Protein AF-A0A9E3ULN6-F1 (afdb_monomer)

Secondary structure (DSSP, 8-state):
--PPPHHHHHHHHHHHHSSPPPHHHHHHHHTT-SSHHHHHHHHHHHHTTTTHHHHHHHHHHHSSPPPHHHHHHHHHHHH---SSSPPPHHHHHHHHHTSHHHHHHHTTS-HHHHHHHHHHHHHSSPPPHHHHHHHHHHHHHHHHHH-HHHHHHHHHHHHHT-HHHHHHTHHHHHHHHHHHHTT----SS-S--GGGSPPPPPPPP-EEE--SS--EEEE-TT-EEEEETTTS-TT-EEEESS-EEEEEESSEEE-S-EEEEEEEEEEEE-SSS--S-EEEE-TTEEEEEEEEEES--S-EEEEEE--SSSEEEEE----TTS--EEEEEE-TTT--TT-EEEEEEES--SEEEEEESTT----EEEEEE-PBTTB--EESEEEESS--EEEEEE--TT-EEEE-SPPPTT--EEEEEEE-SEEEEE-TT--S--EEE--SS--EEEEET---SS-EEE--SS--EEEEEE-S-EEE--EEES--EEEEEESSSEEE--TTB-S--EEE-

Nearest PDB structures (foldseek):
  8s5r-assembly2_A  TM=2.203E-01  e=1.295E+00  Chlamydia
  2fm9-assembly1_A  TM=2.402E-01  e=3.074E+00  Salmonella enterica subsp. enterica serovar Typhimurium

Solvent-accessible surface area (backbone atoms only — not comparable to full-atom values): 24809 Å² total; per-residue (Å²): 137,61,65,39,56,52,66,60,45,42,48,37,44,28,45,39,60,46,44,85,72,52,73,69,55,28,55,52,51,19,73,70,33,71,48,72,64,65,46,47,56,52,42,47,60,60,16,58,84,50,38,46,64,55,44,32,42,32,18,29,75,70,40,16,39,48,41,72,67,57,44,35,52,52,31,39,47,49,70,39,69,87,70,93,42,66,45,48,72,65,56,51,28,37,56,48,44,72,29,69,74,39,39,77,72,48,68,89,51,56,60,62,57,49,47,44,50,36,29,34,34,51,68,74,38,81,56,54,71,68,56,44,51,49,53,30,51,50,40,57,50,34,26,74,75,65,35,57,61,56,22,46,14,52,48,51,46,53,56,31,64,26,72,68,35,50,61,72,42,45,58,29,51,44,31,49,33,47,31,36,43,74,72,57,60,77,51,63,56,49,52,88,39,73,87,17,45,75,77,77,77,72,75,76,64,46,80,43,72,52,46,76,55,73,45,82,45,82,43,44,63,69,20,34,39,37,39,24,69,74,20,60,35,62,61,20,35,43,37,37,82,26,25,36,38,42,32,45,34,33,48,47,78,43,55,62,43,34,39,34,31,32,46,34,38,39,42,32,31,45,86,64,93,33,92,46,49,36,38,36,49,30,74,45,42,41,67,45,53,27,40,36,39,38,45,40,69,52,36,35,34,44,33,34,35,58,55,29,81,29,37,36,33,43,31,45,33,60,59,102,77,33,77,44,42,42,34,47,27,27,27,52,86,24,44,28,76,91,35,52,40,38,38,35,41,20,32,29,25,20,27,40,36,41,43,49,36,92,92,42,32,40,15,26,42,40,36,33,41,61,41,54,94,97,38,58,25,46,20,41,25,50,47,49,41,68,29,32,33,40,36,36,32,41,46,47,72,86,41,55,37,35,32,68,31,56,35,48,32,62,31,40,34,36,44,19,64,64,18,26,22,18,38,34,44,22,44,41,52,41,78,50,60,29,39,40,34,35,21,52,12,54,28,36,40,35,23,36,68,47,52,44,66,67,21,33,41,32,26,66,33,67,63,16,34,41,36,35,40,32,70,55,62,51,82,26,38,33,35,33,36,49,36,27,29,41,40,43,44,79,74,36,76,51,43,82,44,59,92,47,49,41,69,63,77,44,77,47,114

Mean predicted aligned error: 12.81 Å

Radius of gyration: 37.12 Å; Cα contacts (8 Å, |Δi|>4): 1269; chains: 1; bounding box: 91×42×96 Å

pLDDT: mean 91.89, std 9.32, range [40.81, 98.75]

Foldseek 3Di:
DQFDDLVLLQLLLCLLQVDGDDPVVSVVLSVPDDDSVVSLVVSLVVCLVQQLLQQLLCLLQVVFGAASVSSSVLSCQQPDPPPVGHDDSLNVLLVCLPDPVRCVVPVPDQLLVSLQSSCCSQPVDGDDPVVSVVLSVQLVVVCVVPNNSSSSSVSSSCSSPPPVRSVVLSQLSSLQSVCSSVVNHDRTHHSPDPSSHPDDDDPDAEEAEADLDAAEEEHEANHEYEEEVSRQAANHEYHYCEYEYEYEYAADEHDRYAHENYAEYEYEYDPPPRAYEYEYECLRYYNYQEYEDEHYDAAYEYEAAEAQNYAYEYENQDDDAQAHEHEYEHEQNRAALPGERHYEYELAAHEYEYHYDPPHFHNEYEYEYPYDPPREAAHQAYEGGQYQEYEYAYDDAAAEHHHNDAYDQNHAEYHDQRHRHAYEHEPCSHPDAHEYAHYQYQYEYENEQDQAQNHEEEPNHYAYEYEYENCDADEGEHAYDPHAEYEYHYPDNHHYDCPRHPNHNYYHD

Structure (mmCIF, N/CA/C/O backbone):
data_AF-A0A9E3ULN6-F1
#
_entry.id   AF-A0A9E3ULN6-F1
#
loop_
_atom_site.group_PDB
_atom_site.id
_atom_site.type_symbol
_atom_site.label_atom_id
_atom_site.label_alt_id
_atom_site.label_comp_id
_atom_site.label_asym_id
_atom_site.label_entity_id
_atom_site.label_seq_id
_atom_site.pdbx_PDB_ins_code
_atom_site.Cartn_x
_atom_site.Cartn_y
_atom_site.Cartn_z
_atom_site.occupancy
_atom_site.B_iso_or_equiv
_atom_site.auth_seq_id
_atom_site.auth_comp_id
_atom_site.auth_asym_id
_atom_site.auth_atom_id
_atom_site.pdbx_PDB_model_num
ATOM 1 N N . SER A 1 1 ? 20.786 7.074 6.480 1.00 51.84 1 SER A N 1
ATOM 2 C CA . SER A 1 1 ? 21.699 6.586 5.436 1.00 51.84 1 SER A CA 1
ATOM 3 C C . SER A 1 1 ? 22.661 5.619 6.107 1.00 51.84 1 SER A C 1
ATOM 5 O O . SER A 1 1 ? 23.152 5.919 7.195 1.00 51.84 1 SER A O 1
ATOM 7 N N . MET A 1 2 ? 22.786 4.409 5.565 1.00 63.81 2 MET A N 1
ATOM 8 C CA . MET A 1 2 ? 23.652 3.357 6.095 1.00 63.81 2 MET A CA 1
ATOM 9 C C . MET A 1 2 ? 24.766 3.177 5.068 1.00 63.81 2 MET A C 1
ATOM 11 O O . MET A 1 2 ? 24.481 2.805 3.938 1.00 63.81 2 MET A O 1
ATOM 15 N N . ALA A 1 3 ? 26.004 3.499 5.444 1.00 82.44 3 ALA A N 1
ATOM 16 C CA . ALA A 1 3 ? 27.155 3.390 4.551 1.00 82.44 3 ALA A CA 1
ATOM 17 C C . ALA A 1 3 ? 27.281 1.969 3.971 1.00 82.44 3 ALA A C 1
ATOM 19 O O . ALA A 1 3 ? 27.017 0.987 4.675 1.00 82.44 3 ALA A O 1
ATOM 20 N N . LEU A 1 4 ? 27.718 1.860 2.713 1.00 91.12 4 LEU A N 1
ATOM 21 C CA . LEU A 1 4 ? 27.908 0.569 2.047 1.00 91.12 4 LEU A CA 1
ATOM 22 C C . LEU A 1 4 ? 28.996 -0.271 2.728 1.00 91.12 4 LEU A C 1
ATOM 24 O O . LEU A 1 4 ? 30.008 0.248 3.204 1.00 91.12 4 LEU A O 1
ATOM 28 N N . ASP A 1 5 ? 28.819 -1.595 2.717 1.00 95.12 5 ASP A N 1
ATOM 29 C CA . ASP A 1 5 ? 29.826 -2.535 3.215 1.00 95.12 5 ASP A CA 1
ATOM 30 C C . ASP A 1 5 ? 31.137 -2.400 2.402 1.00 95.12 5 ASP A C 1
ATOM 32 O O . ASP A 1 5 ? 31.130 -2.592 1.178 1.00 95.12 5 ASP A O 1
ATOM 36 N N . PRO A 1 6 ? 32.289 -2.120 3.049 1.00 95.19 6 PRO A N 1
ATOM 37 C CA . PRO A 1 6 ? 33.596 -2.070 2.395 1.00 95.19 6 PRO A CA 1
ATOM 38 C C . PRO A 1 6 ? 33.935 -3.298 1.536 1.00 95.19 6 PRO A C 1
ATOM 40 O O . PRO A 1 6 ? 34.632 -3.165 0.527 1.00 95.19 6 PRO A O 1
ATOM 43 N N . ALA A 1 7 ? 33.459 -4.492 1.903 1.00 95.81 7 ALA A N 1
ATOM 44 C CA . ALA A 1 7 ? 33.669 -5.708 1.122 1.00 95.81 7 ALA A CA 1
ATOM 45 C C . ALA A 1 7 ? 32.891 -5.681 -0.203 1.00 95.81 7 ALA A C 1
ATOM 47 O O . ALA A 1 7 ? 33.446 -6.042 -1.244 1.00 95.81 7 ALA A O 1
ATOM 48 N N . VAL A 1 8 ? 31.646 -5.190 -0.180 1.00 95.88 8 VAL A N 1
ATOM 49 C CA . VAL A 1 8 ? 30.809 -5.000 -1.377 1.00 95.88 8 VAL A CA 1
ATOM 50 C C . VAL A 1 8 ? 31.446 -3.967 -2.302 1.00 95.88 8 VAL A C 1
ATOM 52 O O . VAL A 1 8 ? 31.568 -4.207 -3.505 1.00 95.88 8 VAL A O 1
ATOM 55 N N . VAL A 1 9 ? 31.947 -2.863 -1.740 1.00 97.25 9 VAL A N 1
ATOM 56 C CA . VAL A 1 9 ? 32.668 -1.834 -2.501 1.00 97.25 9 VAL A CA 1
ATOM 57 C C . VAL A 1 9 ? 33.914 -2.410 -3.173 1.00 97.25 9 VAL A C 1
ATOM 59 O O . VAL A 1 9 ? 34.134 -2.197 -4.366 1.00 97.25 9 VAL A O 1
ATOM 62 N N . ALA A 1 10 ? 34.728 -3.170 -2.435 1.00 97.19 10 ALA A N 1
ATOM 63 C CA . ALA A 1 10 ? 35.949 -3.761 -2.973 1.00 97.19 10 ALA A CA 1
ATOM 64 C C . ALA A 1 10 ? 35.676 -4.785 -4.089 1.00 97.19 10 ALA A C 1
ATOM 66 O O . ALA A 1 10 ? 36.420 -4.827 -5.075 1.00 97.19 10 ALA A O 1
ATOM 67 N N . ALA A 1 11 ? 34.613 -5.585 -3.952 1.00 96.81 11 ALA A N 1
ATOM 68 C CA . ALA A 1 11 ? 34.194 -6.556 -4.957 1.00 96.81 11 ALA A CA 1
ATOM 69 C C . ALA A 1 11 ? 33.748 -5.871 -6.259 1.00 96.81 11 ALA A C 1
ATOM 71 O O . ALA A 1 11 ? 34.303 -6.176 -7.315 1.00 96.81 11 ALA A O 1
ATOM 72 N N . ASN A 1 12 ? 32.838 -4.893 -6.172 1.00 97.50 12 ASN A N 1
ATOM 73 C CA . ASN A 1 12 ? 32.347 -4.128 -7.325 1.00 97.50 12 ASN A CA 1
ATOM 74 C C . ASN A 1 12 ? 33.480 -3.370 -8.027 1.00 97.50 12 ASN A C 1
ATOM 76 O O . ASN A 1 12 ? 33.615 -3.430 -9.248 1.00 97.50 12 ASN A O 1
ATOM 80 N N . TYR A 1 13 ? 34.369 -2.731 -7.257 1.00 96.94 13 TYR A N 1
ATOM 81 C CA . TYR A 1 13 ? 35.537 -2.044 -7.808 1.00 96.94 13 TYR A CA 1
ATOM 82 C C . TYR A 1 13 ? 36.409 -2.992 -8.633 1.00 96.94 13 TYR A C 1
ATOM 84 O O . TYR A 1 13 ? 36.781 -2.676 -9.763 1.00 96.94 13 TYR A O 1
ATOM 92 N N . LYS A 1 14 ? 36.732 -4.171 -8.088 1.00 95.00 14 LYS A N 1
ATOM 93 C CA . LYS A 1 14 ? 37.561 -5.153 -8.790 1.00 95.00 14 LYS A CA 1
ATOM 94 C C . LYS A 1 14 ? 36.848 -5.725 -10.016 1.00 95.00 14 LYS A C 1
ATOM 96 O O . LYS A 1 14 ? 37.495 -5.902 -11.043 1.00 95.00 14 LYS A O 1
ATOM 101 N N . ALA A 1 15 ? 35.554 -6.010 -9.921 1.00 95.25 15 ALA A N 1
ATOM 102 C CA . ALA A 1 15 ? 34.783 -6.577 -11.021 1.00 95.25 15 ALA A CA 1
ATOM 103 C C . ALA A 1 15 ? 34.637 -5.604 -12.200 1.00 95.25 15 ALA A C 1
ATOM 105 O O . ALA A 1 15 ? 34.791 -6.011 -13.350 1.00 95.25 15 ALA A O 1
ATOM 106 N N . ILE A 1 16 ? 34.415 -4.317 -11.925 1.00 96.50 16 ILE A N 1
ATOM 107 C CA . ILE A 1 16 ? 34.177 -3.309 -12.963 1.00 96.50 16 ILE A CA 1
ATOM 108 C C . ILE A 1 16 ? 35.495 -2.750 -13.496 1.00 96.50 16 ILE A C 1
ATOM 110 O O . ILE A 1 16 ? 35.713 -2.743 -14.703 1.00 96.50 16 ILE A O 1
ATOM 114 N N . LEU A 1 17 ? 36.407 -2.324 -12.615 1.00 95.25 17 LEU A N 1
ATOM 115 C CA . LEU A 1 17 ? 37.657 -1.662 -13.011 1.00 95.25 17 LEU A CA 1
ATOM 116 C C . LEU A 1 17 ? 38.825 -2.622 -13.237 1.00 95.25 17 LEU A C 1
ATOM 118 O O . LEU A 1 17 ? 39.870 -2.190 -13.722 1.00 95.25 17 LEU A O 1
ATOM 122 N N . ARG A 1 18 ? 38.673 -3.908 -12.888 1.00 93.69 18 ARG A N 1
ATOM 123 C CA . ARG A 1 18 ? 39.683 -4.970 -13.088 1.00 93.69 18 ARG A CA 1
ATOM 124 C C . ARG A 1 18 ? 41.017 -4.695 -12.388 1.00 93.69 18 ARG A C 1
ATOM 126 O O . ARG A 1 18 ? 42.062 -5.247 -12.731 1.00 93.69 18 ARG A O 1
ATOM 133 N N . VAL A 1 19 ? 40.979 -3.846 -11.363 1.00 90.31 19 VAL A N 1
ATOM 134 C CA . VAL A 1 19 ? 42.119 -3.465 -10.525 1.00 90.31 19 VAL A CA 1
ATOM 135 C C . VAL A 1 19 ? 41.730 -3.644 -9.063 1.00 90.31 19 VAL A C 1
ATOM 137 O O . VAL A 1 19 ? 40.595 -3.393 -8.671 1.00 90.31 19 VAL A O 1
ATOM 140 N N . THR A 1 20 ? 42.674 -4.089 -8.234 1.00 91.50 20 THR A N 1
ATOM 141 C CA . THR A 1 20 ? 42.439 -4.196 -6.786 1.00 91.50 20 THR A CA 1
ATOM 142 C C . THR A 1 20 ? 42.461 -2.796 -6.160 1.00 91.50 20 THR A C 1
ATOM 144 O O . THR A 1 20 ? 43.482 -2.115 -6.297 1.00 91.50 20 THR A O 1
ATOM 147 N N . PRO A 1 21 ? 41.387 -2.346 -5.482 1.00 93.88 21 PRO A N 1
ATOM 148 C CA . PRO A 1 21 ? 41.364 -1.025 -4.866 1.00 93.88 21 PRO A CA 1
ATOM 149 C C . PRO A 1 21 ? 42.286 -0.955 -3.647 1.00 93.88 21 PRO A C 1
ATOM 151 O O . PRO A 1 21 ? 42.490 -1.932 -2.926 1.00 93.88 21 PRO A O 1
ATOM 154 N N . THR A 1 22 ? 42.809 0.237 -3.373 1.00 95.94 22 THR A N 1
ATOM 155 C CA . THR A 1 22 ? 43.462 0.534 -2.092 1.00 95.94 22 THR A CA 1
ATOM 156 C C . THR A 1 22 ? 42.424 0.713 -0.985 1.00 95.94 22 THR A C 1
ATOM 158 O O . THR A 1 22 ? 41.292 1.127 -1.240 1.00 95.94 22 THR A O 1
ATOM 161 N N . GLN A 1 23 ? 42.827 0.510 0.272 1.00 95.38 23 GLN A N 1
ATOM 162 C CA . GLN A 1 23 ? 41.930 0.708 1.416 1.00 95.38 23 GLN A CA 1
ATOM 163 C C . GLN A 1 23 ? 41.346 2.131 1.476 1.00 95.38 23 GLN A C 1
ATOM 165 O O . GLN A 1 23 ? 40.193 2.314 1.854 1.00 95.38 23 GLN A O 1
ATOM 170 N N . SER A 1 24 ? 42.115 3.146 1.065 1.00 95.94 24 SER A N 1
ATOM 171 C CA . SER A 1 24 ? 41.633 4.531 1.029 1.00 95.94 24 SER A CA 1
ATOM 172 C C . SER A 1 24 ? 40.519 4.738 0.002 1.00 95.94 24 SER A C 1
ATOM 174 O O . SER A 1 24 ? 39.609 5.518 0.262 1.00 95.94 24 SER A O 1
ATOM 176 N N . GLN A 1 25 ? 40.582 4.062 -1.151 1.00 95.62 25 GLN A N 1
ATOM 177 C CA . GLN A 1 25 ? 39.538 4.142 -2.178 1.00 95.62 25 GLN A CA 1
ATOM 178 C C . GLN A 1 25 ? 38.261 3.445 -1.716 1.00 95.62 25 GLN A C 1
ATOM 180 O O . GLN A 1 25 ? 37.182 4.007 -1.869 1.00 95.62 25 GLN A O 1
ATOM 185 N N . VAL A 1 26 ? 38.392 2.268 -1.093 1.00 96.88 26 VAL A N 1
ATOM 186 C CA . VAL A 1 26 ? 37.251 1.545 -0.514 1.00 96.88 26 VAL A CA 1
ATOM 187 C C . VAL A 1 26 ? 36.542 2.413 0.524 1.00 96.88 26 VAL A C 1
ATOM 189 O O . VAL A 1 26 ? 35.338 2.615 0.426 1.00 96.88 26 VAL A O 1
ATOM 192 N N . ASN A 1 27 ? 37.289 2.991 1.470 1.00 94.56 27 ASN A N 1
ATOM 193 C CA . ASN A 1 27 ? 36.707 3.824 2.523 1.00 94.56 27 ASN A CA 1
ATOM 194 C C . ASN A 1 27 ? 36.032 5.090 1.967 1.00 94.56 27 ASN A C 1
ATOM 196 O O . ASN A 1 27 ? 34.998 5.502 2.483 1.00 94.56 27 ASN A O 1
ATOM 200 N N . ALA A 1 28 ? 36.606 5.709 0.929 1.00 94.75 28 ALA A N 1
ATOM 201 C CA . ALA A 1 28 ? 36.031 6.901 0.308 1.00 94.75 28 ALA A CA 1
ATOM 202 C C . ALA A 1 28 ? 34.703 6.594 -0.399 1.00 94.75 28 ALA A C 1
ATOM 204 O O . ALA A 1 28 ? 33.722 7.300 -0.185 1.00 94.75 28 ALA A O 1
ATOM 205 N N . LEU A 1 29 ? 34.657 5.528 -1.203 1.00 95.38 29 LEU A N 1
ATOM 206 C CA . LEU A 1 29 ? 33.450 5.124 -1.928 1.00 95.38 29 LEU A CA 1
ATOM 207 C C . LEU A 1 29 ? 32.350 4.642 -0.970 1.00 95.38 29 LEU A C 1
ATOM 209 O O . LEU A 1 29 ? 31.207 5.065 -1.106 1.00 95.38 29 LEU A O 1
ATOM 213 N N . ALA A 1 30 ? 32.707 3.842 0.043 1.00 94.06 30 ALA A N 1
ATOM 214 C CA . ALA A 1 30 ? 31.773 3.351 1.060 1.00 94.06 30 ALA A CA 1
ATOM 215 C C . ALA A 1 30 ? 31.089 4.480 1.850 1.00 94.06 30 ALA A C 1
ATOM 217 O O . ALA A 1 30 ? 29.945 4.336 2.262 1.00 94.06 30 ALA A O 1
ATOM 218 N N . GLY A 1 31 ? 31.792 5.597 2.070 1.00 89.25 31 GLY A N 1
ATOM 219 C CA . GLY A 1 31 ? 31.249 6.773 2.755 1.00 89.25 31 GLY A CA 1
ATOM 220 C C . GLY A 1 31 ? 30.546 7.786 1.846 1.00 89.25 31 GLY A C 1
ATOM 221 O O . GLY A 1 31 ? 30.089 8.803 2.359 1.00 89.25 31 GLY A O 1
ATOM 222 N N . THR A 1 32 ? 30.510 7.554 0.528 1.00 93.38 32 THR A N 1
ATOM 223 C CA . THR A 1 32 ? 29.928 8.489 -0.454 1.00 93.38 32 THR A CA 1
ATOM 224 C C . THR A 1 32 ? 28.585 8.009 -1.002 1.00 93.38 32 THR A C 1
ATOM 226 O O . THR A 1 32 ? 27.706 8.840 -1.207 1.00 93.38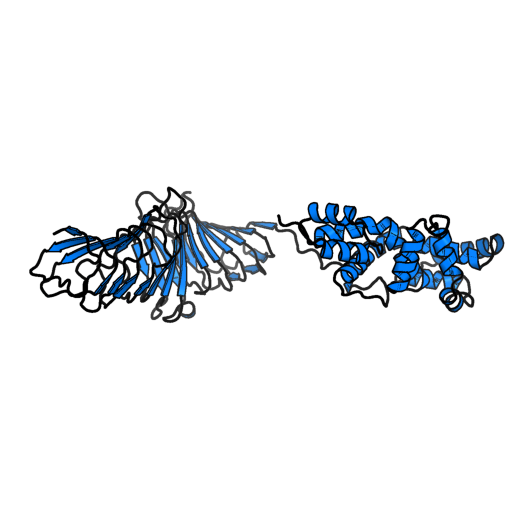 32 THR A O 1
ATOM 229 N N . TYR A 1 33 ? 28.431 6.706 -1.249 1.00 90.44 33 TYR A N 1
ATOM 230 C CA . TYR A 1 33 ? 27.239 6.129 -1.881 1.00 90.44 33 TYR A CA 1
ATOM 231 C C . TYR A 1 33 ? 26.430 5.309 -0.879 1.00 90.44 33 TYR A C 1
ATOM 233 O O . TYR A 1 33 ? 27.013 4.619 -0.040 1.00 90.44 33 TYR A O 1
ATOM 241 N N . ASP A 1 34 ? 25.103 5.381 -0.989 1.00 87.25 34 ASP A N 1
ATOM 242 C CA . ASP A 1 34 ? 24.167 4.683 -0.103 1.00 87.25 34 ASP A CA 1
ATOM 243 C C . ASP A 1 34 ? 23.665 3.368 -0.723 1.00 87.25 34 ASP A C 1
ATOM 245 O O . ASP A 1 34 ? 23.271 2.453 0.004 1.00 87.25 34 ASP A O 1
ATOM 249 N N . THR A 1 35 ? 23.710 3.237 -2.055 1.00 91.25 35 THR A N 1
ATOM 250 C CA . THR A 1 35 ? 23.242 2.046 -2.781 1.00 91.25 35 THR A CA 1
ATOM 251 C C . THR A 1 35 ? 24.323 1.421 -3.669 1.00 91.25 35 THR A C 1
ATOM 253 O O . THR A 1 35 ? 25.256 2.082 -4.130 1.00 91.25 35 THR A O 1
ATOM 256 N N . VAL A 1 36 ? 24.203 0.111 -3.923 1.00 91.56 36 VAL A N 1
ATOM 257 C CA . VAL A 1 36 ? 25.122 -0.617 -4.818 1.00 91.56 36 VAL A CA 1
ATOM 258 C C . VAL A 1 36 ? 25.016 -0.106 -6.257 1.00 91.56 36 VAL A C 1
ATOM 260 O O . VAL A 1 36 ? 26.050 0.014 -6.907 1.00 91.56 36 VAL A O 1
ATOM 263 N N . GLN A 1 37 ? 23.818 0.270 -6.717 1.00 89.81 37 GLN A N 1
ATOM 264 C CA . GLN A 1 37 ? 23.618 0.798 -8.070 1.00 89.81 37 GLN A CA 1
ATOM 265 C C . GLN A 1 37 ? 24.385 2.109 -8.287 1.00 89.81 37 GLN A C 1
ATOM 267 O O . GLN A 1 37 ? 25.182 2.209 -9.213 1.00 89.81 37 GLN A O 1
ATOM 272 N N . GLU A 1 38 ? 24.253 3.083 -7.378 1.00 89.50 38 GLU A N 1
ATOM 273 C CA . GLU A 1 38 ? 24.988 4.356 -7.484 1.00 89.50 38 GLU A CA 1
ATOM 274 C C . GLU A 1 38 ? 26.512 4.144 -7.509 1.00 89.50 38 GLU A C 1
ATOM 276 O O . GLU A 1 38 ? 27.246 4.839 -8.217 1.00 89.50 38 GLU A O 1
ATOM 281 N N . LEU A 1 39 ? 27.007 3.167 -6.738 1.00 94.50 39 LEU A N 1
ATOM 282 C CA . LEU A 1 39 ? 28.411 2.773 -6.768 1.00 94.50 39 LEU A CA 1
ATOM 283 C C . LEU A 1 39 ? 28.800 2.199 -8.142 1.00 94.50 39 LEU A C 1
ATOM 285 O O . LEU A 1 39 ? 29.846 2.576 -8.681 1.00 94.50 39 LEU A O 1
ATOM 289 N N . GLN A 1 40 ? 28.007 1.272 -8.682 1.00 95.31 40 GLN A N 1
ATOM 290 C CA . GLN A 1 40 ? 28.262 0.629 -9.971 1.00 95.31 40 GLN A CA 1
ATOM 291 C C . GLN A 1 40 ? 28.278 1.660 -11.108 1.00 95.31 40 GLN A C 1
ATOM 293 O O . GLN A 1 40 ? 29.268 1.704 -11.842 1.00 95.31 40 GLN A O 1
ATOM 298 N N . ASP A 1 41 ? 27.304 2.572 -11.175 1.00 91.12 41 ASP A N 1
ATOM 299 C CA . ASP A 1 41 ? 27.208 3.632 -12.194 1.00 91.12 41 ASP A CA 1
ATOM 300 C C . ASP A 1 41 ? 28.492 4.474 -12.289 1.00 91.12 41 ASP A C 1
ATOM 302 O O . ASP A 1 41 ? 29.022 4.781 -13.371 1.00 91.12 41 ASP A O 1
ATOM 306 N N . ILE A 1 42 ? 29.043 4.839 -11.130 1.00 94.12 42 ILE A N 1
ATOM 307 C CA . ILE A 1 42 ? 30.260 5.648 -11.047 1.00 94.12 42 ILE A CA 1
ATOM 308 C C . ILE A 1 42 ? 31.498 4.843 -11.428 1.00 94.12 42 ILE A C 1
ATOM 310 O O . ILE A 1 42 ? 32.383 5.359 -12.123 1.00 94.12 42 ILE A O 1
ATOM 314 N N . LEU A 1 43 ? 31.574 3.575 -11.026 1.00 95.62 43 LEU A N 1
ATOM 315 C CA . LEU A 1 43 ? 32.667 2.695 -11.430 1.00 95.62 43 LEU A CA 1
ATOM 316 C C . LEU A 1 43 ? 32.629 2.405 -12.936 1.00 95.62 43 LEU A C 1
ATOM 318 O O . LEU A 1 43 ? 33.678 2.430 -13.577 1.00 95.62 43 LEU A O 1
ATOM 322 N N . ILE A 1 44 ? 31.450 2.209 -13.526 1.00 94.94 44 ILE A N 1
ATOM 323 C CA . ILE A 1 44 ? 31.259 2.010 -14.971 1.00 94.94 44 ILE A CA 1
ATOM 324 C C . ILE A 1 44 ? 31.657 3.269 -15.735 1.00 94.94 44 ILE A C 1
ATOM 326 O O . ILE A 1 44 ? 32.367 3.204 -16.742 1.00 94.94 44 ILE A O 1
ATOM 330 N N . THR A 1 45 ? 31.290 4.443 -15.222 1.00 91.94 45 THR A N 1
ATOM 331 C CA . THR A 1 45 ? 31.744 5.722 -15.780 1.00 91.94 45 THR A CA 1
ATOM 332 C C . THR A 1 45 ? 33.271 5.826 -15.758 1.00 91.94 45 THR A C 1
ATOM 334 O O . THR A 1 45 ? 33.879 6.208 -16.761 1.00 91.94 45 THR A O 1
ATOM 337 N N . ALA A 1 46 ? 33.914 5.427 -14.657 1.00 92.00 46 ALA A N 1
ATOM 338 C CA . ALA A 1 46 ? 35.372 5.380 -14.559 1.00 92.00 46 ALA A CA 1
ATOM 339 C C . ALA A 1 46 ? 36.004 4.323 -15.491 1.00 92.00 46 ALA A C 1
ATOM 341 O O . ALA A 1 46 ? 37.113 4.530 -15.993 1.00 92.00 46 ALA A O 1
ATOM 342 N N . ALA A 1 47 ? 35.295 3.227 -15.776 1.00 94.00 47 ALA A N 1
ATOM 343 C CA . ALA A 1 47 ? 35.730 2.150 -16.664 1.00 94.00 47 ALA A CA 1
ATOM 344 C C . ALA A 1 47 ? 35.831 2.582 -18.140 1.00 94.00 47 ALA A C 1
ATOM 346 O O . ALA A 1 47 ? 36.610 2.002 -18.902 1.00 94.00 47 ALA A O 1
ATOM 347 N N . ARG A 1 48 ? 35.130 3.652 -18.549 1.00 91.38 48 ARG A N 1
ATOM 348 C CA . ARG A 1 48 ? 35.124 4.155 -19.940 1.00 91.38 48 ARG A CA 1
ATOM 349 C C . ARG A 1 48 ? 36.519 4.436 -20.497 1.00 91.38 48 ARG A C 1
ATOM 351 O O . ARG A 1 48 ? 36.769 4.213 -21.677 1.00 91.38 48 ARG A O 1
ATOM 358 N N . GLY A 1 49 ? 37.436 4.912 -19.655 1.00 85.94 49 GLY A N 1
ATOM 359 C CA . GLY A 1 49 ? 38.803 5.252 -20.060 1.00 85.94 49 GLY A CA 1
ATOM 360 C C . GLY A 1 49 ? 39.819 4.111 -19.956 1.00 85.94 49 GLY A C 1
ATOM 361 O O . GLY A 1 49 ? 40.953 4.283 -20.403 1.00 85.94 49 GLY A O 1
ATOM 362 N N . SER A 1 50 ? 39.452 2.980 -19.349 1.00 87.81 50 SER A N 1
ATOM 363 C CA . SER A 1 50 ? 40.384 1.933 -18.900 1.00 87.81 50 SER A CA 1
ATOM 364 C C . SER A 1 50 ? 39.981 0.519 -19.319 1.00 87.81 50 SER A C 1
ATOM 366 O O . SER A 1 50 ? 40.840 -0.273 -19.692 1.00 87.81 50 SER A O 1
ATOM 368 N N . VAL A 1 51 ? 38.693 0.197 -19.285 1.00 94.94 51 VAL A N 1
ATOM 369 C CA . VAL A 1 51 ? 38.160 -1.148 -19.531 1.00 94.94 51 VAL A CA 1
ATOM 370 C C . VAL A 1 51 ? 37.457 -1.212 -20.878 1.00 94.94 51 VAL A C 1
ATOM 372 O O . VAL A 1 51 ? 37.748 -2.110 -21.670 1.00 94.94 51 VAL A O 1
ATOM 375 N N . ASN A 1 52 ? 36.613 -0.223 -21.192 1.00 95.06 52 ASN A N 1
ATOM 376 C CA . ASN A 1 52 ? 35.842 -0.201 -22.439 1.00 95.06 52 ASN A CA 1
ATOM 377 C C . ASN A 1 52 ? 36.719 -0.351 -23.695 1.00 95.06 52 ASN A C 1
ATOM 379 O O . ASN A 1 52 ? 36.365 -1.175 -24.537 1.00 95.06 52 ASN A O 1
ATOM 383 N N . PRO A 1 53 ? 37.885 0.321 -23.823 1.00 93.69 53 PRO A N 1
ATOM 384 C CA . PRO A 1 53 ? 38.735 0.160 -25.004 1.00 93.69 53 PRO A CA 1
ATOM 385 C C . PRO A 1 53 ? 39.256 -1.271 -25.192 1.00 93.69 53 PRO A C 1
ATOM 387 O O . PRO A 1 53 ? 39.423 -1.730 -26.319 1.00 93.69 53 PRO A O 1
ATOM 390 N N . VAL A 1 54 ? 39.486 -2.002 -24.096 1.00 94.44 54 VAL A N 1
ATOM 391 C CA . VAL A 1 54 ? 39.917 -3.406 -24.142 1.00 94.44 54 VAL A CA 1
ATOM 392 C C . VAL A 1 54 ? 38.768 -4.292 -24.616 1.00 94.44 54 VAL A C 1
ATOM 394 O O . VAL A 1 54 ? 38.952 -5.089 -25.533 1.00 94.44 54 VAL A O 1
ATOM 397 N N . VAL A 1 55 ? 37.571 -4.125 -24.045 1.00 96.50 55 VAL A N 1
ATOM 398 C CA . VAL A 1 55 ? 36.370 -4.875 -24.456 1.00 96.50 55 VAL A CA 1
ATOM 399 C C . VAL A 1 55 ? 36.038 -4.609 -25.929 1.00 96.50 55 VAL A C 1
ATOM 401 O O . VAL A 1 55 ? 35.758 -5.540 -26.680 1.00 96.50 55 VAL A O 1
ATOM 404 N N . GLN A 1 56 ? 36.164 -3.358 -26.375 1.00 96.38 56 GLN A N 1
ATOM 405 C CA . GLN A 1 56 ? 35.982 -2.954 -27.770 1.00 96.38 56 GLN A CA 1
ATOM 406 C C . GLN A 1 56 ? 37.001 -3.600 -28.709 1.00 96.38 56 GLN A C 1
ATOM 408 O O . GLN A 1 56 ? 36.631 -4.022 -29.802 1.00 96.38 56 GLN A O 1
ATOM 413 N N . LEU A 1 57 ? 38.270 -3.719 -28.305 1.00 94.75 57 LEU A N 1
ATOM 414 C CA . LEU A 1 57 ? 39.273 -4.443 -29.091 1.00 94.75 57 LEU A CA 1
ATOM 415 C C . LEU A 1 57 ? 38.926 -5.928 -29.221 1.00 94.75 57 LEU A C 1
ATOM 417 O O . LEU A 1 57 ? 38.985 -6.461 -30.325 1.00 94.75 57 LEU A O 1
ATOM 421 N N . TYR A 1 58 ? 38.506 -6.582 -28.137 1.00 95.62 58 TYR A N 1
ATOM 422 C CA . TYR A 1 58 ? 38.051 -7.975 -28.190 1.00 95.62 58 TYR A CA 1
ATOM 423 C C . TYR A 1 58 ? 36.861 -8.161 -29.125 1.00 95.62 58 TYR A C 1
ATOM 425 O O . TYR A 1 58 ? 36.883 -9.052 -29.975 1.00 95.62 58 TYR A O 1
ATOM 433 N N . GLN A 1 59 ? 35.860 -7.290 -29.020 1.00 96.44 59 GLN A N 1
ATOM 434 C CA . GLN A 1 59 ? 34.692 -7.360 -29.881 1.00 96.44 59 GLN A CA 1
ATOM 435 C C . GLN A 1 59 ? 35.071 -7.094 -31.340 1.00 96.44 59 GLN A C 1
ATOM 437 O O . GLN A 1 59 ? 34.692 -7.876 -32.203 1.00 96.44 59 GLN A O 1
ATOM 442 N N . ALA A 1 60 ? 35.867 -6.061 -31.628 1.00 94.44 60 ALA A N 1
ATOM 443 C CA . ALA A 1 60 ? 36.284 -5.736 -32.991 1.00 94.44 60 ALA A CA 1
ATOM 444 C C . ALA A 1 60 ? 37.094 -6.870 -33.635 1.00 94.44 60 ALA A C 1
ATOM 446 O O . ALA A 1 60 ? 36.853 -7.244 -34.782 1.00 94.44 60 ALA A O 1
ATOM 447 N N . VAL A 1 61 ? 38.029 -7.453 -32.887 1.00 92.75 61 VAL A N 1
ATOM 448 C CA . VAL A 1 61 ? 38.954 -8.463 -33.403 1.00 92.75 61 VAL A CA 1
ATOM 449 C C . VAL A 1 61 ? 38.335 -9.855 -33.433 1.00 92.75 61 VAL A C 1
ATOM 451 O O . VAL A 1 61 ? 38.470 -10.564 -34.425 1.00 92.75 61 VAL A O 1
ATOM 454 N N . PHE A 1 62 ? 37.675 -10.278 -32.364 1.00 93.19 62 PHE A N 1
ATOM 455 C CA . PHE A 1 62 ? 37.252 -11.668 -32.190 1.00 93.19 62 PHE A CA 1
ATOM 456 C C . PHE A 1 62 ? 35.733 -11.850 -32.255 1.00 93.19 62 PHE A C 1
ATOM 458 O O . PHE A 1 62 ? 35.266 -12.986 -32.208 1.00 93.19 62 PHE A O 1
ATOM 465 N N . GLY A 1 63 ? 34.961 -10.763 -32.371 1.00 93.56 63 GLY A N 1
ATOM 466 C CA . GLY A 1 63 ? 33.496 -10.808 -32.410 1.00 93.56 63 GLY A CA 1
ATOM 467 C C . GLY A 1 63 ? 32.868 -11.247 -31.086 1.00 93.56 63 GLY A C 1
ATOM 468 O O . GLY A 1 63 ? 31.745 -11.753 -31.081 1.00 93.56 63 GLY A O 1
ATOM 469 N N . ARG A 1 64 ? 33.608 -11.122 -29.976 1.00 94.44 64 ARG A N 1
ATOM 470 C CA . ARG A 1 64 ? 33.193 -11.591 -28.652 1.00 94.44 64 ARG A CA 1
ATOM 471 C C . ARG A 1 64 ? 33.667 -10.691 -27.519 1.00 94.44 64 ARG A C 1
ATOM 473 O O . ARG A 1 64 ? 34.667 -9.990 -27.662 1.00 94.44 64 ARG A O 1
ATOM 480 N N . VAL A 1 65 ? 33.009 -10.796 -26.368 1.00 95.62 65 VAL A N 1
ATOM 481 C CA . VAL A 1 65 ? 33.526 -10.275 -25.094 1.00 95.62 65 VAL A CA 1
ATOM 482 C C . VAL A 1 65 ? 34.802 -11.025 -24.666 1.00 95.62 65 VAL A C 1
ATOM 484 O O . VAL A 1 65 ? 35.000 -12.194 -25.034 1.00 95.62 65 VAL A O 1
ATOM 487 N N . PRO A 1 66 ? 35.701 -10.378 -23.903 1.00 94.75 66 PRO A N 1
ATOM 488 C CA . PRO A 1 66 ? 36.867 -11.044 -23.334 1.00 94.75 66 PRO A CA 1
ATOM 489 C C . PRO A 1 66 ? 36.477 -12.049 -22.254 1.00 94.75 66 PRO A C 1
ATOM 491 O O . PRO A 1 66 ? 35.500 -11.853 -21.535 1.00 94.75 66 PRO A O 1
ATOM 494 N N . ASP A 1 67 ? 37.301 -13.082 -22.078 1.00 94.00 67 ASP A N 1
ATOM 495 C CA . ASP A 1 67 ? 37.240 -13.880 -20.859 1.00 94.00 67 ASP A CA 1
ATOM 496 C C . ASP A 1 67 ? 37.802 -13.104 -19.657 1.00 94.00 67 ASP A C 1
ATOM 498 O O . ASP A 1 67 ? 38.534 -12.124 -19.816 1.00 94.00 67 ASP A O 1
ATOM 502 N N . SER A 1 68 ? 37.465 -13.540 -18.439 1.00 91.81 68 SER A N 1
ATOM 503 C CA . SER A 1 68 ? 37.863 -12.826 -17.219 1.00 91.81 68 SER A CA 1
ATOM 504 C C . SER A 1 68 ? 39.377 -12.642 -17.097 1.00 91.81 68 SER A C 1
ATOM 506 O O . SER A 1 68 ? 39.823 -11.573 -16.688 1.00 91.81 68 SER A O 1
ATOM 508 N N . ALA A 1 69 ? 40.167 -13.670 -17.421 1.00 91.56 69 ALA A N 1
ATOM 509 C CA . ALA A 1 69 ? 41.616 -13.630 -17.243 1.00 91.56 69 ALA A CA 1
ATOM 510 C C . ALA A 1 69 ? 42.274 -12.738 -18.303 1.00 91.56 69 ALA A C 1
ATOM 512 O O . ALA A 1 69 ? 43.168 -11.952 -17.987 1.00 91.56 69 ALA A O 1
ATOM 513 N N . GLY A 1 70 ? 41.795 -12.819 -19.545 1.00 91.25 70 GLY A N 1
ATOM 514 C CA . GLY A 1 70 ? 42.192 -11.938 -20.632 1.00 91.25 70 GLY A CA 1
ATOM 515 C C . GLY A 1 70 ? 41.860 -10.481 -20.326 1.00 91.25 70 GLY A C 1
ATOM 516 O O . GLY A 1 70 ? 42.726 -9.617 -20.467 1.00 91.25 70 GLY A O 1
ATOM 517 N N . LEU A 1 71 ? 40.643 -10.193 -19.858 1.00 93.75 71 LEU A N 1
ATOM 518 C CA . LEU A 1 71 ? 40.238 -8.835 -19.502 1.00 93.75 71 LEU A CA 1
ATOM 519 C C . LEU A 1 71 ? 41.115 -8.262 -18.380 1.00 93.75 71 LEU A C 1
ATOM 521 O O . LEU A 1 71 ? 41.628 -7.153 -18.522 1.00 93.75 71 LEU A O 1
ATOM 525 N N . ASP A 1 72 ? 41.353 -9.036 -17.318 1.00 91.75 72 ASP A N 1
ATOM 526 C CA . ASP A 1 72 ? 42.241 -8.641 -16.220 1.00 91.75 72 ASP A CA 1
ATOM 527 C C . ASP A 1 72 ? 43.659 -8.334 -16.726 1.00 91.75 72 ASP A C 1
ATOM 529 O O . ASP A 1 72 ? 44.217 -7.281 -16.412 1.00 91.75 72 ASP A O 1
ATOM 533 N N . PHE A 1 73 ? 44.238 -9.223 -17.540 1.00 89.56 73 PHE A N 1
ATOM 534 C CA . PHE A 1 73 ? 45.593 -9.065 -18.071 1.00 89.56 73 PHE A CA 1
ATOM 535 C C . PHE A 1 73 ? 45.743 -7.797 -18.922 1.00 89.56 73 PHE A C 1
ATOM 537 O O . PHE A 1 73 ? 46.676 -7.008 -18.726 1.00 89.56 73 PHE A O 1
ATOM 544 N N . TRP A 1 74 ? 44.823 -7.573 -19.862 1.00 90.00 74 TRP A N 1
ATOM 545 C CA . TRP A 1 74 ? 44.922 -6.454 -20.796 1.00 90.00 74 TRP A CA 1
ATOM 546 C C . TRP A 1 74 ? 44.563 -5.116 -20.156 1.00 90.00 74 TRP A C 1
ATOM 548 O O . TRP A 1 74 ? 45.247 -4.128 -20.424 1.00 90.00 74 TRP A O 1
ATOM 558 N N . VAL A 1 75 ? 43.569 -5.072 -19.262 1.00 90.75 75 VAL A N 1
ATOM 559 C CA . VAL A 1 75 ? 43.265 -3.848 -18.505 1.00 90.75 75 VAL A CA 1
ATOM 560 C C . VAL A 1 75 ? 44.431 -3.488 -17.598 1.00 90.75 75 VAL A C 1
ATOM 562 O O . VAL A 1 75 ? 44.837 -2.329 -17.579 1.00 90.75 75 VAL A O 1
ATOM 565 N N . GLN A 1 76 ? 45.040 -4.447 -16.898 1.00 86.31 76 GLN A N 1
ATOM 566 C CA . GLN A 1 76 ? 46.230 -4.166 -16.088 1.00 86.31 76 GLN A CA 1
ATOM 567 C C . GLN A 1 76 ? 47.395 -3.663 -16.948 1.00 86.31 76 GLN A C 1
ATOM 569 O O . GLN A 1 76 ? 48.041 -2.687 -16.576 1.00 86.31 76 GLN A O 1
ATOM 574 N N . SER A 1 77 ? 47.617 -4.246 -18.129 1.00 83.25 77 SER A N 1
ATOM 575 C CA . SER A 1 77 ? 48.659 -3.795 -19.068 1.00 83.25 77 SER A CA 1
ATOM 576 C C . SER A 1 77 ? 48.398 -2.390 -19.636 1.00 83.25 77 SER A C 1
ATOM 578 O O . SER A 1 77 ? 49.333 -1.655 -19.953 1.00 83.25 77 SER A O 1
ATOM 580 N N . TYR A 1 78 ? 47.127 -1.998 -19.747 1.00 81.81 78 TYR A N 1
ATOM 581 C CA . TYR A 1 78 ? 46.700 -0.687 -20.237 1.00 81.81 78 TYR A CA 1
ATOM 582 C C . TYR A 1 78 ? 46.650 0.392 -19.133 1.00 81.81 78 TYR A C 1
ATOM 584 O O . TYR A 1 78 ? 46.867 1.577 -19.404 1.00 81.81 78 TYR A O 1
ATOM 592 N N . THR A 1 79 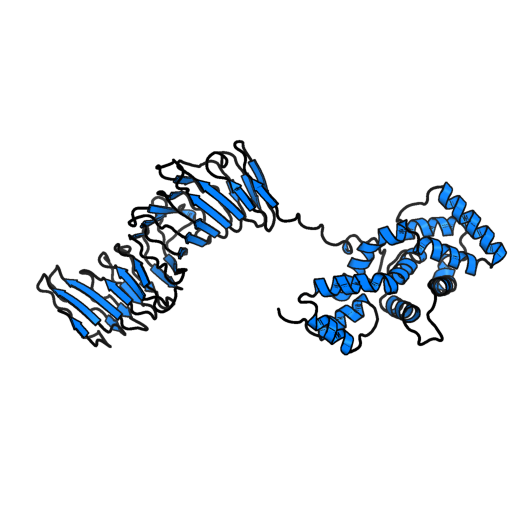? 46.398 -0.003 -17.879 1.00 75.94 79 THR A N 1
ATOM 593 C CA . THR A 1 79 ? 46.173 0.906 -16.737 1.00 75.94 79 THR A CA 1
ATOM 594 C C . THR A 1 79 ? 47.343 1.008 -15.754 1.00 75.94 79 THR A C 1
ATOM 596 O O . THR A 1 79 ? 47.480 2.053 -15.116 1.00 75.94 79 THR A O 1
ATOM 599 N N . GLN A 1 80 ? 48.208 -0.011 -15.626 1.00 69.00 80 GLN A N 1
ATOM 600 C CA . GLN A 1 80 ? 49.342 -0.008 -14.691 1.00 69.00 80 GLN A CA 1
ATOM 601 C C . GLN A 1 80 ? 50.719 0.205 -15.332 1.00 69.00 80 GLN A C 1
ATOM 603 O O . GLN A 1 80 ? 51.104 -0.379 -16.337 1.00 69.00 80 GLN A O 1
ATOM 608 N N . ALA A 1 81 ? 51.504 0.997 -14.603 1.00 50.56 81 ALA A N 1
ATOM 609 C CA . ALA A 1 81 ? 52.857 1.466 -14.862 1.00 50.56 81 ALA A CA 1
ATOM 610 C C . ALA A 1 81 ? 54.000 0.480 -14.494 1.00 50.56 81 ALA A C 1
ATOM 612 O O . ALA A 1 81 ? 55.146 0.909 -14.389 1.00 50.56 81 ALA A O 1
ATOM 613 N N . ASN A 1 82 ? 53.736 -0.821 -14.291 1.00 40.81 82 ASN A N 1
ATOM 614 C CA . ASN A 1 82 ? 54.733 -1.798 -13.795 1.00 40.81 82 ASN A CA 1
ATOM 615 C C . ASN A 1 82 ? 55.454 -2.625 -14.883 1.00 40.81 82 ASN A C 1
ATOM 617 O O . ASN A 1 82 ? 56.249 -3.506 -14.560 1.00 40.81 82 ASN A O 1
ATOM 621 N N . VAL A 1 83 ? 55.250 -2.310 -16.165 1.00 42.34 83 VAL A N 1
ATOM 622 C CA . VAL A 1 83 ? 56.015 -2.874 -17.296 1.00 42.34 83 VAL A CA 1
ATOM 623 C C . VAL A 1 83 ? 56.628 -1.736 -18.118 1.00 42.34 83 VAL A C 1
ATOM 625 O O . VAL A 1 83 ? 56.298 -1.513 -19.272 1.00 42.34 83 VAL A O 1
ATOM 628 N N . GLY A 1 84 ? 57.483 -0.920 -17.497 1.00 44.50 84 GLY A N 1
ATOM 629 C CA . GLY A 1 84 ? 58.283 0.085 -18.216 1.00 44.50 84 GLY A CA 1
ATOM 630 C C . GLY A 1 84 ? 57.517 1.242 -18.888 1.00 44.50 84 GLY A C 1
ATOM 631 O O . GLY A 1 84 ? 58.154 2.046 -19.564 1.00 44.50 84 GLY A O 1
ATOM 632 N N . GLY A 1 85 ? 56.197 1.366 -18.698 1.00 52.09 85 GLY A N 1
ATOM 633 C CA . GLY A 1 85 ? 55.369 2.474 -19.196 1.00 52.09 85 GLY A CA 1
ATOM 634 C C . GLY A 1 85 ? 53.914 2.072 -19.476 1.00 52.09 85 GLY A C 1
ATOM 635 O O . GLY A 1 85 ? 53.596 0.890 -19.546 1.00 52.09 85 GLY A O 1
ATOM 636 N N . LYS A 1 86 ? 53.021 3.062 -19.632 1.00 57.22 86 LYS A N 1
ATOM 637 C CA . LYS A 1 86 ? 51.629 2.865 -20.079 1.00 57.22 86 LYS A CA 1
ATOM 638 C C . LYS A 1 86 ? 51.639 2.372 -21.530 1.00 57.22 86 LYS A C 1
ATOM 640 O O . LYS A 1 86 ? 52.126 3.105 -22.393 1.00 57.22 86 LYS A O 1
ATOM 645 N N . LEU A 1 87 ? 51.089 1.187 -21.819 1.00 64.62 87 LEU A N 1
ATOM 646 C CA . LEU A 1 87 ? 50.839 0.807 -23.211 1.00 64.62 87 LEU A CA 1
ATOM 647 C C . LEU A 1 87 ? 49.819 1.776 -23.806 1.00 64.62 87 LEU A C 1
ATOM 649 O O . LEU A 1 87 ? 48.759 2.031 -23.230 1.00 64.62 87 LEU A O 1
ATOM 653 N N . THR A 1 88 ? 50.140 2.336 -24.967 1.00 80.25 88 THR A N 1
ATOM 654 C CA . THR A 1 88 ? 49.132 3.059 -25.739 1.00 80.25 88 THR A CA 1
ATOM 655 C C . THR A 1 88 ? 48.120 2.059 -26.288 1.00 80.25 88 THR A C 1
ATOM 657 O O . THR A 1 88 ? 48.447 0.891 -26.506 1.00 80.25 88 THR A O 1
ATOM 660 N N . LEU A 1 89 ? 46.899 2.511 -26.570 1.00 80.31 89 LEU A N 1
ATOM 661 C CA . LEU A 1 89 ? 45.902 1.653 -27.209 1.00 80.31 89 LEU A CA 1
ATOM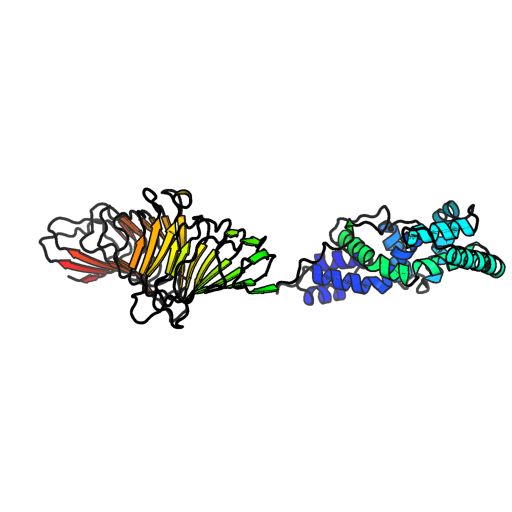 662 C C . LEU A 1 89 ? 46.384 1.130 -28.576 1.00 80.31 89 LEU A C 1
ATOM 664 O O . LEU A 1 89 ? 46.039 0.023 -28.971 1.00 80.31 89 LEU A O 1
ATOM 668 N N . GLY A 1 90 ? 47.263 1.881 -29.252 1.00 82.50 90 GLY A N 1
ATOM 669 C CA . GLY A 1 90 ? 47.971 1.413 -30.443 1.00 82.50 90 GLY A CA 1
ATOM 670 C C . GLY A 1 90 ? 48.882 0.220 -30.162 1.00 82.50 90 GLY A C 1
ATOM 671 O O . GLY A 1 90 ? 48.788 -0.778 -30.862 1.00 82.50 90 GLY A O 1
ATOM 672 N N . ASN A 1 91 ? 49.690 0.260 -29.096 1.00 83.44 91 ASN A N 1
ATOM 673 C CA . ASN A 1 91 ? 50.520 -0.891 -28.720 1.00 83.44 91 ASN A CA 1
ATOM 674 C C . ASN A 1 91 ? 49.685 -2.101 -28.294 1.00 83.44 91 ASN A C 1
ATOM 676 O O . ASN A 1 91 ? 50.082 -3.232 -28.557 1.00 83.44 91 ASN A O 1
ATOM 680 N N . LEU A 1 92 ? 48.534 -1.866 -27.660 1.00 85.56 92 LEU A N 1
ATOM 681 C CA . LEU A 1 92 ? 47.591 -2.927 -27.325 1.00 85.56 92 LEU A CA 1
ATOM 682 C C . LEU A 1 92 ? 47.005 -3.562 -28.596 1.00 85.56 92 LEU A C 1
ATOM 684 O O . LEU A 1 92 ? 46.997 -4.780 -28.720 1.00 85.56 92 LEU A O 1
ATOM 688 N N . SER A 1 93 ? 46.607 -2.744 -29.574 1.00 87.38 93 SER A N 1
ATOM 689 C CA . SER A 1 93 ? 46.147 -3.213 -30.886 1.00 87.38 93 SER A CA 1
ATOM 690 C C . SER A 1 93 ? 47.221 -4.028 -31.618 1.00 87.38 93 SER A C 1
ATOM 692 O O . SER A 1 93 ? 46.930 -5.108 -32.130 1.00 87.38 93 SER A O 1
ATOM 694 N N . THR A 1 94 ? 48.482 -3.574 -31.601 1.00 88.00 94 THR A N 1
ATOM 695 C CA . THR A 1 94 ? 49.617 -4.346 -32.133 1.00 88.00 94 THR A CA 1
ATOM 696 C C . THR A 1 94 ? 49.751 -5.684 -31.409 1.00 88.00 94 THR A C 1
ATOM 698 O O . THR A 1 94 ? 49.851 -6.716 -32.061 1.00 88.00 94 THR A O 1
ATOM 701 N N . ALA A 1 95 ? 49.676 -5.707 -30.076 1.00 87.81 95 ALA A N 1
ATOM 702 C CA . ALA A 1 95 ? 49.769 -6.944 -29.301 1.00 87.81 95 ALA A CA 1
ATOM 703 C C . ALA A 1 95 ? 48.654 -7.957 -29.639 1.00 87.81 95 ALA A C 1
ATOM 705 O O . ALA A 1 95 ? 48.904 -9.161 -29.641 1.00 87.81 95 ALA A O 1
ATOM 706 N N . PHE A 1 96 ? 47.447 -7.486 -29.968 1.00 88.75 96 PHE A N 1
ATOM 707 C CA . PHE A 1 96 ? 46.372 -8.345 -30.473 1.00 88.75 96 PHE A CA 1
ATOM 708 C C . PHE A 1 96 ? 46.689 -8.852 -31.880 1.00 88.75 96 PHE A C 1
ATOM 710 O O . PHE A 1 96 ? 46.568 -10.050 -32.116 1.00 88.75 96 PHE A O 1
ATOM 717 N N . ALA A 1 97 ? 47.133 -7.979 -32.788 1.00 87.88 97 ALA A N 1
ATOM 718 C CA . ALA A 1 97 ? 47.443 -8.333 -34.175 1.00 87.88 97 ALA A CA 1
ATOM 719 C C . ALA A 1 97 ? 48.570 -9.375 -34.309 1.00 87.88 97 ALA A C 1
ATOM 721 O O . ALA A 1 97 ? 48.541 -10.196 -35.221 1.00 87.88 97 ALA A O 1
ATOM 722 N N . VAL A 1 98 ? 49.533 -9.377 -33.381 1.00 86.75 98 VAL A N 1
ATOM 723 C CA . VAL A 1 98 ? 50.639 -10.355 -33.356 1.00 86.75 98 VAL A CA 1
ATOM 724 C C . VAL A 1 98 ? 50.305 -11.630 -32.568 1.00 86.75 98 VAL A C 1
ATOM 726 O O . VAL A 1 98 ? 51.139 -12.528 -32.446 1.00 86.75 98 VAL A O 1
ATOM 729 N N . SER A 1 99 ? 49.112 -11.712 -31.969 1.00 90.50 99 SER A N 1
ATOM 730 C CA . SER A 1 99 ? 48.703 -12.889 -31.200 1.00 90.50 99 SER A CA 1
ATOM 731 C C . SER A 1 99 ? 48.415 -14.078 -32.120 1.00 90.50 99 SER A C 1
ATOM 733 O O . SER A 1 99 ? 47.910 -13.908 -33.230 1.00 90.50 99 SER A O 1
ATOM 735 N N . GLN A 1 100 ? 48.672 -15.297 -31.636 1.00 91.00 100 GLN A N 1
ATOM 736 C CA . GLN A 1 100 ? 48.383 -16.513 -32.405 1.00 91.00 100 GLN A CA 1
ATOM 737 C C . GLN A 1 100 ? 46.897 -16.602 -32.789 1.00 91.00 100 GLN A C 1
ATOM 739 O O . GLN A 1 100 ? 46.579 -16.936 -33.924 1.00 91.00 100 GLN A O 1
ATOM 744 N N . GLU A 1 101 ? 45.988 -16.234 -31.877 1.00 90.12 101 GLU A N 1
ATOM 745 C CA . GLU A 1 101 ? 44.541 -16.232 -32.142 1.00 90.12 101 GLU A CA 1
ATOM 746 C C . GLU A 1 101 ? 44.176 -15.282 -33.292 1.00 90.12 101 GLU A C 1
ATOM 748 O O . GLU A 1 101 ? 43.321 -15.601 -34.116 1.00 90.12 101 GLU A O 1
ATOM 753 N N . PHE A 1 102 ? 44.836 -14.125 -33.380 1.00 92.00 102 PHE A N 1
ATOM 754 C CA . PHE A 1 102 ? 44.635 -13.194 -34.484 1.00 92.00 102 PHE A CA 1
ATOM 755 C C . PHE A 1 102 ? 45.186 -13.746 -35.797 1.00 92.00 102 PHE A C 1
ATOM 757 O O . PHE A 1 102 ? 44.474 -13.760 -36.801 1.00 92.00 102 PHE A O 1
ATOM 764 N N . GLN A 1 103 ? 46.430 -14.226 -35.793 1.00 90.00 103 GLN A N 1
ATOM 765 C CA . GLN A 1 103 ? 47.086 -14.778 -36.980 1.00 90.00 103 GLN A CA 1
ATOM 766 C C . GLN A 1 103 ? 46.270 -15.931 -37.576 1.00 90.00 103 GLN A C 1
ATOM 768 O O . GLN A 1 103 ? 45.962 -15.923 -38.770 1.00 90.00 103 GLN A O 1
ATOM 773 N N . ASP A 1 104 ? 45.793 -16.846 -36.729 1.00 91.25 104 ASP A N 1
ATOM 774 C CA . ASP A 1 104 ? 44.938 -17.966 -37.131 1.00 91.25 104 ASP A CA 1
ATOM 775 C C . ASP A 1 104 ? 43.636 -17.498 -37.807 1.00 91.25 104 ASP A C 1
ATOM 777 O O . ASP A 1 104 ? 43.122 -18.161 -38.712 1.00 91.25 104 ASP A O 1
ATOM 781 N N . GLN A 1 105 ? 43.103 -16.341 -37.401 1.00 89.88 105 GLN A N 1
ATOM 782 C CA . GLN A 1 105 ? 41.862 -15.791 -37.941 1.00 89.88 105 GLN A CA 1
ATOM 783 C C . GLN A 1 105 ? 42.036 -14.901 -39.176 1.00 89.88 105 GLN A C 1
ATOM 785 O O . GLN A 1 105 ? 41.083 -14.786 -39.952 1.00 89.88 105 GLN A O 1
ATOM 790 N N . TYR A 1 106 ? 43.189 -14.249 -39.349 1.00 91.50 106 TYR A N 1
ATOM 791 C CA . TYR A 1 106 ? 43.345 -13.137 -40.294 1.00 91.50 106 TYR A CA 1
ATOM 792 C C . TYR A 1 106 ? 44.500 -13.288 -41.294 1.00 91.50 106 TYR A C 1
ATOM 794 O O . TYR A 1 106 ? 44.453 -12.653 -42.352 1.00 91.50 106 TYR A O 1
ATOM 802 N N . ASP A 1 107 ? 45.515 -14.122 -41.042 1.00 86.62 107 ASP A N 1
ATOM 803 C CA . ASP A 1 107 ? 46.718 -14.164 -41.893 1.00 86.62 107 ASP A CA 1
ATOM 804 C C . ASP A 1 107 ? 46.473 -14.713 -43.294 1.00 86.62 107 ASP A C 1
ATOM 806 O O . ASP A 1 107 ? 47.053 -14.232 -44.267 1.00 86.62 107 ASP A O 1
ATOM 810 N N . SER A 1 108 ? 45.568 -15.681 -43.414 1.00 88.31 108 SER A N 1
ATOM 811 C CA . SER A 1 108 ? 45.211 -16.283 -44.701 1.00 88.31 108 SER A CA 1
ATOM 812 C C . SER A 1 108 ? 44.139 -15.503 -45.474 1.00 88.31 108 SER A C 1
ATOM 814 O O . SER A 1 108 ? 43.861 -15.829 -46.630 1.00 88.31 108 SER A O 1
ATOM 816 N N . LEU A 1 109 ? 43.528 -14.480 -44.862 1.00 93.38 109 LEU A N 1
ATOM 817 C CA . LEU A 1 109 ? 42.423 -13.739 -45.464 1.00 93.38 109 LEU A CA 1
ATOM 818 C C . LEU A 1 109 ? 42.918 -12.621 -46.397 1.00 93.38 109 LEU A C 1
ATOM 820 O O . LEU A 1 109 ? 43.832 -11.874 -46.041 1.00 93.38 109 LEU A O 1
ATOM 824 N N . PRO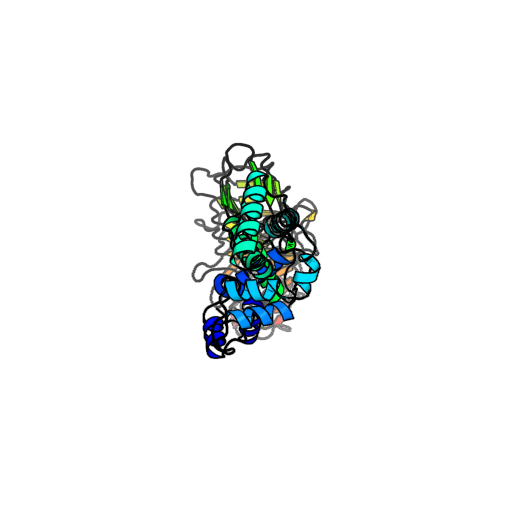 A 1 110 ? 42.286 -12.430 -47.569 1.00 93.44 110 PRO A N 1
ATOM 825 C CA . PRO A 1 110 ? 42.525 -11.239 -48.373 1.00 93.44 110 PRO A CA 1
ATOM 826 C C . PRO A 1 110 ? 42.001 -9.991 -47.651 1.00 93.44 110 PRO A C 1
ATOM 828 O O . PRO A 1 110 ? 41.011 -10.060 -46.922 1.00 93.44 110 PRO A O 1
ATOM 831 N N . ASP A 1 111 ? 42.613 -8.837 -47.911 1.00 93.50 111 ASP A N 1
ATOM 832 C CA . ASP A 1 111 ? 42.315 -7.561 -47.242 1.00 93.50 111 ASP A CA 1
ATOM 833 C C . ASP A 1 111 ? 40.815 -7.217 -47.214 1.00 93.50 111 ASP A C 1
ATOM 835 O O . ASP A 1 111 ? 40.277 -6.851 -46.172 1.00 93.50 111 ASP A O 1
ATOM 839 N N . ALA A 1 112 ? 40.104 -7.427 -48.326 1.00 92.00 112 ALA A N 1
ATOM 840 C CA . ALA A 1 112 ? 38.661 -7.185 -48.396 1.00 92.00 112 ALA A CA 1
ATOM 841 C C . ALA A 1 112 ? 37.847 -8.084 -47.442 1.00 92.00 112 ALA A C 1
ATOM 843 O O . ALA A 1 112 ? 36.843 -7.642 -46.886 1.00 92.00 112 ALA A O 1
ATOM 844 N N . ALA A 1 113 ? 38.278 -9.332 -47.221 1.00 94.19 113 ALA A N 1
ATOM 845 C CA . ALA A 1 113 ? 37.622 -10.249 -46.287 1.00 94.19 113 ALA A CA 1
ATOM 846 C C . ALA A 1 113 ? 37.930 -9.894 -44.826 1.00 94.19 113 ALA A C 1
ATOM 848 O O . ALA A 1 113 ? 37.052 -10.026 -43.974 1.00 94.19 113 ALA A O 1
ATOM 849 N N . VAL A 1 114 ? 39.140 -9.397 -44.539 1.00 94.44 114 VAL A N 1
ATOM 850 C CA . VAL A 1 114 ? 39.480 -8.841 -43.219 1.00 94.44 114 VAL A CA 1
ATOM 851 C C . VAL A 1 114 ? 38.565 -7.659 -42.899 1.00 94.44 114 VAL A C 1
ATOM 853 O O . VAL A 1 114 ? 37.926 -7.642 -41.849 1.00 94.44 114 VAL A O 1
ATOM 856 N N . VAL A 1 115 ? 38.458 -6.698 -43.821 1.00 95.31 115 VAL A N 1
ATOM 857 C CA . VAL A 1 115 ? 37.615 -5.505 -43.660 1.00 95.31 115 VAL A CA 1
ATOM 858 C C . VAL A 1 115 ? 36.146 -5.890 -43.470 1.00 95.31 115 VAL A C 1
ATOM 860 O O . VAL A 1 115 ? 35.504 -5.398 -42.547 1.00 95.31 115 VAL A O 1
ATOM 863 N N . ALA A 1 116 ? 35.617 -6.805 -44.289 1.00 93.00 116 ALA A N 1
ATOM 864 C CA . ALA A 1 116 ? 34.238 -7.275 -44.160 1.00 93.00 116 ALA A CA 1
ATOM 865 C C . ALA A 1 116 ? 33.964 -7.919 -42.789 1.00 93.00 116 ALA A C 1
ATOM 867 O O . ALA A 1 116 ? 32.938 -7.639 -42.169 1.00 93.00 116 ALA A O 1
ATOM 868 N N . LYS A 1 117 ? 34.900 -8.732 -42.283 1.00 94.12 117 LYS A N 1
ATOM 869 C CA . LYS A 1 117 ? 34.784 -9.356 -40.959 1.00 94.12 117 LYS A CA 1
ATOM 870 C C . LYS A 1 117 ? 34.801 -8.321 -39.829 1.00 94.12 117 LYS A C 1
ATOM 872 O O . LYS A 1 117 ? 33.999 -8.434 -38.908 1.00 94.12 117 LYS A O 1
ATOM 877 N N . MET A 1 118 ? 35.642 -7.289 -39.926 1.00 93.44 118 MET A N 1
ATOM 878 C CA . MET A 1 118 ? 35.673 -6.196 -38.943 1.00 93.44 118 MET A CA 1
ATOM 879 C C . MET A 1 118 ? 34.329 -5.464 -38.871 1.00 93.44 118 MET A C 1
ATOM 881 O O . MET A 1 118 ? 33.821 -5.262 -37.773 1.00 93.44 118 MET A O 1
ATOM 885 N N . TYR A 1 119 ? 33.706 -5.145 -40.013 1.00 94.44 119 TYR A N 1
ATOM 886 C CA . TYR A 1 119 ? 32.372 -4.529 -40.047 1.00 94.44 119 TYR A CA 1
ATOM 887 C C . TYR A 1 119 ? 31.309 -5.363 -39.319 1.00 94.44 119 TYR A C 1
ATOM 889 O O . TYR A 1 119 ? 30.559 -4.825 -38.505 1.00 94.44 119 TYR A O 1
ATOM 897 N N . VAL A 1 120 ? 31.281 -6.677 -39.555 1.00 93.56 120 VAL A N 1
ATOM 898 C CA . VAL A 1 120 ? 30.342 -7.578 -38.868 1.00 93.56 120 VAL A CA 1
ATOM 899 C C . VAL A 1 120 ? 30.605 -7.593 -37.364 1.00 93.56 120 VAL A C 1
ATOM 901 O O . VAL A 1 120 ? 29.670 -7.496 -36.575 1.00 93.56 120 VAL A O 1
ATOM 904 N N . ASN A 1 121 ? 31.870 -7.660 -36.961 1.00 94.38 121 ASN A N 1
ATOM 905 C CA . ASN A 1 121 ? 32.251 -7.702 -35.556 1.00 94.38 121 ASN A CA 1
ATOM 906 C C . ASN A 1 121 ? 31.882 -6.419 -34.796 1.00 94.38 121 ASN A C 1
ATOM 908 O O . ASN A 1 121 ? 31.415 -6.503 -33.662 1.00 94.38 121 ASN A O 1
ATOM 912 N N . VAL A 1 122 ? 32.082 -5.239 -35.392 1.00 93.12 122 VAL A N 1
ATOM 913 C CA . VAL A 1 122 ? 31.837 -3.958 -34.706 1.00 93.12 122 VAL A CA 1
ATOM 914 C C . VAL A 1 122 ? 30.423 -3.412 -34.877 1.00 93.12 122 VAL A C 1
ATOM 916 O O . VAL A 1 122 ? 29.961 -2.692 -34.006 1.00 93.12 122 VAL A O 1
ATOM 919 N N . LEU A 1 123 ? 29.722 -3.724 -35.969 1.00 86.75 123 LEU A N 1
ATOM 920 C CA . LEU A 1 123 ? 28.405 -3.137 -36.259 1.00 86.75 123 LEU A CA 1
ATOM 921 C C . LEU A 1 123 ? 27.286 -4.178 -36.365 1.00 86.75 123 LEU A C 1
ATOM 923 O O . LEU A 1 123 ? 26.130 -3.805 -36.544 1.00 86.75 123 LEU A O 1
ATOM 927 N N . GLY A 1 124 ? 27.607 -5.475 -36.325 1.00 86.00 124 GLY A N 1
ATOM 928 C CA . GLY A 1 124 ? 26.628 -6.550 -36.518 1.00 86.00 124 GLY A CA 1
ATOM 929 C C . GLY A 1 124 ? 26.041 -6.617 -37.933 1.00 86.00 124 GLY A C 1
ATOM 930 O O . GLY A 1 124 ? 25.066 -7.330 -38.160 1.00 86.00 124 GLY A O 1
ATOM 931 N N . ARG A 1 125 ? 26.609 -5.877 -38.894 1.00 88.50 125 ARG A N 1
ATOM 932 C CA . ARG A 1 125 ? 26.119 -5.749 -40.274 1.00 88.50 125 ARG A CA 1
ATOM 933 C C . ARG A 1 125 ? 27.264 -5.735 -41.281 1.00 88.50 125 ARG A C 1
ATOM 935 O O . ARG A 1 125 ? 28.408 -5.453 -40.932 1.00 88.50 125 ARG A O 1
ATOM 942 N N . GLU A 1 126 ? 26.943 -5.992 -42.546 1.00 91.12 126 GLU A N 1
ATOM 943 C CA . GLU A 1 126 ? 27.892 -5.783 -43.640 1.00 91.12 126 GLU A CA 1
ATOM 944 C C . GLU A 1 126 ? 28.236 -4.292 -43.787 1.00 91.12 126 GLU A C 1
ATOM 946 O O . GLU A 1 126 ? 27.393 -3.405 -43.601 1.00 91.12 126 GLU A O 1
ATOM 951 N N . GLY A 1 127 ? 29.498 -4.023 -44.124 1.00 89.81 127 GLY A N 1
ATOM 952 C CA . GLY A 1 127 ? 29.959 -2.678 -44.436 1.00 89.81 127 GLY A CA 1
ATOM 953 C C . GLY A 1 127 ? 29.407 -2.194 -45.770 1.00 89.81 127 GLY A C 1
ATOM 954 O O . GLY A 1 127 ? 29.266 -2.957 -46.726 1.00 89.81 127 GLY A O 1
ATOM 955 N N . GLU A 1 128 ? 29.127 -0.900 -45.861 1.00 92.38 128 GLU A N 1
ATOM 956 C CA . GLU A 1 128 ? 28.736 -0.277 -47.116 1.00 92.38 128 GLU A CA 1
ATOM 957 C C . GLU A 1 128 ? 29.846 -0.406 -48.182 1.00 92.38 128 GLU A C 1
ATOM 959 O O . GLU A 1 128 ? 31.031 -0.272 -47.854 1.00 92.38 128 GLU A O 1
ATOM 964 N N . PRO A 1 129 ? 29.512 -0.600 -49.477 1.00 92.69 129 PRO A N 1
ATOM 965 C CA . PRO A 1 129 ? 30.515 -0.862 -50.514 1.00 92.69 129 PRO A CA 1
ATOM 966 C C . PRO A 1 129 ? 31.632 0.189 -50.600 1.00 92.69 129 PRO A C 1
ATOM 968 O O . PRO A 1 129 ? 32.797 -0.155 -50.793 1.00 92.69 129 PRO A O 1
ATOM 971 N N . ALA A 1 130 ? 31.289 1.470 -50.424 1.00 93.06 130 ALA A N 1
ATOM 972 C CA . ALA A 1 130 ? 32.257 2.565 -50.449 1.00 93.06 130 ALA A CA 1
ATOM 973 C C . ALA A 1 130 ? 33.214 2.532 -49.244 1.00 93.06 130 ALA A C 1
ATOM 975 O O . ALA A 1 130 ? 34.409 2.780 -49.403 1.00 93.06 130 ALA A O 1
ATOM 976 N N . GLY A 1 131 ? 32.709 2.189 -48.057 1.00 91.94 131 GLY A N 1
ATOM 977 C CA . GLY A 1 131 ? 33.512 2.053 -46.845 1.00 91.94 131 GLY A CA 1
ATOM 978 C C . GLY A 1 131 ? 34.437 0.844 -46.913 1.00 91.94 131 GLY A C 1
ATOM 979 O O . GLY A 1 131 ? 35.638 0.971 -46.677 1.00 91.94 131 GLY A O 1
ATOM 980 N N . VAL A 1 132 ? 33.929 -0.308 -47.366 1.00 93.88 132 VAL A N 1
ATOM 981 C CA . VAL A 1 132 ? 34.754 -1.505 -47.601 1.00 93.88 132 VAL A CA 1
ATOM 982 C C . VAL A 1 132 ? 35.876 -1.209 -48.600 1.00 93.88 132 VAL A C 1
ATOM 984 O O . VAL A 1 132 ? 37.028 -1.575 -48.355 1.00 93.88 132 VAL A O 1
ATOM 987 N N . GLN A 1 133 ? 35.580 -0.502 -49.696 1.00 94.31 133 GLN A N 1
ATOM 988 C CA . GLN A 1 133 ? 36.591 -0.095 -50.673 1.00 94.31 133 GLN A CA 1
ATOM 989 C C . GLN A 1 133 ? 37.641 0.841 -50.060 1.00 94.31 133 GLN A C 1
ATOM 991 O O . GLN A 1 133 ? 38.837 0.644 -50.288 1.00 94.31 133 GLN A O 1
ATOM 996 N N . PHE A 1 134 ? 37.211 1.835 -49.279 1.00 95.81 134 PHE A N 1
ATOM 997 C CA . PHE A 1 134 ? 38.100 2.778 -48.604 1.00 95.81 134 PHE A CA 1
ATOM 998 C C . PHE A 1 134 ? 39.068 2.063 -47.654 1.00 95.81 134 PHE A C 1
ATOM 1000 O O . PHE A 1 134 ? 40.284 2.208 -47.790 1.00 95.81 134 PHE A O 1
ATOM 1007 N N . TRP A 1 135 ? 38.549 1.237 -46.743 1.00 96.56 135 TRP A N 1
ATOM 1008 C CA . TRP A 1 135 ? 39.365 0.526 -45.758 1.00 96.56 135 TRP A CA 1
ATOM 1009 C C . TRP A 1 135 ? 40.278 -0.524 -46.393 1.00 96.56 135 TRP A C 1
ATOM 1011 O O . TRP A 1 135 ? 41.415 -0.680 -45.957 1.00 96.56 135 TRP A O 1
ATOM 1021 N N . THR A 1 136 ? 39.833 -1.191 -47.463 1.00 96.88 136 THR A N 1
ATOM 1022 C CA . THR A 1 136 ? 40.679 -2.134 -48.217 1.00 96.88 136 THR A CA 1
ATOM 1023 C C . THR A 1 136 ? 41.847 -1.407 -48.887 1.00 96.88 136 THR A C 1
ATOM 1025 O O . THR A 1 136 ? 42.983 -1.874 -48.835 1.00 96.88 136 THR A O 1
ATOM 1028 N N . ALA A 1 137 ? 41.597 -0.238 -49.488 1.00 96.50 137 ALA A N 1
ATOM 1029 C CA . ALA A 1 137 ? 42.654 0.574 -50.086 1.00 96.50 137 ALA A CA 1
ATOM 1030 C C . ALA A 1 137 ? 43.641 1.102 -49.030 1.00 96.50 137 ALA A C 1
ATOM 1032 O O . ALA A 1 137 ? 44.851 1.058 -49.256 1.00 96.50 137 ALA A O 1
ATOM 1033 N N . ALA A 1 138 ? 43.139 1.549 -47.874 1.00 96.69 138 ALA A N 1
ATOM 1034 C CA . ALA A 1 138 ? 43.966 1.993 -46.754 1.00 96.69 138 ALA A CA 1
ATOM 1035 C C . ALA A 1 138 ? 44.848 0.858 -46.204 1.00 96.69 138 ALA A C 1
ATOM 1037 O O . ALA A 1 138 ? 46.051 1.048 -46.033 1.00 96.69 138 ALA A O 1
ATOM 1038 N N . LEU A 1 139 ? 44.283 -0.342 -46.012 1.00 96.31 139 LEU A N 1
ATOM 1039 C CA . LEU A 1 139 ? 45.029 -1.520 -45.561 1.00 96.31 139 LEU A CA 1
ATOM 1040 C C . LEU A 1 139 ? 46.146 -1.897 -46.549 1.00 96.31 139 LEU A C 1
ATOM 1042 O O . LEU A 1 139 ? 47.279 -2.146 -46.130 1.00 96.31 139 LEU A O 1
ATOM 1046 N N . GLY A 1 140 ? 45.862 -1.875 -47.855 1.00 96.25 140 GLY A N 1
ATOM 1047 C CA . GLY A 1 140 ? 46.859 -2.149 -48.892 1.00 96.25 140 GLY A CA 1
ATOM 1048 C C . GLY A 1 140 ? 47.996 -1.120 -48.920 1.00 96.25 140 GLY A C 1
ATOM 1049 O O . GLY A 1 140 ? 49.161 -1.495 -49.063 1.00 96.25 140 GLY A O 1
ATOM 1050 N N . GLN A 1 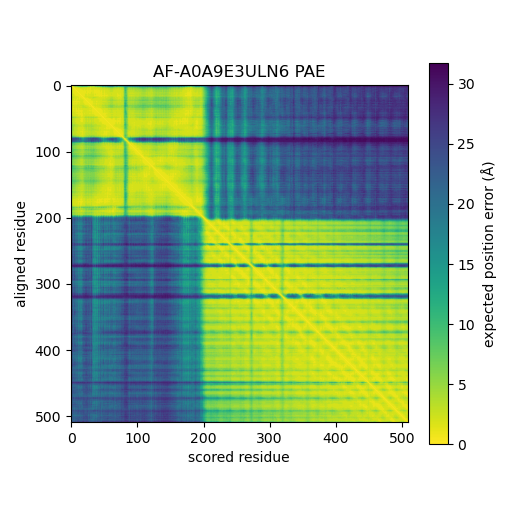141 ? 47.682 0.168 -48.733 1.00 96.88 141 GLN A N 1
ATOM 1051 C CA . GLN A 1 141 ? 48.689 1.231 -48.624 1.00 96.88 141 GLN A CA 1
ATOM 1052 C C . GLN A 1 141 ? 49.568 1.047 -47.383 1.00 96.88 141 GLN A C 1
ATOM 1054 O O . GLN A 1 141 ? 50.790 0.981 -47.503 1.00 96.88 141 GLN A O 1
ATOM 1059 N N . TRP A 1 142 ? 48.971 0.870 -46.203 1.00 96.62 142 TRP A N 1
ATOM 1060 C CA . TRP A 1 142 ? 49.733 0.647 -44.971 1.00 96.62 142 TRP A CA 1
ATOM 1061 C C . TRP A 1 142 ? 50.574 -0.627 -45.029 1.00 96.62 142 TRP A C 1
ATOM 1063 O O . TRP A 1 142 ? 51.696 -0.636 -44.534 1.00 96.62 142 TRP A O 1
ATOM 1073 N N . THR A 1 143 ? 50.093 -1.680 -45.690 1.00 95.56 143 THR A N 1
ATOM 1074 C CA . THR A 1 143 ? 50.871 -2.912 -45.875 1.00 95.56 143 THR A CA 1
ATOM 1075 C C . THR A 1 143 ? 52.181 -2.652 -46.623 1.00 95.56 143 THR A C 1
ATOM 1077 O O . THR A 1 143 ? 53.203 -3.247 -46.284 1.00 95.56 143 THR A O 1
ATOM 1080 N N . GLN A 1 144 ? 52.186 -1.738 -47.599 1.00 95.94 144 GLN A N 1
ATOM 1081 C CA . GLN A 1 144 ? 53.406 -1.333 -48.308 1.00 95.94 144 GLN A CA 1
ATOM 1082 C C . GLN A 1 144 ? 54.330 -0.460 -47.445 1.00 95.94 144 GLN A C 1
ATOM 1084 O O . GLN A 1 144 ? 55.546 -0.519 -47.610 1.00 95.94 144 GLN A O 1
ATOM 1089 N N . GLU A 1 145 ? 53.769 0.341 -46.537 1.00 95.00 145 GLU A N 1
ATOM 1090 C CA . GLU A 1 145 ? 54.521 1.267 -45.683 1.00 95.00 145 GLU A CA 1
ATOM 1091 C C . GLU A 1 145 ? 55.177 0.588 -44.477 1.00 95.00 145 GLU A C 1
ATOM 1093 O O . GLU A 1 145 ? 56.327 0.881 -44.151 1.00 95.00 145 GLU A O 1
ATOM 1098 N N . VAL A 1 146 ? 54.434 -0.278 -43.784 1.00 93.25 146 VAL A N 1
ATOM 1099 C CA . VAL A 1 146 ? 54.805 -0.800 -42.457 1.00 93.25 146 VAL A CA 1
ATOM 1100 C C . VAL A 1 146 ? 54.740 -2.322 -42.344 1.00 93.25 146 VAL A C 1
ATOM 1102 O O . VAL A 1 146 ? 55.036 -2.873 -41.288 1.00 93.25 146 VAL A O 1
ATOM 1105 N N . GLY A 1 147 ? 54.403 -3.016 -43.432 1.00 93.00 147 GLY A N 1
ATOM 1106 C CA . GLY A 1 147 ? 54.149 -4.453 -43.418 1.00 93.00 147 GLY A CA 1
ATOM 1107 C C . GLY A 1 147 ? 52.726 -4.787 -42.964 1.00 93.00 147 GLY A C 1
ATOM 1108 O O . GLY A 1 147 ? 52.041 -3.991 -42.322 1.00 93.00 147 GLY A O 1
ATOM 1109 N N . ARG A 1 148 ? 52.257 -5.983 -43.337 1.00 90.44 148 ARG A N 1
ATOM 1110 C CA . ARG A 1 148 ? 50.851 -6.388 -43.171 1.00 90.44 148 ARG A CA 1
ATOM 1111 C C . ARG A 1 148 ? 50.414 -6.455 -41.705 1.00 90.44 148 ARG A C 1
ATOM 1113 O O . ARG A 1 148 ? 49.310 -6.041 -41.386 1.00 90.44 148 ARG A O 1
ATOM 1120 N N . GLU A 1 149 ? 51.280 -6.941 -40.824 1.00 89.31 149 GLU A N 1
ATOM 1121 C CA . GLU A 1 149 ? 50.998 -7.098 -39.390 1.00 89.31 149 GLU A CA 1
ATOM 1122 C C . GLU A 1 149 ? 50.663 -5.756 -38.714 1.00 89.31 149 GLU A C 1
ATOM 1124 O O . GLU A 1 149 ? 49.592 -5.594 -38.129 1.00 89.31 149 GLU A O 1
ATOM 1129 N N . GLU A 1 150 ? 51.517 -4.746 -38.891 1.00 90.06 150 GLU A N 1
ATOM 1130 C CA . GLU A 1 150 ? 51.282 -3.402 -38.349 1.00 90.06 150 GLU A CA 1
ATOM 1131 C C . GLU A 1 150 ? 50.115 -2.692 -39.060 1.00 90.06 150 GLU A C 1
ATOM 1133 O O . GLU A 1 150 ? 49.354 -1.944 -38.442 1.00 90.06 150 GLU A O 1
ATOM 1138 N N . ALA A 1 151 ? 49.912 -2.952 -40.354 1.00 92.94 151 ALA A N 1
ATOM 1139 C CA . ALA A 1 151 ? 48.764 -2.429 -41.091 1.00 92.94 151 ALA A CA 1
ATOM 1140 C C . ALA A 1 151 ? 47.425 -2.962 -40.543 1.00 92.94 151 ALA A C 1
ATOM 1142 O O . ALA A 1 151 ? 46.454 -2.208 -40.433 1.00 92.94 151 ALA A O 1
ATOM 1143 N N . LEU A 1 152 ? 47.382 -4.232 -40.132 1.00 92.62 152 LEU A N 1
ATOM 1144 C CA . LEU A 1 152 ? 46.221 -4.835 -39.478 1.00 92.62 152 LEU A CA 1
ATOM 1145 C C . LEU A 1 152 ? 45.998 -4.270 -38.074 1.00 92.62 152 LEU A C 1
ATOM 1147 O O . LEU A 1 152 ? 44.859 -3.958 -37.730 1.00 92.62 152 LEU A O 1
ATOM 1151 N N . ALA A 1 153 ? 47.061 -4.041 -37.299 1.00 91.56 153 ALA A N 1
ATOM 1152 C CA . ALA A 1 153 ? 46.960 -3.366 -36.004 1.00 91.56 153 ALA A CA 1
ATOM 1153 C C . ALA A 1 153 ? 46.346 -1.958 -36.129 1.00 91.56 153 ALA A C 1
ATOM 1155 O O . ALA A 1 153 ? 45.502 -1.564 -35.316 1.00 91.56 153 ALA A O 1
ATOM 1156 N N . ARG A 1 154 ? 46.712 -1.205 -37.176 1.00 93.56 154 ARG A N 1
ATOM 1157 C CA . ARG A 1 154 ? 46.109 0.104 -37.487 1.00 93.56 154 ARG A CA 1
ATOM 1158 C C . ARG A 1 154 ? 44.635 -0.008 -37.863 1.00 93.56 154 ARG A C 1
ATOM 1160 O O . ARG A 1 154 ? 43.832 0.816 -37.421 1.00 93.56 154 ARG A O 1
ATOM 1167 N N . LEU A 1 155 ? 44.272 -1.017 -38.653 1.00 94.12 155 LEU A N 1
ATOM 1168 C CA . LEU A 1 155 ? 42.885 -1.267 -39.042 1.00 94.12 155 LEU A CA 1
ATOM 1169 C C . LEU A 1 155 ? 42.019 -1.590 -37.819 1.00 94.12 155 LEU A C 1
ATOM 1171 O O . LEU A 1 155 ? 40.993 -0.947 -37.613 1.00 94.12 155 LEU A O 1
ATOM 1175 N N . VAL A 1 156 ? 42.468 -2.525 -36.978 1.00 93.06 156 VAL A N 1
ATOM 1176 C CA . VAL A 1 156 ? 41.789 -2.916 -35.734 1.00 93.06 156 VAL A CA 1
ATOM 1177 C C . VAL A 1 156 ? 41.540 -1.707 -34.844 1.00 93.06 156 VAL A C 1
ATOM 1179 O O . VAL A 1 156 ? 40.417 -1.506 -34.391 1.00 93.06 156 VAL A O 1
ATOM 1182 N N . LEU A 1 157 ? 42.565 -0.877 -34.635 1.00 92.81 157 LEU A N 1
ATOM 1183 C CA . LEU A 1 157 ? 42.439 0.333 -33.828 1.00 92.81 157 LEU A CA 1
ATOM 1184 C C . LEU A 1 157 ? 41.421 1.312 -34.428 1.00 92.81 157 LEU A C 1
ATOM 1186 O O . LEU A 1 157 ? 40.638 1.914 -33.699 1.00 92.81 157 LEU A O 1
ATOM 1190 N N . SER A 1 158 ? 41.419 1.459 -35.755 1.00 94.12 158 SER A N 1
ATOM 1191 C CA . SER A 1 158 ? 40.507 2.367 -36.458 1.00 94.12 158 SER A CA 1
ATOM 1192 C C . SER A 1 158 ? 39.045 1.940 -36.310 1.00 94.12 158 SER A C 1
ATOM 1194 O O . SER A 1 158 ? 38.182 2.783 -36.076 1.00 94.12 158 SER A O 1
ATOM 1196 N N . PHE A 1 159 ? 38.763 0.639 -36.404 1.00 94.62 159 PHE A N 1
ATOM 1197 C CA . PHE A 1 159 ? 37.413 0.100 -36.225 1.00 94.62 159 PHE A CA 1
ATOM 1198 C C . PHE A 1 159 ? 36.980 0.104 -34.755 1.00 94.62 159 PHE A C 1
ATOM 1200 O O . PHE A 1 159 ? 35.888 0.587 -34.444 1.00 94.62 159 PHE A O 1
ATOM 1207 N N . SER A 1 160 ? 37.842 -0.371 -33.847 1.00 94.75 160 SER A N 1
ATOM 1208 C CA . SER A 1 160 ? 37.522 -0.500 -32.420 1.00 94.75 160 SER A CA 1
ATOM 1209 C C . SER A 1 160 ? 37.289 0.845 -31.734 1.00 94.75 160 SER A C 1
ATOM 1211 O O . SER A 1 160 ? 36.568 0.905 -30.744 1.00 94.75 160 SER A O 1
ATOM 1213 N N . GLN A 1 161 ? 37.888 1.921 -32.248 1.00 91.94 161 GLN A N 1
ATOM 1214 C CA . GLN A 1 161 ? 37.756 3.278 -31.710 1.00 91.94 161 GLN A CA 1
ATOM 1215 C C . GLN A 1 161 ? 36.954 4.209 -32.622 1.00 91.94 161 GLN A C 1
ATOM 1217 O O . GLN A 1 161 ? 36.971 5.427 -32.439 1.00 91.94 161 GLN A O 1
ATOM 1222 N N . SER A 1 162 ? 36.248 3.660 -33.613 1.00 93.62 162 SER A N 1
ATOM 1223 C CA . SER A 1 162 ? 35.362 4.467 -34.448 1.00 93.62 162 SER A CA 1
ATOM 1224 C C . SER A 1 162 ? 34.249 5.104 -33.594 1.00 93.62 162 SER A C 1
ATOM 1226 O O . SER A 1 162 ? 33.745 4.464 -32.662 1.00 93.62 162 SER A O 1
ATOM 1228 N N . PRO A 1 163 ? 33.825 6.350 -33.885 1.00 92.31 163 PRO A N 1
ATOM 1229 C CA . PRO A 1 163 ? 32.730 6.986 -33.151 1.00 92.31 163 PRO A CA 1
ATOM 1230 C C . PRO A 1 163 ? 31.430 6.173 -33.170 1.00 92.31 163 PRO A C 1
ATOM 1232 O O . PRO A 1 163 ? 30.731 6.115 -32.163 1.00 92.31 163 PRO A O 1
ATOM 1235 N N . GLU A 1 164 ? 31.127 5.513 -34.292 1.00 89.50 164 GLU A N 1
ATOM 1236 C CA . GLU A 1 164 ? 29.940 4.663 -34.442 1.00 89.50 164 GLU A CA 1
ATOM 1237 C C . GLU A 1 164 ? 29.990 3.475 -33.476 1.00 89.50 164 GLU A C 1
ATOM 1239 O O . GLU A 1 164 ? 29.070 3.289 -32.682 1.00 89.50 164 GLU A O 1
ATOM 1244 N N . PHE A 1 165 ? 31.089 2.715 -33.471 1.00 94.44 165 PHE A N 1
ATOM 1245 C CA . PHE A 1 165 ? 31.198 1.535 -32.619 1.00 94.44 165 PHE A CA 1
ATOM 1246 C C . PHE A 1 165 ? 31.336 1.884 -31.135 1.00 94.44 165 PHE A C 1
ATOM 1248 O O . PHE A 1 165 ? 30.700 1.257 -30.288 1.00 94.44 165 PHE A O 1
ATOM 1255 N N . THR A 1 166 ? 32.136 2.896 -30.795 1.00 93.06 166 THR A N 1
ATOM 1256 C CA . THR A 1 166 ? 32.310 3.308 -29.392 1.00 93.06 166 THR A CA 1
ATOM 1257 C C . THR A 1 166 ? 31.000 3.799 -28.775 1.00 93.06 166 THR A C 1
ATOM 1259 O O . THR A 1 166 ? 30.735 3.484 -27.618 1.00 93.06 166 THR A O 1
ATOM 1262 N N . SER A 1 167 ? 30.152 4.475 -29.559 1.00 90.00 167 SER A N 1
ATOM 1263 C CA . SER A 1 167 ? 28.807 4.881 -29.130 1.00 90.00 167 SER A CA 1
ATOM 1264 C C . SER A 1 167 ? 27.851 3.689 -29.044 1.00 90.00 167 SER A C 1
ATOM 1266 O O . SER A 1 167 ? 27.178 3.515 -28.034 1.00 90.00 167 SER A O 1
ATOM 1268 N N . ALA A 1 168 ? 27.816 2.833 -30.072 1.00 89.62 168 ALA A N 1
ATOM 1269 C CA . ALA A 1 168 ? 26.902 1.691 -30.123 1.00 89.62 168 ALA A CA 1
ATOM 1270 C C . ALA A 1 168 ? 27.194 0.624 -29.056 1.00 89.62 168 ALA A C 1
ATOM 1272 O O . ALA A 1 168 ? 26.286 -0.079 -28.628 1.00 89.62 168 ALA A O 1
ATOM 1273 N N . SER A 1 169 ? 28.452 0.487 -28.631 1.00 93.38 169 SER A N 1
ATOM 1274 C CA . SER A 1 169 ? 28.873 -0.514 -27.642 1.00 93.38 169 SER A CA 1
ATOM 1275 C C . SER A 1 169 ? 28.743 -0.054 -26.191 1.00 93.38 169 SER A C 1
ATOM 1277 O O . SER A 1 169 ? 28.872 -0.884 -25.299 1.00 93.38 169 SER A O 1
ATOM 1279 N N . GLN A 1 170 ? 28.511 1.235 -25.924 1.00 91.81 170 GLN A N 1
ATOM 1280 C CA . GLN A 1 170 ? 28.646 1.793 -24.576 1.00 91.81 170 GLN A CA 1
ATOM 1281 C C . GLN A 1 170 ? 27.722 1.124 -23.548 1.00 91.81 170 GLN A C 1
ATOM 1283 O O . GLN A 1 170 ? 28.213 0.676 -22.514 1.00 91.81 170 GLN A O 1
ATOM 1288 N N . GLU A 1 171 ? 26.425 1.030 -23.849 1.00 90.75 171 GLU A N 1
ATOM 1289 C CA . GLU A 1 171 ? 25.429 0.434 -22.944 1.00 90.75 171 GLU A CA 1
ATOM 1290 C C . GLU A 1 171 ? 25.652 -1.071 -22.772 1.00 90.75 171 GLU A C 1
ATOM 1292 O O . GLU A 1 171 ? 25.649 -1.582 -21.659 1.00 90.75 171 GLU A O 1
ATOM 1297 N N . TYR A 1 172 ? 25.992 -1.776 -23.852 1.00 94.56 172 TYR A N 1
ATOM 1298 C CA . TYR A 1 172 ? 26.333 -3.197 -23.778 1.00 94.56 172 TYR A CA 1
ATOM 1299 C C . TYR A 1 172 ? 27.568 -3.469 -22.908 1.00 94.56 172 TYR A C 1
ATOM 1301 O O . TYR A 1 172 ? 27.639 -4.486 -22.223 1.00 94.56 172 TYR A O 1
ATOM 1309 N N . ILE A 1 173 ? 28.567 -2.577 -22.924 1.00 95.50 173 ILE A N 1
ATOM 1310 C CA . ILE A 1 173 ? 29.730 -2.704 -22.038 1.00 95.50 173 ILE A CA 1
ATOM 1311 C C . ILE A 1 173 ? 29.327 -2.417 -20.592 1.00 95.50 173 ILE A C 1
ATOM 1313 O O . ILE A 1 173 ? 29.830 -3.098 -19.703 1.00 95.50 173 ILE A O 1
ATOM 1317 N N . ALA A 1 174 ? 28.436 -1.451 -20.350 1.00 94.31 174 ALA A N 1
ATOM 1318 C CA . ALA A 1 174 ? 27.925 -1.172 -19.012 1.00 94.31 174 ALA A CA 1
ATOM 1319 C C . ALA A 1 174 ? 27.261 -2.417 -18.408 1.00 94.31 174 ALA A C 1
ATOM 1321 O O . ALA A 1 174 ? 27.757 -2.915 -17.397 1.00 94.31 174 ALA A O 1
ATOM 1322 N N . GLY A 1 175 ? 26.270 -3.008 -19.084 1.00 93.44 175 GLY A N 1
ATOM 1323 C CA . GLY A 1 175 ? 25.600 -4.208 -18.574 1.00 93.44 175 GLY A CA 1
ATOM 1324 C C . GLY A 1 175 ? 26.506 -5.440 -18.493 1.00 93.44 175 GLY A C 1
ATOM 1325 O O . GLY A 1 175 ? 26.393 -6.232 -17.561 1.00 93.44 175 GLY A O 1
ATOM 1326 N N . PHE A 1 176 ? 27.488 -5.591 -19.391 1.00 95.69 176 PHE A N 1
ATOM 1327 C CA . PHE A 1 176 ? 28.511 -6.638 -19.252 1.00 95.69 176 PHE A CA 1
ATOM 1328 C C . PHE A 1 176 ? 29.337 -6.485 -17.959 1.00 95.69 176 PHE A C 1
ATOM 1330 O O . PHE A 1 176 ? 29.681 -7.482 -17.314 1.00 95.69 176 PHE A O 1
ATOM 1337 N N . LEU A 1 177 ? 29.681 -5.250 -17.575 1.00 95.62 177 LEU A N 1
ATOM 1338 C CA . LEU A 1 177 ? 30.442 -4.970 -16.357 1.00 95.62 177 LEU A CA 1
ATOM 1339 C C . LEU A 1 177 ? 29.577 -5.065 -15.091 1.00 95.62 177 LEU A C 1
ATOM 1341 O O . LEU A 1 177 ? 30.082 -5.569 -14.088 1.00 95.62 177 LEU A O 1
ATOM 1345 N N . GLU A 1 178 ? 28.304 -4.662 -15.144 1.00 94.00 178 GLU A N 1
ATOM 1346 C CA . GLU A 1 178 ? 27.324 -4.876 -14.062 1.00 94.00 178 GLU A CA 1
ATOM 1347 C C . GLU A 1 178 ? 27.109 -6.361 -13.799 1.00 94.00 178 GLU A C 1
ATOM 1349 O O . GLU A 1 178 ? 27.330 -6.823 -12.683 1.00 94.00 178 GLU A O 1
ATOM 1354 N N . ALA A 1 179 ? 26.835 -7.149 -14.843 1.00 92.44 179 ALA A N 1
ATOM 1355 C CA . ALA A 1 179 ? 26.673 -8.594 -14.718 1.00 92.44 179 ALA A CA 1
ATOM 1356 C C . ALA A 1 179 ? 27.906 -9.256 -14.074 1.00 92.44 179 ALA A C 1
ATOM 1358 O O . ALA A 1 179 ? 27.793 -10.193 -13.279 1.00 92.44 179 ALA A O 1
ATOM 1359 N N . ALA A 1 180 ? 29.111 -8.755 -14.370 1.00 92.19 180 ALA A N 1
ATOM 1360 C CA . ALA A 1 180 ? 30.327 -9.217 -13.710 1.00 92.19 180 ALA A CA 1
ATOM 1361 C C . ALA A 1 180 ? 30.413 -8.813 -12.229 1.00 92.19 180 ALA A C 1
ATOM 1363 O O . ALA A 1 180 ? 30.946 -9.585 -11.428 1.00 92.19 180 ALA A O 1
ATOM 1364 N N . ALA A 1 181 ? 29.917 -7.632 -11.867 1.00 93.94 181 ALA A N 1
ATOM 1365 C CA . ALA A 1 181 ? 29.872 -7.136 -10.496 1.00 93.94 181 ALA A CA 1
ATOM 1366 C C . ALA A 1 181 ? 28.843 -7.884 -9.634 1.00 93.94 181 ALA A C 1
ATOM 1368 O O . ALA A 1 181 ? 29.139 -8.215 -8.485 1.00 93.94 181 ALA A O 1
ATOM 1369 N N . ASP A 1 182 ? 27.716 -8.267 -10.233 1.00 92.31 182 ASP A N 1
ATOM 1370 C CA . ASP A 1 182 ? 26.633 -9.030 -9.603 1.00 92.31 182 ASP A CA 1
ATOM 1371 C C . ASP A 1 182 ? 26.929 -10.538 -9.496 1.00 92.31 182 ASP A C 1
ATOM 1373 O O . ASP A 1 182 ? 26.118 -11.330 -9.010 1.00 92.31 182 ASP A O 1
ATOM 1377 N N . GLY A 1 183 ? 28.112 -10.970 -9.945 1.00 88.75 183 GLY A N 1
ATOM 1378 C CA . GLY A 1 183 ? 28.532 -12.370 -9.897 1.00 88.75 183 GLY A CA 1
ATOM 1379 C C . GLY A 1 183 ? 27.859 -13.262 -10.944 1.00 88.75 183 GLY A C 1
ATOM 1380 O O . GLY A 1 183 ? 27.933 -14.485 -10.824 1.00 88.75 183 GLY A O 1
ATOM 1381 N N . GLN A 1 184 ? 27.263 -12.673 -11.985 1.00 88.88 184 GLN A N 1
ATOM 1382 C CA . GLN A 1 184 ? 26.656 -13.355 -13.133 1.00 88.88 184 GLN A CA 1
ATOM 1383 C C . GLN A 1 184 ? 27.385 -13.034 -14.455 1.00 88.88 184 GLN A C 1
ATOM 1385 O O . GLN A 1 184 ? 26.748 -12.670 -15.444 1.00 88.88 184 GLN A O 1
ATOM 1390 N N . PRO A 1 185 ? 28.727 -13.131 -14.532 1.00 82.75 185 PRO A N 1
ATOM 1391 C CA . PRO A 1 185 ? 29.424 -12.698 -15.728 1.00 82.75 185 PRO A CA 1
ATOM 1392 C C . PRO A 1 185 ? 29.148 -13.619 -16.918 1.00 82.75 185 PRO A C 1
ATOM 1394 O O . PRO A 1 185 ? 29.315 -14.839 -16.841 1.00 82.75 185 PRO A O 1
ATOM 1397 N N . VAL A 1 186 ? 28.868 -13.017 -18.070 1.00 86.88 186 VAL A N 1
ATOM 1398 C CA . VAL A 1 186 ? 28.790 -13.720 -19.352 1.00 86.88 186 VAL A CA 1
ATOM 1399 C C . VAL A 1 186 ? 30.051 -13.401 -20.154 1.00 86.88 186 VAL A C 1
ATOM 1401 O O . VAL A 1 186 ? 30.147 -12.369 -20.803 1.00 86.88 186 VAL A O 1
ATOM 1404 N N . TYR A 1 187 ? 31.044 -14.292 -20.093 1.00 88.69 187 TYR A N 1
ATOM 1405 C CA . TYR A 1 187 ? 32.376 -14.128 -20.706 1.00 88.69 187 TYR A CA 1
ATOM 1406 C C . TYR A 1 187 ? 32.521 -14.816 -22.076 1.00 88.69 187 TYR A C 1
ATOM 1408 O O . TYR A 1 187 ? 33.616 -15.198 -22.496 1.00 88.69 187 TYR A O 1
ATOM 1416 N N . THR A 1 188 ? 31.408 -15.031 -22.772 1.00 87.69 188 THR A N 1
ATOM 1417 C CA . THR A 1 188 ? 31.365 -15.740 -24.055 1.00 87.69 188 THR A CA 1
ATOM 1418 C C . THR A 1 188 ? 30.362 -15.094 -24.994 1.00 87.69 188 THR A C 1
ATOM 1420 O O . THR A 1 188 ? 29.365 -14.548 -24.538 1.00 87.69 188 THR A O 1
ATOM 1423 N N . GLY A 1 189 ? 30.568 -15.250 -26.303 1.00 90.94 189 GLY A N 1
ATOM 1424 C CA . GLY A 1 189 ? 29.660 -14.701 -27.309 1.00 90.94 189 GLY A CA 1
ATOM 1425 C C . GLY A 1 189 ? 29.879 -13.209 -27.554 1.00 90.94 189 GLY A C 1
ATOM 1426 O O . GLY A 1 189 ? 30.819 -12.614 -27.032 1.00 90.94 189 GLY A O 1
ATOM 1427 N N . THR A 1 190 ? 29.041 -12.632 -28.409 1.00 93.81 190 THR A N 1
ATOM 1428 C CA . THR A 1 190 ? 29.123 -11.222 -28.815 1.00 93.81 190 THR A CA 1
ATOM 1429 C C . THR A 1 190 ? 28.806 -10.272 -27.659 1.00 93.81 190 THR A C 1
ATOM 1431 O O . THR A 1 190 ? 27.981 -10.580 -26.803 1.00 93.81 190 THR A O 1
ATOM 1434 N N . LEU A 1 191 ? 29.423 -9.091 -27.669 1.00 94.25 191 LEU A N 1
ATOM 1435 C CA . LEU A 1 191 ? 29.067 -7.966 -26.804 1.00 94.25 191 LEU A CA 1
ATOM 1436 C C . LEU A 1 191 ? 27.643 -7.465 -27.067 1.00 94.25 191 LEU A C 1
ATOM 1438 O O . LEU A 1 191 ? 27.002 -6.963 -26.158 1.00 94.25 191 LEU A O 1
ATOM 1442 N N . PHE A 1 192 ? 27.121 -7.631 -28.283 1.00 92.44 192 PHE A N 1
ATOM 1443 C CA . PHE A 1 192 ? 25.749 -7.253 -28.638 1.00 92.44 192 PHE A CA 1
ATOM 1444 C C . PHE A 1 192 ? 24.720 -8.286 -28.150 1.00 92.44 192 PHE A C 1
ATOM 1446 O O . PHE A 1 192 ? 23.906 -8.783 -28.928 1.00 92.44 192 PHE A O 1
ATOM 1453 N N . ASN A 1 193 ? 24.806 -8.657 -26.872 1.00 89.94 193 ASN A N 1
ATOM 1454 C CA . ASN A 1 193 ? 23.823 -9.484 -26.187 1.00 89.94 193 ASN A CA 1
ATOM 1455 C C . ASN A 1 193 ? 22.717 -8.577 -25.608 1.00 89.94 193 ASN A C 1
ATOM 1457 O O . ASN A 1 193 ? 23.049 -7.704 -24.804 1.00 89.94 193 ASN A O 1
ATOM 1461 N N . PRO A 1 194 ? 21.431 -8.762 -25.972 1.00 87.19 194 PRO A N 1
ATOM 1462 C CA . PRO A 1 194 ? 20.321 -8.004 -25.391 1.00 87.19 194 PRO A CA 1
ATOM 1463 C C . PRO A 1 194 ? 20.245 -8.071 -23.863 1.00 87.19 194 PRO A C 1
ATOM 1465 O O . PRO A 1 194 ? 19.796 -7.107 -23.257 1.00 87.19 194 PRO A O 1
ATOM 1468 N N . ASP A 1 195 ? 20.740 -9.147 -23.242 1.00 86.81 195 ASP A N 1
ATOM 1469 C CA . ASP A 1 195 ? 20.772 -9.286 -21.777 1.00 86.81 195 ASP A CA 1
ATOM 1470 C C . ASP A 1 195 ? 21.718 -8.279 -21.090 1.00 86.81 195 ASP A C 1
ATOM 1472 O O . ASP A 1 195 ? 21.673 -8.132 -19.873 1.00 86.81 195 ASP A O 1
ATOM 1476 N N . PHE A 1 196 ? 22.604 -7.610 -21.841 1.00 89.88 196 PHE A N 1
ATOM 1477 C CA . PHE A 1 196 ? 23.456 -6.532 -21.320 1.00 89.88 196 PHE A CA 1
ATOM 1478 C C . PHE A 1 196 ? 22.835 -5.144 -21.470 1.00 89.88 196 PHE A C 1
ATOM 1480 O O . PHE A 1 196 ? 23.462 -4.160 -21.086 1.00 89.88 196 PHE A O 1
ATOM 1487 N N . LEU A 1 197 ? 21.658 -5.020 -22.080 1.00 84.25 197 LEU A N 1
ATOM 1488 C CA . LEU A 1 197 ? 20.947 -3.752 -22.050 1.00 84.25 197 LEU A CA 1
ATOM 1489 C C . LEU A 1 197 ? 20.233 -3.629 -20.702 1.00 84.25 197 LEU A C 1
ATOM 1491 O O . LEU A 1 197 ? 19.685 -4.627 -20.223 1.00 84.25 197 LEU A O 1
ATOM 1495 N N . PRO A 1 198 ? 20.211 -2.431 -20.093 1.00 69.38 198 PRO A N 1
ATOM 1496 C CA . PRO A 1 198 ? 19.383 -2.218 -18.919 1.00 69.38 198 PRO A CA 1
ATOM 1497 C C . PRO A 1 198 ? 17.922 -2.551 -19.266 1.00 69.38 198 PRO A C 1
ATOM 1499 O O . PRO A 1 198 ? 17.509 -2.351 -20.419 1.00 69.38 198 PRO A O 1
ATOM 1502 N N . PRO A 1 199 ? 17.126 -3.052 -18.302 1.00 63.44 199 PRO A N 1
ATOM 1503 C CA . PRO A 1 199 ? 15.686 -3.139 -18.494 1.00 63.44 199 PRO A CA 1
ATOM 1504 C C . PRO A 1 199 ? 15.168 -1.765 -18.931 1.00 63.44 199 PRO A C 1
ATOM 1506 O O . PRO A 1 199 ? 15.656 -0.737 -18.456 1.00 63.44 199 PRO A O 1
ATOM 1509 N N . GLU A 1 200 ? 14.226 -1.750 -19.875 1.00 59.78 200 GLU A N 1
ATOM 1510 C CA . GLU A 1 200 ? 13.658 -0.507 -20.399 1.00 59.78 200 GLU A CA 1
ATOM 1511 C C . GLU A 1 200 ? 13.228 0.377 -19.213 1.00 59.78 200 GLU A C 1
ATOM 1513 O O . GLU A 1 200 ? 12.552 -0.136 -18.307 1.00 59.78 200 GLU A O 1
ATOM 1518 N N . PRO A 1 201 ? 13.680 1.648 -19.145 1.00 57.28 201 PRO A N 1
ATOM 1519 C CA . PRO A 1 201 ? 13.378 2.500 -18.006 1.00 57.28 201 PRO A CA 1
ATOM 1520 C C . PRO A 1 201 ? 11.864 2.528 -17.825 1.00 57.28 201 PRO A C 1
ATOM 1522 O O . PRO A 1 201 ? 11.130 2.790 -18.780 1.00 57.28 201 PRO A O 1
ATOM 1525 N N . GLN A 1 202 ? 11.404 2.203 -16.614 1.00 57.25 202 GLN A N 1
ATOM 1526 C CA . GLN A 1 202 ? 9.994 2.374 -16.281 1.00 57.25 202 GLN A CA 1
ATOM 1527 C C . GLN A 1 202 ? 9.623 3.839 -16.557 1.00 57.25 202 GLN A C 1
ATOM 1529 O O . GLN A 1 202 ? 10.463 4.716 -16.313 1.00 57.25 202 GLN A O 1
ATOM 1534 N N . PRO A 1 203 ? 8.430 4.115 -17.115 1.00 63.88 203 PRO A N 1
ATOM 1535 C CA . PRO A 1 203 ? 7.999 5.490 -17.333 1.00 63.88 203 PRO A CA 1
ATOM 1536 C C . PRO A 1 203 ? 8.121 6.272 -16.020 1.00 63.88 203 PRO A C 1
ATOM 1538 O O . PRO A 1 203 ? 7.831 5.736 -14.951 1.00 63.88 203 PRO A O 1
ATOM 1541 N N . GLU A 1 204 ? 8.627 7.507 -16.090 1.00 78.00 204 GLU A N 1
ATOM 1542 C CA . GLU A 1 204 ? 8.706 8.352 -14.897 1.00 78.00 204 GLU A CA 1
ATOM 1543 C C . GLU A 1 204 ? 7.296 8.583 -14.331 1.00 78.00 204 GLU A C 1
ATOM 1545 O O . GLU A 1 204 ? 6.370 8.736 -15.128 1.00 78.00 204 GLU A O 1
ATOM 1550 N N . PRO A 1 205 ? 7.129 8.662 -12.997 1.00 83.75 205 PRO A N 1
ATOM 1551 C CA . PRO A 1 205 ? 5.832 8.910 -12.380 1.00 83.75 205 PRO A CA 1
ATOM 1552 C C . PRO A 1 205 ? 5.124 10.148 -12.945 1.00 83.75 205 PRO A C 1
ATOM 1554 O O . PRO A 1 205 ? 5.674 11.256 -12.934 1.00 83.75 205 PRO A O 1
ATOM 1557 N N . GLU A 1 206 ? 3.880 9.982 -13.385 1.00 88.69 206 GLU A N 1
ATOM 1558 C CA . GLU A 1 206 ? 3.059 11.042 -13.965 1.00 88.69 206 GLU A CA 1
ATOM 1559 C C . GLU A 1 206 ? 1.895 11.458 -13.054 1.00 88.69 206 GLU A C 1
ATOM 1561 O O . GLU A 1 206 ? 1.362 10.682 -12.263 1.00 88.69 206 GLU A O 1
ATOM 1566 N N . VAL A 1 207 ? 1.444 12.710 -13.201 1.00 94.94 207 VAL A N 1
ATOM 1567 C CA . VAL A 1 207 ? 0.169 13.172 -12.629 1.00 94.94 207 VAL A CA 1
ATOM 1568 C C . VAL A 1 207 ? -0.857 13.283 -13.750 1.00 94.94 207 VAL A C 1
ATOM 1570 O O . VAL A 1 207 ? -0.770 14.176 -14.596 1.00 94.94 207 VAL A O 1
ATOM 1573 N N . ILE A 1 208 ? -1.852 12.401 -13.733 1.00 94.62 208 ILE A N 1
ATOM 1574 C CA . ILE A 1 208 ? -2.849 12.245 -14.793 1.00 94.62 208 ILE A CA 1
ATOM 1575 C C . ILE A 1 208 ? -4.190 12.789 -14.297 1.00 94.62 208 ILE A C 1
ATOM 1577 O O . ILE A 1 208 ? -4.741 12.306 -13.315 1.00 94.62 208 ILE A O 1
ATOM 1581 N N . ALA A 1 209 ? -4.746 13.799 -14.963 1.00 97.31 209 ALA A N 1
ATOM 1582 C CA . ALA A 1 209 ? -6.071 14.320 -14.625 1.00 97.31 209 ALA A CA 1
ATOM 1583 C C . ALA A 1 209 ? -7.158 13.633 -15.463 1.00 97.31 209 ALA A C 1
ATOM 1585 O O . ALA A 1 209 ? -7.061 13.621 -16.691 1.00 97.31 209 ALA A O 1
ATOM 1586 N N . LEU A 1 210 ? -8.203 13.126 -14.806 1.00 97.62 210 LEU A N 1
ATOM 1587 C CA . LEU A 1 210 ? -9.413 12.645 -15.470 1.00 97.62 210 LEU A CA 1
ATOM 1588 C C . LEU A 1 210 ? -10.121 13.789 -16.202 1.00 97.62 210 LEU A C 1
ATOM 1590 O O . LEU A 1 210 ? -10.086 14.958 -15.791 1.00 97.62 210 LEU A O 1
ATOM 1594 N N . THR A 1 211 ? -10.786 13.444 -17.293 1.00 97.50 211 THR A N 1
ATOM 1595 C CA . THR A 1 211 ? -11.576 14.351 -18.116 1.00 97.50 211 THR A CA 1
ATOM 1596 C C . THR A 1 211 ? -13.063 14.172 -17.827 1.00 97.50 211 THR A C 1
ATOM 1598 O O . THR A 1 211 ? -13.466 13.328 -17.053 1.00 97.50 211 THR A O 1
ATOM 1601 N N . SER A 1 212 ? -13.929 14.993 -18.425 1.00 95.81 212 SER A N 1
ATOM 1602 C CA . SER A 1 212 ? -15.389 14.782 -18.309 1.00 95.81 212 SER A CA 1
ATOM 1603 C C . SER A 1 212 ? -15.926 13.685 -19.240 1.00 95.81 212 SER A C 1
ATOM 1605 O O . SER A 1 212 ? -17.136 13.455 -19.289 1.00 95.81 212 SER A O 1
ATOM 1607 N N . GLY A 1 213 ? -15.049 13.081 -20.048 1.00 94.75 213 GLY A N 1
ATOM 1608 C CA . GLY A 1 213 ? -15.366 11.942 -20.899 1.00 94.75 213 GLY A CA 1
ATOM 1609 C C . GLY A 1 213 ? -15.048 10.622 -20.204 1.00 94.75 213 GLY A C 1
ATOM 1610 O O . GLY A 1 213 ? -14.738 10.603 -19.025 1.00 94.75 213 GLY A O 1
ATOM 1611 N N . VAL A 1 214 ? -15.121 9.531 -20.970 1.00 96.38 214 VAL A N 1
ATOM 1612 C CA . VAL A 1 214 ? -14.662 8.219 -20.503 1.00 96.38 214 VAL A CA 1
ATOM 1613 C C . VAL A 1 214 ? -13.147 8.140 -20.636 1.00 96.38 214 VAL A C 1
ATOM 1615 O O . VAL A 1 214 ? -12.631 8.235 -21.755 1.00 96.38 214 VAL A O 1
ATOM 1618 N N . ASP A 1 215 ? -12.463 7.903 -19.524 1.00 96.44 215 ASP A N 1
ATOM 1619 C CA . ASP A 1 215 ? -11.014 7.738 -19.467 1.00 96.44 215 ASP A CA 1
ATOM 1620 C C . ASP A 1 215 ? -10.630 6.254 -19.331 1.00 96.44 215 ASP A C 1
ATOM 1622 O O . ASP A 1 215 ? -11.208 5.506 -18.545 1.00 96.44 215 ASP A O 1
ATOM 1626 N N . ILE A 1 216 ? -9.640 5.807 -20.112 1.00 95.50 216 ILE A N 1
ATOM 1627 C CA . ILE A 1 216 ? -9.076 4.450 -20.031 1.00 95.50 216 ILE A CA 1
ATOM 1628 C C . ILE A 1 216 ? -7.577 4.593 -19.790 1.00 95.50 216 ILE A C 1
ATOM 1630 O O . ILE A 1 216 ? -6.828 4.928 -20.709 1.00 95.50 216 ILE A O 1
ATOM 1634 N N . LEU A 1 217 ? -7.158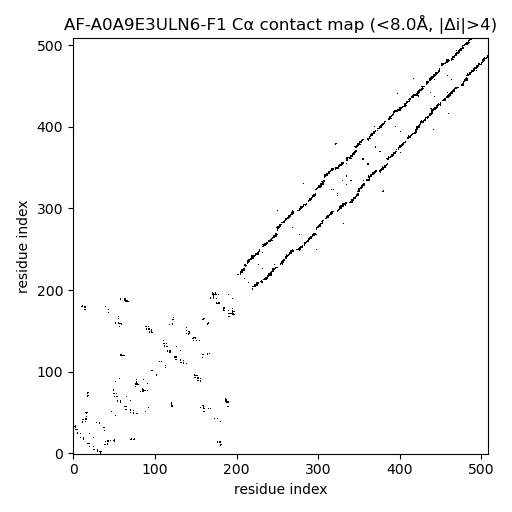 4.365 -18.550 1.00 92.31 217 LEU A N 1
ATOM 1635 C CA . LEU A 1 217 ? -5.802 4.592 -18.066 1.00 92.31 217 LEU A CA 1
ATOM 1636 C C . LEU A 1 217 ? -5.157 3.276 -17.633 1.00 92.31 217 LEU A C 1
ATOM 1638 O O . LEU A 1 217 ? -5.777 2.475 -16.932 1.00 92.31 217 LEU A O 1
ATOM 1642 N N . ASN A 1 218 ? -3.896 3.090 -18.027 1.00 89.19 218 ASN A N 1
ATOM 1643 C CA . ASN A 1 218 ? -3.019 2.056 -17.490 1.00 89.19 218 ASN A CA 1
ATOM 1644 C C . ASN A 1 218 ? -1.860 2.735 -16.754 1.00 89.19 218 ASN A C 1
ATOM 1646 O O . ASN A 1 218 ? -1.028 3.360 -17.411 1.00 89.19 218 ASN A O 1
ATOM 1650 N N . ILE A 1 219 ? -1.849 2.644 -15.427 1.00 87.06 219 ILE A N 1
ATOM 1651 C CA . ILE A 1 219 ? -0.931 3.372 -14.546 1.00 87.06 219 ILE A CA 1
ATOM 1652 C C . ILE A 1 219 ? 0.229 2.491 -14.067 1.00 87.06 219 ILE A C 1
ATOM 1654 O O . ILE A 1 219 ? 0.113 1.263 -13.978 1.00 87.06 219 ILE A O 1
ATOM 1658 N N . HIS A 1 220 ? 1.354 3.130 -13.775 1.00 84.00 220 HIS A N 1
ATOM 1659 C CA . HIS A 1 220 ? 2.600 2.524 -13.320 1.00 84.00 220 HIS A CA 1
ATOM 1660 C C . HIS A 1 220 ? 2.973 3.023 -11.922 1.00 84.00 220 HIS A C 1
ATOM 1662 O O . HIS A 1 220 ? 2.331 3.906 -11.353 1.00 84.00 220 HIS A O 1
ATOM 1668 N N . ASP A 1 221 ? 4.044 2.448 -11.380 1.00 82.81 221 ASP A N 1
ATOM 1669 C CA . ASP A 1 221 ? 4.522 2.774 -10.044 1.00 82.81 221 ASP A CA 1
ATOM 1670 C C . ASP A 1 221 ? 4.793 4.272 -9.867 1.00 82.81 221 ASP A C 1
ATOM 1672 O O . ASP A 1 221 ? 5.501 4.897 -10.656 1.00 82.81 221 ASP A O 1
ATOM 1676 N N . GLY A 1 222 ? 4.220 4.846 -8.810 1.00 83.75 222 GLY A N 1
ATOM 1677 C CA . GLY A 1 222 ? 4.328 6.270 -8.500 1.00 83.75 222 GLY A CA 1
ATOM 1678 C C . GLY A 1 222 ? 3.368 7.197 -9.256 1.00 83.75 222 GLY A C 1
ATOM 1679 O O . GLY A 1 222 ? 3.283 8.368 -8.878 1.00 83.75 222 GLY A O 1
ATOM 1680 N N . ASP A 1 223 ? 2.622 6.716 -10.257 1.00 92.44 223 ASP A N 1
ATOM 1681 C CA . ASP A 1 223 ? 1.628 7.536 -10.958 1.00 92.44 223 ASP A CA 1
ATOM 1682 C C . ASP A 1 223 ? 0.516 8.009 -10.007 1.00 92.44 223 ASP A C 1
ATOM 1684 O O . ASP A 1 223 ? 0.084 7.294 -9.096 1.00 92.44 223 ASP A O 1
ATOM 1688 N N . VAL A 1 224 ? 0.007 9.221 -10.251 1.00 95.94 224 VAL A N 1
ATOM 1689 C CA . VAL A 1 224 ? -1.106 9.819 -9.505 1.00 95.94 224 VAL A CA 1
ATOM 1690 C C . VAL A 1 224 ? -2.226 10.223 -10.455 1.00 95.94 224 VAL A C 1
ATOM 1692 O O . VAL A 1 224 ? -2.103 11.189 -11.208 1.00 95.94 224 VAL A O 1
A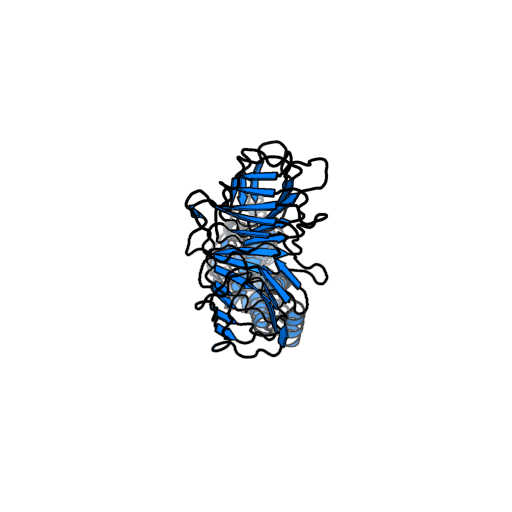TOM 1695 N N . VAL A 1 225 ? -3.366 9.542 -10.371 1.00 97.50 225 VAL A N 1
ATOM 1696 C CA . VAL A 1 225 ? -4.584 9.921 -11.097 1.00 97.50 225 VAL A CA 1
ATOM 1697 C C . VAL A 1 225 ? -5.417 10.873 -10.249 1.00 97.50 225 VAL A C 1
ATOM 1699 O O . VAL A 1 225 ? -5.648 10.606 -9.077 1.00 97.50 225 VAL A O 1
ATOM 1702 N N . ARG A 1 226 ? -5.909 11.971 -10.826 1.00 97.75 226 ARG A N 1
ATOM 1703 C CA . ARG A 1 226 ? -6.739 12.971 -10.141 1.00 97.75 226 ARG A CA 1
ATOM 1704 C C . ARG A 1 226 ? -8.088 13.140 -10.811 1.00 97.75 226 ARG A C 1
ATOM 1706 O O . ARG A 1 226 ? -8.150 13.424 -12.004 1.00 97.75 226 ARG A O 1
ATOM 1713 N N . GLY A 1 227 ? -9.165 13.059 -10.038 1.00 96.25 227 GLY A N 1
ATOM 1714 C CA . GLY A 1 227 ? -10.520 13.246 -10.549 1.00 96.25 227 GLY A CA 1
ATOM 1715 C C . GLY A 1 227 ? -11.546 13.535 -9.461 1.00 96.25 227 GLY A C 1
ATOM 1716 O O . GLY A 1 227 ? -11.199 14.007 -8.382 1.00 96.25 227 GLY A O 1
ATOM 1717 N N . GLY A 1 228 ? -12.819 13.272 -9.757 1.00 94.56 228 GLY A N 1
ATOM 1718 C CA . GLY A 1 228 ? -13.916 13.449 -8.808 1.00 94.56 228 GLY A CA 1
ATOM 1719 C C . GLY A 1 228 ? -15.166 14.040 -9.454 1.00 94.56 228 GLY A C 1
ATOM 1720 O O . GLY A 1 228 ? -15.590 13.577 -10.516 1.00 94.56 228 GLY A O 1
ATOM 1721 N N . THR A 1 229 ? -15.781 15.054 -8.835 1.00 94.12 229 THR A N 1
ATOM 1722 C CA . THR A 1 229 ? -17.026 15.650 -9.357 1.00 94.12 229 THR A CA 1
ATOM 1723 C C . THR A 1 229 ? -16.869 16.113 -10.810 1.00 94.12 229 THR A C 1
ATOM 1725 O O . THR A 1 229 ? -16.138 17.056 -11.107 1.00 94.12 229 THR A O 1
ATOM 1728 N N . GLY A 1 230 ? -17.638 15.502 -11.714 1.00 93.06 230 GLY A N 1
ATOM 1729 C CA . GLY A 1 230 ? -17.693 15.875 -13.130 1.00 93.06 230 GLY A CA 1
ATOM 1730 C C . GLY A 1 230 ? -16.570 15.306 -14.001 1.00 93.06 230 GLY A C 1
ATOM 1731 O O . GLY A 1 230 ? -16.611 15.538 -15.209 1.00 93.06 230 GLY A O 1
ATOM 1732 N N . THR A 1 231 ? -15.616 14.570 -13.420 1.00 96.69 231 THR A N 1
ATOM 1733 C CA . THR A 1 231 ? -14.538 13.899 -14.164 1.00 96.69 231 THR A CA 1
ATOM 1734 C C . THR A 1 231 ? -14.423 12.404 -13.896 1.00 96.69 231 THR A C 1
ATOM 1736 O O . THR A 1 231 ? -14.003 11.680 -14.777 1.00 96.69 231 THR A O 1
ATOM 1739 N N . LEU A 1 232 ? -14.849 11.905 -12.731 1.00 96.81 232 LEU A N 1
ATOM 1740 C CA . LEU A 1 232 ? -15.054 10.469 -12.554 1.00 96.81 232 LEU A CA 1
ATOM 1741 C C . LEU A 1 232 ? -16.429 10.104 -13.126 1.00 96.81 232 LEU A C 1
ATOM 1743 O O . LEU A 1 232 ? -17.464 10.429 -12.533 1.00 96.81 232 LEU A O 1
ATOM 1747 N N . THR A 1 233 ? -16.446 9.470 -14.292 1.00 96.31 233 THR A N 1
ATOM 1748 C CA . THR A 1 233 ? -17.657 9.163 -15.052 1.00 96.31 233 THR A CA 1
ATOM 1749 C C . THR A 1 233 ? -17.897 7.663 -15.218 1.00 96.31 233 THR A C 1
ATOM 1751 O O . THR A 1 233 ? -17.020 6.810 -15.068 1.00 96.31 233 THR A O 1
ATOM 1754 N N . ALA A 1 234 ? -19.150 7.311 -15.516 1.00 96.94 234 ALA A N 1
ATOM 1755 C CA . ALA A 1 234 ? -19.519 5.930 -15.781 1.00 96.94 234 ALA A CA 1
ATOM 1756 C C . ALA A 1 234 ? -18.803 5.419 -17.041 1.00 96.94 234 ALA A C 1
ATOM 1758 O O . ALA A 1 234 ? -18.998 5.954 -18.133 1.00 96.94 234 ALA A O 1
ATOM 1759 N N . GLY A 1 235 ? -18.056 4.325 -16.898 1.00 94.56 235 GLY A N 1
ATOM 1760 C CA . GLY A 1 235 ? -17.264 3.742 -17.977 1.00 94.56 235 GLY A CA 1
ATOM 1761 C C . GLY A 1 235 ? -15.770 4.019 -17.868 1.00 94.56 235 GLY A C 1
ATOM 1762 O O . GLY A 1 235 ? -15.031 3.386 -18.618 1.00 94.56 235 GLY A O 1
ATOM 1763 N N . ASP A 1 236 ? -15.334 4.876 -16.939 1.00 97.94 236 ASP A N 1
ATOM 1764 C CA . ASP A 1 236 ? -13.911 5.059 -16.656 1.00 97.94 236 ASP A CA 1
ATOM 1765 C C . ASP A 1 236 ? -13.270 3.745 -16.214 1.00 97.94 236 ASP A C 1
ATOM 1767 O O . ASP A 1 236 ? -13.851 2.963 -15.449 1.00 97.94 236 ASP A O 1
ATOM 1771 N N . ILE A 1 237 ? -12.060 3.505 -16.708 1.00 96.94 237 ILE A N 1
ATOM 1772 C CA . ILE A 1 237 ? -11.255 2.328 -16.406 1.00 96.94 237 ILE A CA 1
ATOM 1773 C C . ILE A 1 237 ? -9.862 2.806 -16.019 1.00 96.94 237 ILE A C 1
ATOM 1775 O O . ILE A 1 237 ? -9.135 3.342 -16.850 1.00 96.94 237 ILE A O 1
ATOM 1779 N N . ILE A 1 238 ? -9.481 2.571 -14.770 1.00 95.69 238 ILE A N 1
ATOM 1780 C CA . ILE A 1 238 ? -8.139 2.832 -14.255 1.00 95.69 238 ILE A CA 1
ATOM 1781 C C . ILE A 1 238 ? -7.565 1.485 -13.815 1.00 95.69 238 ILE A C 1
ATOM 1783 O O . ILE A 1 238 ? -8.060 0.870 -12.871 1.00 95.69 238 ILE A O 1
ATOM 1787 N N . THR A 1 239 ? -6.555 0.992 -14.522 1.00 88.25 239 THR A N 1
ATOM 1788 C CA . THR A 1 239 ? -5.859 -0.260 -14.187 1.00 88.25 239 THR A CA 1
ATOM 1789 C C . THR A 1 239 ? -4.394 0.026 -13.901 1.00 88.25 239 THR A C 1
ATOM 1791 O O . THR A 1 239 ? -3.82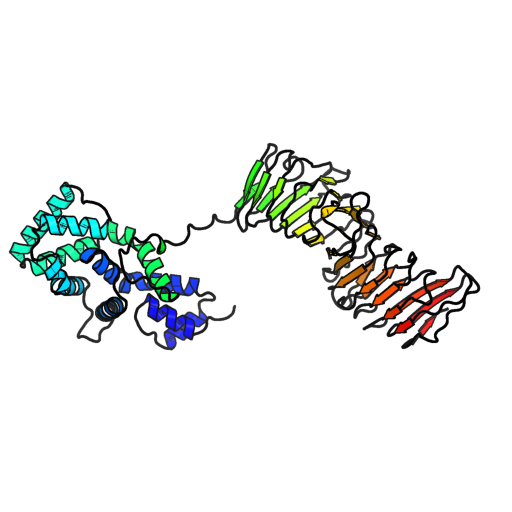1 0.844 -14.610 1.00 88.25 239 THR A O 1
ATOM 1794 N N . GLY A 1 240 ? -3.770 -0.630 -12.923 1.00 70.50 240 GLY A N 1
ATOM 1795 C CA . GLY A 1 240 ? -2.354 -0.399 -12.603 1.00 70.50 240 GLY A CA 1
ATOM 1796 C C . GLY A 1 240 ? -1.534 -1.660 -12.354 1.00 70.50 240 GLY A C 1
ATOM 1797 O O . GLY A 1 240 ? -2.074 -2.763 -12.378 1.00 70.50 240 GLY A O 1
ATOM 1798 N N . HIS A 1 241 ? -0.223 -1.494 -12.146 1.00 63.66 241 HIS A N 1
ATOM 1799 C CA . HIS A 1 241 ? 0.628 -2.453 -11.412 1.00 63.66 241 HIS A CA 1
ATOM 1800 C C . HIS A 1 241 ? 0.894 -1.993 -9.965 1.00 63.66 241 HIS A C 1
ATOM 1802 O O . HIS A 1 241 ? 1.064 -2.845 -9.098 1.00 63.66 241 HIS A O 1
ATOM 1808 N N . SER A 1 242 ? 0.897 -0.672 -9.754 1.00 72.88 242 SER A N 1
ATOM 1809 C CA . SER A 1 242 ? 0.972 0.091 -8.500 1.00 72.88 242 SER A CA 1
ATOM 1810 C C . SER A 1 242 ? 0.653 1.571 -8.835 1.00 72.88 242 SER A C 1
ATOM 1812 O O . SER A 1 242 ? 0.578 1.908 -10.020 1.00 72.88 242 SER A O 1
ATOM 1814 N N . GLY A 1 243 ? 0.367 2.443 -7.859 1.00 85.81 243 GLY A N 1
ATOM 1815 C CA . GLY A 1 243 ? -0.014 3.853 -8.083 1.00 85.81 243 GLY A CA 1
ATOM 1816 C C . GLY A 1 243 ? -1.103 4.398 -7.143 1.00 85.81 243 GLY A C 1
ATOM 1817 O O . GLY A 1 243 ? -1.682 3.675 -6.332 1.00 85.81 243 GLY A O 1
ATOM 1818 N N . THR A 1 244 ? -1.399 5.701 -7.240 1.00 94.69 244 THR A N 1
ATOM 1819 C CA . THR A 1 244 ? -2.405 6.393 -6.406 1.00 94.69 244 THR A CA 1
ATOM 1820 C C . THR A 1 244 ? -3.533 7.001 -7.241 1.00 94.69 244 THR A C 1
ATOM 1822 O O . THR A 1 244 ? -3.296 7.631 -8.268 1.00 94.69 244 THR A O 1
ATOM 1825 N N . VAL A 1 245 ? -4.774 6.897 -6.762 1.00 97.50 245 VAL A N 1
ATOM 1826 C CA . VAL A 1 245 ? -5.933 7.619 -7.309 1.00 97.50 245 VAL A CA 1
ATOM 1827 C C . VAL A 1 245 ? -6.461 8.595 -6.256 1.00 97.50 245 VAL A C 1
ATOM 1829 O O . VAL A 1 245 ? -6.846 8.184 -5.169 1.00 97.50 245 VAL A O 1
ATOM 1832 N N . GLU A 1 246 ? -6.498 9.888 -6.563 1.00 97.56 246 GLU A N 1
ATOM 1833 C CA . GLU A 1 246 ? -7.021 10.956 -5.703 1.00 97.56 246 GLU A CA 1
ATOM 1834 C C . GLU A 1 246 ? -8.352 11.481 -6.270 1.00 97.56 246 GLU A C 1
ATOM 1836 O O . GLU A 1 246 ? -8.403 12.039 -7.371 1.00 97.56 246 GLU A O 1
ATOM 1841 N N . LEU A 1 247 ? -9.443 11.296 -5.523 1.00 97.12 247 LEU A N 1
ATOM 1842 C CA . LEU A 1 247 ? -10.804 11.654 -5.921 1.00 97.12 247 LEU A CA 1
ATOM 1843 C C . LEU A 1 247 ? -11.386 12.698 -4.971 1.00 97.12 247 LEU A C 1
ATOM 1845 O O . LEU A 1 247 ? -11.485 12.447 -3.775 1.00 97.12 247 LEU A O 1
ATOM 1849 N N . GLU A 1 248 ? -11.832 13.827 -5.516 1.00 95.12 248 GLU A N 1
ATOM 1850 C CA . GLU A 1 248 ? -12.427 14.919 -4.741 1.00 95.12 248 GLU A CA 1
ATOM 1851 C C . GLU A 1 248 ? -13.878 15.182 -5.167 1.00 95.12 248 GLU A C 1
ATOM 1853 O O . GLU A 1 248 ? -14.164 15.541 -6.316 1.00 95.12 248 GLU A O 1
ATOM 1858 N N . PHE A 1 249 ? -14.817 15.035 -4.234 1.00 93.38 249 PHE A N 1
ATOM 1859 C CA . PHE A 1 249 ? -16.247 15.167 -4.505 1.00 93.38 249 PHE A CA 1
ATOM 1860 C C . PHE A 1 249 ? -16.873 16.398 -3.833 1.00 93.38 249 PHE A C 1
ATOM 1862 O O . PHE A 1 249 ? -16.352 16.974 -2.885 1.00 93.38 249 PHE A O 1
ATOM 1869 N N . THR A 1 250 ? -18.031 16.826 -4.330 1.00 91.06 250 THR A N 1
ATOM 1870 C CA . THR A 1 250 ? -18.826 17.920 -3.733 1.00 91.06 250 THR A CA 1
ATOM 1871 C C . THR A 1 250 ? -20.188 17.426 -3.257 1.00 91.06 250 THR A C 1
ATOM 1873 O O . THR A 1 250 ? -20.675 17.837 -2.214 1.00 91.06 250 THR A O 1
ATOM 1876 N N . SER A 1 251 ? -20.842 16.576 -4.051 1.00 90.69 251 SER A N 1
ATOM 1877 C CA . SER A 1 251 ? -22.081 15.858 -3.723 1.00 90.69 251 SER A CA 1
ATOM 1878 C C . SER A 1 251 ? -22.410 14.869 -4.849 1.00 90.69 251 SER A C 1
ATOM 1880 O O . SER A 1 251 ? -21.846 14.970 -5.943 1.00 90.69 251 SER A O 1
ATOM 1882 N N . GLY A 1 252 ? -23.344 13.944 -4.616 1.00 92.44 252 GLY A N 1
ATOM 1883 C CA . GLY A 1 252 ? -23.935 13.103 -5.662 1.00 92.44 252 GLY A CA 1
ATOM 1884 C C . GLY A 1 252 ? -23.610 11.613 -5.551 1.00 92.44 252 GLY A C 1
ATOM 1885 O O . GLY A 1 252 ? -23.079 11.141 -4.549 1.00 92.44 252 GLY A O 1
ATOM 1886 N N . GLY A 1 253 ? -23.996 10.865 -6.586 1.00 95.38 253 GLY A N 1
ATOM 1887 C CA . GLY A 1 253 ? -23.769 9.424 -6.697 1.00 95.38 253 GLY A CA 1
ATOM 1888 C C . GLY A 1 253 ? -22.871 9.087 -7.883 1.00 95.38 253 GLY A C 1
ATOM 1889 O O . GLY A 1 253 ? -23.104 9.607 -8.974 1.00 95.38 253 GLY A O 1
ATOM 1890 N N . TYR A 1 254 ? -21.889 8.213 -7.668 1.00 97.25 254 TYR A N 1
ATOM 1891 C CA . TYR A 1 254 ? -20.879 7.821 -8.655 1.00 97.25 254 TYR A CA 1
ATOM 1892 C C . TYR A 1 254 ? -20.889 6.299 -8.841 1.00 97.25 254 TYR A C 1
ATOM 1894 O O . TYR A 1 254 ? -20.617 5.557 -7.899 1.00 97.25 254 TYR A O 1
ATOM 1902 N N . ASP A 1 255 ? -21.218 5.827 -10.044 1.00 97.38 255 ASP A N 1
ATOM 1903 C CA . ASP A 1 255 ? -21.292 4.404 -10.407 1.00 97.38 255 ASP A CA 1
ATOM 1904 C C . ASP A 1 255 ? -20.824 4.204 -11.858 1.00 97.38 255 ASP A C 1
ATOM 1906 O O . ASP A 1 255 ? -20.923 5.099 -12.699 1.00 97.38 255 ASP A O 1
ATOM 1910 N N . GLY A 1 256 ? -20.359 2.995 -12.162 1.00 94.75 256 GLY A N 1
ATOM 1911 C CA . GLY A 1 256 ? -19.955 2.558 -13.493 1.00 94.75 256 GLY A CA 1
ATOM 1912 C C . GLY A 1 256 ? -18.449 2.582 -13.748 1.00 94.75 256 GLY A C 1
ATOM 1913 O O . GLY A 1 256 ? -18.026 1.989 -14.739 1.00 94.75 256 GLY A O 1
ATOM 1914 N N . GLN A 1 257 ? -17.661 3.195 -12.867 1.00 97.06 257 GLN A N 1
ATOM 1915 C CA . GLN A 1 257 ? -16.197 3.196 -12.887 1.00 97.06 257 GLN A CA 1
ATOM 1916 C C . GLN A 1 257 ? -15.602 1.818 -12.554 1.00 97.06 257 GLN A C 1
ATOM 1918 O O . GLN A 1 257 ? -16.180 1.042 -11.791 1.00 97.06 257 GLN A O 1
ATOM 1923 N N . THR A 1 258 ? -14.429 1.522 -13.108 1.00 97.69 258 THR A N 1
ATOM 1924 C CA . THR A 1 258 ? -13.608 0.346 -12.788 1.00 97.69 258 THR A CA 1
ATOM 1925 C C . THR A 1 258 ? -12.232 0.827 -12.353 1.00 97.69 258 THR A C 1
ATOM 1927 O O . THR A 1 258 ? -11.576 1.537 -13.109 1.00 97.69 258 THR A O 1
ATOM 1930 N N . ILE A 1 259 ? -11.799 0.450 -11.151 1.00 96.75 259 ILE A N 1
ATOM 1931 C CA . ILE A 1 259 ? -10.465 0.774 -10.633 1.00 96.75 259 ILE A CA 1
ATOM 1932 C C . ILE A 1 259 ? -9.855 -0.526 -10.125 1.00 96.75 259 ILE A C 1
ATOM 1934 O O . ILE A 1 259 ? -10.479 -1.210 -9.324 1.00 96.75 259 ILE A O 1
ATOM 1938 N N . THR A 1 260 ? -8.682 -0.923 -10.604 1.00 94.81 260 THR A N 1
ATOM 1939 C CA . THR A 1 260 ? -8.101 -2.202 -10.175 1.00 94.81 260 THR A CA 1
ATOM 1940 C C . THR A 1 260 ? -6.589 -2.175 -10.099 1.00 94.81 260 THR A C 1
ATOM 1942 O O . THR A 1 260 ? -5.947 -1.554 -10.946 1.00 94.81 260 THR A O 1
ATOM 1945 N N . ASN A 1 261 ? -6.047 -2.913 -9.124 1.00 89.50 261 ASN A N 1
ATOM 1946 C CA . ASN A 1 261 ? -4.611 -3.063 -8.888 1.00 89.50 261 ASN A CA 1
ATOM 1947 C C . ASN A 1 261 ? -3.919 -1.707 -8.647 1.00 89.50 261 ASN A C 1
ATOM 1949 O O . ASN A 1 261 ? -3.089 -1.257 -9.439 1.00 89.50 261 ASN A O 1
ATOM 1953 N N . VAL A 1 262 ? -4.363 -1.027 -7.585 1.00 92.12 262 VAL A N 1
ATOM 1954 C CA . VAL A 1 262 ? -3.933 0.321 -7.177 1.00 92.12 262 VAL A CA 1
ATOM 1955 C C . VAL A 1 262 ? -3.550 0.287 -5.698 1.00 92.12 262 VAL A C 1
ATOM 1957 O O . VAL A 1 262 ? -4.290 -0.271 -4.886 1.00 92.12 262 VAL A O 1
ATOM 1960 N N . ASP A 1 263 ? -2.443 0.934 -5.332 1.00 92.81 263 ASP A N 1
ATOM 1961 C CA . ASP A 1 263 ? -1.936 0.909 -3.953 1.00 92.81 263 ASP A CA 1
ATOM 1962 C C . ASP A 1 263 ? -2.832 1.723 -3.015 1.00 92.81 263 ASP A C 1
ATOM 1964 O O . ASP A 1 263 ? -3.131 1.335 -1.886 1.00 92.81 263 ASP A O 1
ATOM 1968 N N . LEU A 1 264 ? -3.265 2.896 -3.478 1.00 95.38 264 LEU A N 1
ATOM 1969 C CA . LEU A 1 264 ? -4.027 3.825 -2.661 1.00 95.38 264 LEU A CA 1
ATOM 1970 C C . LEU A 1 264 ? -5.101 4.535 -3.470 1.00 95.38 264 LEU A C 1
ATOM 1972 O O . LEU A 1 264 ? -4.817 5.200 -4.465 1.00 95.38 264 LEU A O 1
ATOM 1976 N N . ILE A 1 265 ? -6.331 4.493 -2.968 1.00 97.25 265 ILE A N 1
ATOM 1977 C CA . ILE A 1 265 ? -7.384 5.413 -3.390 1.00 97.25 265 ILE A CA 1
ATOM 1978 C C . ILE A 1 265 ? -7.650 6.397 -2.255 1.00 97.25 265 ILE A C 1
ATOM 1980 O O . ILE A 1 265 ? -8.030 5.994 -1.158 1.00 97.25 265 ILE A O 1
ATOM 1984 N N . LYS A 1 266 ? -7.481 7.690 -2.520 1.00 97.38 266 LYS A N 1
ATOM 1985 C CA . LYS A 1 266 ? -7.905 8.770 -1.628 1.00 97.38 266 LYS A CA 1
ATOM 1986 C C . LYS A 1 266 ? -9.251 9.310 -2.081 1.00 97.38 266 LYS A C 1
ATOM 1988 O O . LYS A 1 266 ? -9.428 9.617 -3.258 1.00 97.38 266 LYS A O 1
ATOM 1993 N N . VAL A 1 267 ? -10.179 9.450 -1.147 1.00 96.94 267 VAL A N 1
ATOM 1994 C CA . VAL A 1 267 ? -11.512 10.005 -1.370 1.00 96.94 267 VAL A CA 1
ATOM 1995 C C . VAL A 1 267 ? -11.714 11.175 -0.420 1.00 96.94 267 VAL A C 1
ATOM 1997 O O . VAL A 1 267 ? -11.766 10.973 0.789 1.00 96.94 267 VAL A O 1
ATOM 2000 N N . GLY A 1 268 ? -11.856 12.376 -0.968 1.00 93.94 268 GLY A N 1
ATOM 2001 C CA . GLY A 1 268 ? -12.144 13.586 -0.210 1.00 93.94 268 GLY A CA 1
ATOM 2002 C C . GLY A 1 268 ? -13.427 14.275 -0.637 1.00 93.94 268 GLY A C 1
ATOM 2003 O O . GLY A 1 268 ? -14.029 13.960 -1.675 1.00 93.94 268 GLY A O 1
ATOM 2004 N N . THR A 1 269 ? -13.888 15.197 0.209 1.00 90.94 269 THR A N 1
ATOM 2005 C CA . THR A 1 269 ? -15.059 16.022 -0.094 1.00 90.94 269 THR A CA 1
ATOM 2006 C C . THR A 1 269 ? -14.824 17.485 0.268 1.00 90.94 269 THR A C 1
ATOM 2008 O O . THR A 1 269 ? -14.422 17.805 1.384 1.00 90.94 269 THR A O 1
ATOM 2011 N N . SER A 1 270 ? -15.158 18.394 -0.644 1.00 81.81 270 SER A N 1
ATOM 2012 C CA . SER A 1 270 ? -14.925 19.828 -0.448 1.00 81.81 270 SER A CA 1
ATOM 2013 C C . SER A 1 270 ? -16.148 20.557 0.111 1.00 81.81 270 SER A C 1
ATOM 2015 O O . SER A 1 270 ? -17.291 20.120 -0.014 1.00 81.81 270 SER A O 1
ATOM 2017 N N . ASP A 1 271 ? -15.909 21.733 0.696 1.00 66.00 271 ASP A N 1
ATOM 2018 C CA . ASP A 1 271 ? -16.927 22.666 1.200 1.00 66.00 271 ASP A CA 1
ATOM 2019 C C . ASP A 1 271 ? -17.633 23.476 0.086 1.00 66.00 271 ASP A C 1
ATOM 2021 O O . ASP A 1 271 ? -18.527 24.294 0.342 1.00 66.00 271 ASP A O 1
ATOM 2025 N N . ALA A 1 272 ? -17.252 23.257 -1.175 1.00 58.09 272 ALA A N 1
ATOM 2026 C CA . ALA A 1 272 ? -17.711 24.026 -2.319 1.00 58.09 272 ALA A CA 1
ATOM 2027 C C . ALA A 1 272 ? -19.113 23.591 -2.796 1.00 58.09 272 ALA A C 1
ATOM 2029 O O . ALA A 1 272 ? -19.262 22.626 -3.535 1.00 58.09 272 ALA A O 1
ATOM 2030 N N . ALA A 1 273 ? -20.145 24.359 -2.419 1.00 48.88 273 ALA A N 1
ATOM 2031 C CA . ALA A 1 273 ? -21.505 24.447 -2.997 1.00 48.88 273 ALA A CA 1
ATOM 2032 C C . ALA A 1 273 ? -22.287 23.145 -3.330 1.00 48.88 273 ALA A C 1
ATOM 2034 O O . ALA A 1 273 ? -23.357 23.223 -3.940 1.00 48.88 273 ALA A O 1
ATOM 2035 N N . GLY A 1 274 ? -21.830 21.977 -2.882 1.00 56.06 274 GLY A N 1
ATOM 2036 C CA . GLY A 1 274 ? -22.611 20.756 -2.722 1.00 56.06 274 GLY A CA 1
ATOM 2037 C C . GLY A 1 274 ? -22.886 20.558 -1.235 1.00 56.06 274 GLY A C 1
ATOM 2038 O O . GLY A 1 274 ? -21.965 20.469 -0.441 1.00 56.06 274 GLY A O 1
ATOM 2039 N N . THR A 1 275 ? -24.154 20.563 -0.829 1.00 67.12 275 THR A N 1
ATOM 2040 C CA . THR A 1 275 ? -24.551 20.267 0.569 1.00 67.12 275 THR A CA 1
ATOM 2041 C C . THR A 1 275 ? -25.170 18.875 0.703 1.00 67.12 275 THR A C 1
ATOM 2043 O O . THR A 1 275 ? -25.679 18.517 1.761 1.00 67.12 275 THR A O 1
ATOM 2046 N N . GLY A 1 276 ? -25.189 18.112 -0.394 1.00 84.31 276 GLY A N 1
ATOM 2047 C CA . GLY A 1 276 ? -25.743 16.765 -0.441 1.00 84.31 276 GLY A CA 1
ATOM 2048 C C . GLY A 1 276 ? -24.688 15.701 -0.134 1.00 84.31 276 GLY A C 1
ATOM 2049 O O . GLY A 1 276 ? -23.501 15.964 -0.315 1.00 84.31 276 GLY A O 1
ATOM 2050 N N . PRO A 1 277 ? -25.117 14.498 0.278 1.00 91.06 277 PRO A N 1
ATOM 2051 C CA . PRO A 1 277 ? -24.208 13.392 0.545 1.00 91.06 277 PRO A CA 1
ATOM 2052 C C . PRO A 1 277 ? -23.458 12.957 -0.720 1.00 91.06 277 PRO A C 1
ATOM 2054 O O . PRO A 1 277 ? -23.929 13.164 -1.847 1.00 91.06 277 PRO A O 1
ATOM 2057 N N . VAL A 1 278 ? -22.318 12.304 -0.517 1.00 94.38 278 VAL A N 1
ATOM 2058 C CA . VAL A 1 278 ? -21.549 11.606 -1.549 1.00 94.38 278 VAL A CA 1
ATOM 2059 C C . VAL A 1 278 ? -21.748 10.103 -1.383 1.00 94.38 278 VAL A C 1
ATOM 2061 O O . VAL A 1 278 ? -21.600 9.552 -0.296 1.00 94.38 278 VAL A O 1
ATOM 2064 N N . THR A 1 279 ? -22.087 9.426 -2.475 1.00 97.00 279 THR A N 1
ATOM 2065 C CA . THR A 1 279 ? -22.180 7.962 -2.530 1.00 97.00 279 THR A CA 1
ATOM 2066 C C . THR A 1 279 ? -21.352 7.458 -3.704 1.00 97.00 279 THR A C 1
ATOM 2068 O O . THR A 1 279 ? -21.524 7.930 -4.826 1.00 97.00 279 THR A O 1
ATOM 2071 N N . VAL A 1 280 ? -20.448 6.512 -3.467 1.00 98.25 280 VAL A N 1
ATOM 2072 C CA . VAL A 1 280 ? -19.609 5.916 -4.512 1.00 98.25 280 VAL A CA 1
ATOM 2073 C C . VAL A 1 280 ? -19.839 4.415 -4.522 1.00 98.25 280 VAL A C 1
ATOM 2075 O O . VAL A 1 280 ? -19.702 3.746 -3.502 1.00 98.25 280 VAL A O 1
ATOM 2078 N N . ASP A 1 281 ? -20.210 3.882 -5.678 1.00 98.31 281 ASP A N 1
ATOM 2079 C CA . ASP A 1 281 ? -20.354 2.451 -5.890 1.00 98.31 281 ASP A CA 1
ATOM 2080 C C . ASP A 1 281 ? -19.006 1.833 -6.266 1.00 98.31 281 ASP A C 1
ATOM 2082 O O . ASP A 1 281 ? -18.454 2.076 -7.338 1.00 98.31 281 ASP A O 1
ATOM 2086 N N . THR A 1 282 ? -18.457 1.034 -5.362 1.00 98.25 282 THR A N 1
ATOM 2087 C CA . THR A 1 282 ? -17.110 0.462 -5.461 1.00 98.25 282 THR A CA 1
ATOM 2088 C C . THR A 1 282 ? -17.128 -0.998 -5.917 1.00 98.25 282 THR A C 1
ATOM 2090 O O . THR A 1 282 ? -16.110 -1.679 -5.864 1.00 98.25 282 THR A O 1
ATOM 2093 N N . ARG A 1 283 ? -18.253 -1.498 -6.456 1.00 97.69 283 ARG A N 1
ATOM 2094 C CA . ARG A 1 283 ? -18.411 -2.908 -6.879 1.00 97.69 283 ARG A CA 1
ATOM 2095 C C . ARG A 1 283 ? -17.378 -3.425 -7.892 1.00 97.69 283 ARG A C 1
ATOM 2097 O O . ARG A 1 283 ? -17.280 -4.625 -8.118 1.00 97.69 283 ARG A O 1
ATOM 2104 N N . ARG A 1 284 ? -16.672 -2.522 -8.578 1.00 97.31 284 ARG A N 1
ATOM 2105 C CA . ARG A 1 284 ? -15.599 -2.818 -9.546 1.00 97.31 284 ARG A CA 1
ATOM 2106 C C . ARG A 1 284 ? -14.257 -2.227 -9.107 1.00 97.31 284 ARG A C 1
ATOM 2108 O O . ARG A 1 284 ? -13.422 -1.922 -9.954 1.00 97.31 284 ARG A O 1
ATOM 2115 N N . TRP A 1 285 ? -14.096 -1.984 -7.809 1.00 97.00 285 TRP A N 1
ATOM 2116 C CA . TRP A 1 285 ? -12.836 -1.590 -7.196 1.00 97.00 285 TRP A CA 1
ATOM 2117 C C . TRP A 1 285 ? -12.204 -2.833 -6.580 1.00 97.00 285 TRP A C 1
ATOM 2119 O O . TRP A 1 285 ? -12.633 -3.287 -5.522 1.00 97.00 285 TRP A O 1
ATOM 2129 N N . THR A 1 286 ? -11.254 -3.436 -7.287 1.00 94.88 286 THR A N 1
ATOM 2130 C CA . THR A 1 286 ? -10.668 -4.742 -6.940 1.00 94.88 286 THR A CA 1
ATOM 2131 C C . THR A 1 286 ? -9.157 -4.647 -6.805 1.00 94.88 286 THR A C 1
ATOM 2133 O O . THR A 1 286 ? -8.543 -3.794 -7.433 1.00 94.88 286 THR A O 1
ATOM 2136 N N . ASP A 1 287 ? -8.553 -5.520 -5.999 1.00 92.88 287 ASP A N 1
ATOM 2137 C CA . ASP A 1 287 ? -7.100 -5.530 -5.770 1.00 92.88 287 ASP A CA 1
ATOM 2138 C C . ASP A 1 287 ? -6.577 -4.142 -5.350 1.00 92.88 287 ASP A C 1
ATOM 2140 O O . ASP A 1 287 ? -5.717 -3.553 -5.996 1.00 92.88 287 ASP A O 1
ATOM 2144 N N . ILE A 1 288 ? -7.192 -3.578 -4.305 1.00 95.69 288 ILE A N 1
ATOM 2145 C CA . ILE A 1 288 ? -6.832 -2.271 -3.746 1.00 95.69 288 ILE A CA 1
ATOM 2146 C C . ILE A 1 288 ? -6.162 -2.485 -2.392 1.00 95.69 288 ILE A C 1
ATOM 2148 O O . ILE A 1 288 ? -6.781 -3.078 -1.499 1.00 95.69 288 ILE A O 1
ATOM 2152 N N . ASP A 1 289 ? -4.943 -1.980 -2.217 1.00 94.62 289 ASP A N 1
ATOM 2153 C CA . ASP A 1 289 ? -4.206 -2.157 -0.960 1.00 94.62 289 ASP A CA 1
ATOM 2154 C C . ASP A 1 289 ? -4.779 -1.274 0.155 1.00 94.62 289 ASP A C 1
ATOM 2156 O O . ASP A 1 289 ? -5.017 -1.749 1.273 1.00 94.62 289 ASP A O 1
ATOM 2160 N N . ALA A 1 290 ? -5.068 -0.006 -0.149 1.00 97.12 290 ALA A N 1
ATOM 2161 C CA . ALA A 1 290 ? -5.633 0.937 0.805 1.00 97.12 290 ALA A CA 1
ATOM 2162 C C . ALA A 1 290 ? -6.670 1.891 0.192 1.00 97.12 290 ALA A C 1
ATOM 2164 O O . ALA A 1 290 ? -6.546 2.363 -0.938 1.00 97.12 290 ALA A O 1
ATOM 2165 N N . ILE A 1 291 ? -7.683 2.230 0.991 1.00 98.25 291 ILE A N 1
ATOM 2166 C CA . ILE A 1 291 ? -8.637 3.299 0.699 1.00 98.25 291 ILE A CA 1
ATOM 2167 C C . ILE A 1 291 ? -8.650 4.268 1.878 1.00 98.25 291 ILE A C 1
ATOM 2169 O O . ILE A 1 291 ? -9.037 3.909 2.991 1.00 98.25 291 ILE A O 1
ATOM 2173 N N . ALA A 1 292 ? -8.250 5.508 1.619 1.00 97.38 292 ALA A N 1
ATOM 2174 C CA . ALA A 1 292 ? -8.254 6.587 2.592 1.00 97.38 292 ALA A CA 1
ATOM 2175 C C . ALA A 1 292 ? -9.384 7.568 2.285 1.00 97.38 292 ALA A C 1
ATOM 2177 O O . ALA A 1 292 ? -9.424 8.158 1.210 1.00 97.38 292 ALA A O 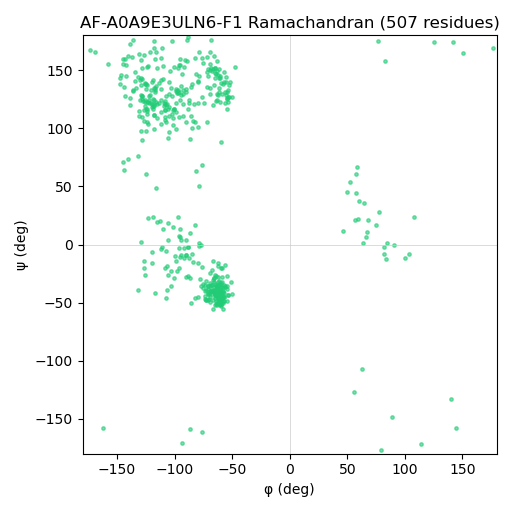1
ATOM 2178 N N . LEU A 1 293 ? -10.290 7.760 3.235 1.00 96.56 293 LEU A N 1
ATOM 2179 C CA . LEU A 1 293 ? -11.242 8.855 3.218 1.00 96.56 293 LEU A CA 1
ATOM 2180 C C . LEU A 1 293 ? -10.630 10.014 4.002 1.00 96.56 293 LEU A C 1
ATOM 2182 O O . LEU A 1 293 ? -10.444 9.891 5.208 1.00 96.56 293 LEU A O 1
ATOM 2186 N N . ASP A 1 294 ? -10.272 11.089 3.311 1.00 89.19 294 ASP A N 1
ATOM 2187 C CA . ASP A 1 294 ? -9.510 12.217 3.858 1.00 89.19 294 ASP A CA 1
ATOM 2188 C C . ASP A 1 294 ? -10.294 13.512 3.648 1.00 89.19 294 ASP A C 1
ATOM 2190 O O . ASP A 1 294 ? -10.845 13.734 2.574 1.00 89.19 294 ASP A O 1
ATOM 2194 N N . THR A 1 295 ? -10.337 14.382 4.655 1.00 86.81 295 THR A N 1
ATOM 2195 C CA . THR A 1 295 ? -10.970 15.701 4.564 1.00 86.81 295 THR A CA 1
ATOM 2196 C C . THR A 1 295 ? -12.453 15.574 4.193 1.00 86.81 295 THR A C 1
ATOM 2198 O O . THR A 1 295 ? -12.916 15.973 3.119 1.00 86.81 295 THR A O 1
ATOM 2201 N N . LEU A 1 296 ? -13.235 14.995 5.107 1.00 89.81 296 LEU A N 1
ATOM 2202 C CA . LEU A 1 296 ? -14.673 14.815 4.914 1.00 89.81 296 LEU A CA 1
ATOM 2203 C C . LEU A 1 296 ? -15.476 16.010 5.443 1.00 89.81 296 LEU A C 1
ATOM 2205 O O . LEU A 1 296 ? -15.292 16.497 6.558 1.00 89.81 296 LEU A O 1
ATOM 2209 N N . ARG A 1 297 ? -16.390 16.509 4.610 1.00 88.44 297 ARG A N 1
ATOM 2210 C CA . ARG A 1 297 ? -17.213 17.708 4.845 1.00 88.44 297 ARG A CA 1
ATOM 2211 C C . ARG A 1 297 ? -18.707 17.436 4.683 1.00 88.44 297 ARG A C 1
ATOM 2213 O O . ARG A 1 297 ? -19.517 18.253 5.122 1.00 88.44 297 ARG A O 1
ATOM 2220 N N . VAL A 1 298 ? -19.070 16.297 4.093 1.00 88.69 298 VAL A N 1
ATOM 2221 C CA . VAL A 1 298 ? -20.446 15.820 3.909 1.00 88.69 298 VAL A CA 1
ATOM 2222 C C . VAL A 1 298 ? -20.542 14.329 4.230 1.00 88.69 298 VAL A C 1
ATOM 2224 O O . VAL A 1 298 ? -19.535 13.621 4.231 1.00 88.69 298 VAL A O 1
ATOM 2227 N N . ASP A 1 299 ? -21.763 13.847 4.478 1.00 92.00 299 ASP A N 1
ATOM 2228 C CA . ASP A 1 299 ? -22.020 12.414 4.635 1.00 92.00 299 ASP A CA 1
ATOM 2229 C C . ASP A 1 299 ? -21.497 11.667 3.407 1.00 92.00 299 ASP A C 1
ATOM 2231 O O . ASP A 1 299 ? -21.860 11.992 2.271 1.00 92.00 299 ASP A O 1
ATOM 2235 N N . THR A 1 300 ? -20.644 10.675 3.640 1.00 94.31 300 THR A N 1
ATOM 2236 C CA . THR A 1 300 ? -19.914 9.978 2.581 1.00 94.31 300 THR A CA 1
ATOM 2237 C C . THR A 1 300 ? -20.083 8.479 2.747 1.00 94.31 300 THR A C 1
ATOM 2239 O O . THR A 1 300 ? -19.871 7.939 3.831 1.00 94.31 300 THR A O 1
ATOM 2242 N N . ALA A 1 301 ? -20.480 7.794 1.676 1.00 97.44 301 ALA A N 1
ATOM 2243 C CA . ALA A 1 301 ? -20.649 6.349 1.670 1.00 97.44 301 ALA A CA 1
ATOM 2244 C C . ALA A 1 301 ? -19.906 5.700 0.500 1.00 97.44 301 ALA A C 1
ATOM 2246 O O . ALA A 1 301 ? -20.125 6.065 -0.658 1.00 97.44 301 ALA A O 1
ATOM 2247 N N . LEU A 1 302 ? -19.076 4.703 0.807 1.00 98.50 302 LEU A N 1
ATOM 2248 C CA . LEU A 1 302 ? -18.520 3.773 -0.172 1.00 98.50 302 LEU A CA 1
ATOM 2249 C C . LEU A 1 302 ? -19.324 2.476 -0.099 1.00 98.50 302 LEU A C 1
ATOM 2251 O O . LEU A 1 302 ? -19.332 1.816 0.938 1.00 98.50 302 LEU A O 1
ATOM 2255 N N . ASN A 1 303 ? -20.012 2.136 -1.187 1.00 98.19 303 ASN A N 1
ATOM 2256 C CA . ASN A 1 303 ? -20.914 0.989 -1.261 1.00 98.19 303 ASN A CA 1
ATOM 2257 C C . ASN A 1 303 ? -20.285 -0.168 -2.030 1.00 98.19 303 ASN A C 1
ATOM 2259 O O . ASN A 1 303 ? -19.557 0.069 -2.994 1.00 98.19 303 ASN A O 1
ATOM 2263 N N . ASN A 1 304 ? -20.636 -1.405 -1.675 1.00 97.81 304 ASN A N 1
ATOM 2264 C CA . ASN A 1 304 ? -20.127 -2.628 -2.303 1.00 97.81 304 ASN A CA 1
ATOM 2265 C C . ASN A 1 304 ? -18.593 -2.755 -2.242 1.00 97.81 304 ASN A C 1
ATOM 2267 O O . ASN A 1 304 ? -17.967 -3.106 -3.241 1.00 97.81 304 ASN A O 1
ATOM 2271 N N . LEU A 1 305 ? -17.972 -2.469 -1.095 1.00 98.38 305 LEU A N 1
ATOM 2272 C CA . LEU A 1 305 ? -16.530 -2.661 -0.908 1.00 98.38 305 LEU A CA 1
ATOM 2273 C C . LEU A 1 305 ? -16.162 -4.141 -1.079 1.00 98.38 305 LEU A C 1
ATOM 2275 O O . LEU A 1 305 ? -16.802 -5.015 -0.495 1.00 98.38 305 LEU A O 1
ATOM 2279 N N . GLN A 1 306 ? -15.139 -4.423 -1.887 1.00 97.00 306 GLN A N 1
ATOM 2280 C CA . GLN A 1 306 ? -14.897 -5.766 -2.434 1.00 97.00 306 GLN A CA 1
ATOM 2281 C C . GLN A 1 306 ? -13.971 -6.656 -1.592 1.00 97.00 306 GLN A C 1
ATOM 2283 O O . GLN A 1 306 ? -13.904 -7.862 -1.835 1.00 97.00 306 GLN A O 1
ATOM 2288 N N . SER A 1 307 ? -13.271 -6.107 -0.594 1.00 94.94 307 SER A N 1
ATOM 2289 C CA . SER A 1 307 ? -12.288 -6.865 0.189 1.00 94.94 307 SER A CA 1
ATOM 2290 C C . SER A 1 307 ? -12.199 -6.415 1.647 1.00 94.94 307 SER A C 1
ATOM 2292 O O . SER A 1 307 ? -12.268 -5.226 1.951 1.00 94.94 307 SER A O 1
ATOM 2294 N N . SER A 1 308 ? -12.004 -7.370 2.559 1.00 90.75 308 SER A N 1
ATOM 2295 C CA . SER A 1 308 ? -11.606 -7.098 3.947 1.00 90.75 308 SER A CA 1
ATOM 2296 C C . SER A 1 308 ? -10.093 -6.920 4.115 1.00 90.75 308 SER A C 1
ATOM 2298 O O . SER A 1 308 ? -9.650 -6.464 5.166 1.00 90.75 308 SER A O 1
ATOM 2300 N N . ASP A 1 309 ? -9.298 -7.313 3.114 1.00 93.12 309 ASP A N 1
ATOM 2301 C CA . ASP A 1 309 ? -7.836 -7.234 3.182 1.00 93.12 309 ASP A CA 1
ATOM 2302 C C . ASP A 1 309 ? -7.321 -5.812 2.943 1.00 93.12 309 ASP A C 1
ATOM 2304 O O . ASP A 1 309 ? -6.306 -5.446 3.552 1.00 93.12 309 ASP A O 1
ATOM 2308 N N . THR A 1 310 ? -8.062 -5.029 2.145 1.00 96.94 310 THR A N 1
ATOM 2309 C CA . THR A 1 310 ? -7.875 -3.587 1.941 1.00 96.94 310 THR A CA 1
ATOM 2310 C C . THR A 1 310 ? -7.870 -2.860 3.281 1.00 96.94 310 THR A C 1
ATOM 2312 O O . THR A 1 310 ? -8.727 -3.089 4.139 1.00 96.94 310 THR A O 1
ATOM 2315 N N . VAL A 1 311 ? -6.896 -1.975 3.470 1.00 97.81 311 VAL A N 1
ATOM 2316 C CA . VAL A 1 311 ? -6.820 -1.115 4.651 1.00 97.81 311 VAL A CA 1
ATOM 2317 C C . VAL A 1 311 ? -7.705 0.104 4.432 1.00 97.81 311 VAL A C 1
ATOM 2319 O O . VAL A 1 311 ? -7.487 0.869 3.497 1.00 97.81 311 VAL A O 1
ATOM 2322 N N . TYR A 1 312 ? -8.684 0.309 5.308 1.00 98.38 312 TYR A N 1
ATOM 2323 C CA . TYR A 1 312 ? -9.536 1.493 5.274 1.00 98.38 312 TYR A CA 1
ATOM 2324 C C . TYR A 1 312 ? -9.041 2.499 6.296 1.00 98.38 312 TYR A C 1
ATOM 2326 O O . TYR A 1 312 ? -8.820 2.132 7.449 1.00 98.38 312 TYR A O 1
ATOM 2334 N N . SER A 1 313 ? -8.898 3.763 5.918 1.00 97.56 313 SER A N 1
ATOM 2335 C CA . SER A 1 313 ? -8.617 4.834 6.874 1.00 97.56 313 SER A CA 1
ATOM 2336 C C . SER A 1 313 ? -9.588 5.991 6.723 1.00 97.56 313 SER A C 1
ATOM 2338 O O . SER A 1 313 ? -9.958 6.339 5.608 1.00 97.56 313 SER A O 1
ATOM 2340 N N . ILE A 1 314 ? -9.976 6.591 7.843 1.00 96.31 314 ILE A N 1
ATOM 2341 C CA . ILE A 1 314 ? -10.743 7.836 7.887 1.00 96.31 314 ILE A CA 1
ATOM 2342 C C . ILE A 1 314 ? -9.868 8.869 8.599 1.00 96.31 314 ILE A C 1
ATOM 2344 O O . ILE A 1 314 ? -9.474 8.651 9.748 1.00 96.31 314 ILE A O 1
ATOM 2348 N N . ASP A 1 315 ? -9.538 9.943 7.890 1.00 91.56 315 ASP A N 1
ATOM 2349 C CA . ASP A 1 315 ? -8.677 11.042 8.328 1.00 91.56 315 ASP A CA 1
ATOM 2350 C C . ASP A 1 315 ? -9.424 12.377 8.184 1.00 91.56 315 ASP A C 1
ATOM 2352 O O . ASP A 1 315 ? -10.132 12.599 7.200 1.00 91.56 315 ASP A O 1
ATOM 2356 N N . ASP A 1 316 ? -9.285 13.253 9.177 1.00 80.75 316 ASP A N 1
ATOM 2357 C CA . ASP A 1 316 ? -9.859 14.606 9.202 1.00 80.75 316 ASP A CA 1
ATOM 2358 C C . ASP A 1 316 ? -11.371 14.656 8.864 1.00 80.75 316 ASP A C 1
ATOM 2360 O O . ASP A 1 316 ? -11.860 15.499 8.106 1.00 80.75 316 ASP A O 1
ATOM 2364 N N . ASP A 1 317 ? -12.152 13.746 9.462 1.00 70.06 317 ASP A N 1
ATOM 2365 C CA . ASP A 1 317 ? -13.623 13.830 9.523 1.00 70.06 317 ASP A CA 1
ATOM 2366 C C . ASP A 1 317 ? -14.032 14.772 10.676 1.00 70.06 317 ASP A C 1
ATOM 2368 O O . ASP A 1 317 ? -14.613 14.392 11.711 1.00 70.06 317 ASP A O 1
ATOM 2372 N N . VAL A 1 318 ? -13.621 16.037 10.518 1.00 62.47 318 VAL A N 1
ATOM 2373 C CA . VAL A 1 318 ? -13.833 17.126 11.472 1.00 62.47 318 VAL A CA 1
ATOM 2374 C C . VAL A 1 318 ? -14.797 18.145 10.876 1.00 62.47 318 VAL A C 1
ATOM 2376 O O . VAL A 1 318 ? -14.444 19.023 10.082 1.00 62.47 318 VAL A O 1
ATOM 2379 N N . THR A 1 319 ? -16.044 18.109 11.341 1.00 59.50 319 THR A N 1
ATOM 2380 C CA . THR A 1 319 ? -16.967 19.240 11.181 1.00 59.50 319 THR A CA 1
ATOM 2381 C C . THR A 1 319 ? -17.567 19.664 12.509 1.00 59.50 319 THR A C 1
ATOM 2383 O O . THR A 1 319 ? -17.507 18.958 13.519 1.00 59.50 319 THR A O 1
ATOM 2386 N N . SER A 1 320 ? -18.125 20.875 12.518 1.00 51.62 320 SER A N 1
ATOM 2387 C CA . SER A 1 320 ? -18.710 21.533 13.681 1.00 51.62 320 SER A CA 1
ATOM 2388 C C . SER A 1 320 ? -19.869 20.720 14.272 1.00 51.62 320 SER A C 1
ATOM 2390 O O . SER A 1 320 ? -21.036 20.971 13.976 1.00 51.62 320 SER A O 1
ATOM 2392 N N . ASN A 1 321 ? -19.522 19.803 15.185 1.00 56.34 321 ASN A N 1
ATOM 2393 C CA . ASN A 1 321 ? -20.370 19.073 16.142 1.00 56.34 321 ASN A CA 1
ATOM 2394 C C . ASN A 1 321 ? -20.633 17.574 15.872 1.00 56.34 321 ASN A C 1
ATOM 2396 O O . ASN A 1 321 ? -21.621 17.059 16.391 1.00 56.34 321 ASN A O 1
ATOM 2400 N N . GLY A 1 322 ? -19.778 16.853 15.133 1.00 63.53 322 GLY A N 1
ATOM 2401 C CA . GLY A 1 322 ? -19.844 15.376 15.076 1.00 63.53 322 GLY A CA 1
ATOM 2402 C C . GLY A 1 322 ? -21.128 14.817 14.447 1.00 63.53 322 GLY A C 1
ATOM 2403 O O . GLY A 1 322 ? -21.675 13.814 14.903 1.00 63.53 322 GLY A O 1
ATOM 2404 N N . THR A 1 323 ? -21.654 15.512 13.436 1.00 80.62 323 THR A N 1
ATOM 2405 C CA . THR A 1 323 ? -22.920 15.150 12.773 1.00 80.62 323 THR A CA 1
ATOM 2406 C C . THR A 1 323 ? -22.733 14.336 11.499 1.00 80.62 323 THR A C 1
ATOM 2408 O O . THR A 1 323 ? -23.673 13.650 11.106 1.00 80.62 323 THR A O 1
ATOM 2411 N N . LEU A 1 324 ? -21.544 14.370 10.891 1.00 88.44 324 LEU A N 1
ATOM 2412 C CA . LEU A 1 324 ? -21.269 13.619 9.670 1.00 88.44 324 LEU A CA 1
ATOM 2413 C C . LEU A 1 324 ? -21.335 12.120 9.907 1.00 88.44 324 LEU A C 1
ATOM 2415 O O . LEU A 1 324 ? -21.025 11.633 10.997 1.00 88.44 324 LEU A O 1
ATOM 2419 N N . THR A 1 325 ? -21.764 11.403 8.878 1.00 92.56 325 THR A N 1
ATOM 2420 C CA . THR A 1 325 ? -21.747 9.947 8.839 1.00 92.56 325 THR A CA 1
ATOM 2421 C C . THR A 1 325 ? -20.883 9.463 7.688 1.00 92.56 325 THR A C 1
ATOM 2423 O O . THR A 1 325 ? -21.211 9.668 6.518 1.00 92.56 325 THR A O 1
ATOM 2426 N N . THR A 1 326 ? -19.828 8.740 8.041 1.00 95.94 326 THR A N 1
ATOM 2427 C CA . THR A 1 326 ? -18.955 8.038 7.108 1.00 95.94 326 THR A CA 1
ATOM 2428 C C . THR A 1 326 ? -19.340 6.563 7.092 1.00 95.94 326 THR A C 1
ATOM 2430 O O . THR A 1 326 ? -19.279 5.884 8.118 1.00 95.94 326 THR A O 1
ATOM 2433 N N . THR A 1 327 ? -19.796 6.068 5.940 1.00 97.81 327 THR A N 1
ATOM 2434 C CA . THR A 1 327 ? -20.274 4.689 5.771 1.00 97.81 327 THR A CA 1
ATOM 2435 C C . THR A 1 327 ? -19.340 3.887 4.873 1.00 97.81 327 THR A C 1
ATOM 2437 O O . THR A 1 327 ? -19.102 4.256 3.725 1.00 97.81 327 THR A O 1
ATOM 2440 N N . LEU A 1 328 ? -18.860 2.756 5.383 1.00 98.56 328 LEU A N 1
ATOM 2441 C CA . LEU A 1 328 ? -18.186 1.716 4.614 1.00 98.56 328 LEU A CA 1
ATOM 2442 C C . LEU A 1 328 ? -19.134 0.521 4.525 1.00 98.56 328 LEU A C 1
ATOM 2444 O O . LEU A 1 328 ? -19.383 -0.150 5.529 1.00 98.56 328 LEU A O 1
ATOM 2448 N N . ASP A 1 329 ? -19.703 0.297 3.346 1.00 98.25 329 ASP A N 1
ATOM 2449 C CA . ASP A 1 329 ? -20.668 -0.768 3.101 1.00 98.25 329 ASP A CA 1
ATOM 2450 C C . ASP A 1 329 ? -20.043 -1.874 2.248 1.00 98.25 329 ASP A C 1
ATOM 2452 O O . ASP A 1 329 ? -19.635 -1.664 1.103 1.00 98.25 329 ASP A O 1
ATOM 2456 N N . PHE A 1 330 ? -19.925 -3.056 2.845 1.00 98.56 330 PHE A N 1
ATOM 2457 C CA . PHE A 1 330 ? -19.177 -4.181 2.306 1.00 98.56 330 PHE A CA 1
ATOM 2458 C C . PHE A 1 330 ? -20.062 -5.135 1.513 1.00 98.56 330 PHE A C 1
ATOM 2460 O O . PHE A 1 330 ? -21.136 -5.545 1.960 1.00 98.56 330 PHE A O 1
ATOM 2467 N N . ASP A 1 331 ? -19.549 -5.569 0.366 1.00 97.81 331 ASP A N 1
ATOM 2468 C CA . ASP A 1 331 ? -20.169 -6.643 -0.395 1.00 97.81 331 ASP A CA 1
ATOM 2469 C C . ASP A 1 331 ? -20.123 -7.958 0.399 1.00 97.81 331 ASP A C 1
ATOM 2471 O O . ASP A 1 331 ? -19.225 -8.208 1.216 1.00 97.81 331 ASP A O 1
ATOM 2475 N N . LYS A 1 332 ? -21.086 -8.844 0.153 1.00 96.56 332 LYS A N 1
ATOM 2476 C CA . LYS A 1 332 ? -21.271 -10.068 0.935 1.00 96.56 332 LYS A CA 1
ATOM 2477 C C . LYS A 1 332 ? -20.038 -10.969 0.941 1.00 96.56 332 LYS A C 1
ATOM 2479 O O . LYS A 1 332 ? -19.768 -11.604 1.957 1.00 96.56 332 LYS A O 1
ATOM 2484 N N . GLN A 1 333 ? -19.311 -11.075 -0.173 1.00 95.31 333 GLN A N 1
ATOM 2485 C CA . GLN A 1 333 ? -18.089 -11.884 -0.242 1.00 95.31 333 GLN A CA 1
ATOM 2486 C C . GLN A 1 333 ? -16.888 -11.221 0.431 1.00 95.31 333 GLN A C 1
ATOM 2488 O O . GLN A 1 333 ? -15.929 -11.924 0.757 1.00 95.31 333 GLN A O 1
ATOM 2493 N N . ALA A 1 334 ? -16.912 -9.903 0.641 1.00 96.25 334 ALA A N 1
ATOM 2494 C CA . ALA A 1 334 ? -15.793 -9.175 1.226 1.00 96.25 334 ALA A CA 1
ATOM 2495 C C . ALA A 1 334 ? -15.641 -9.499 2.714 1.00 96.25 334 ALA A C 1
ATOM 2497 O O . ALA A 1 334 ? -14.520 -9.653 3.189 1.00 96.25 334 ALA A O 1
ATOM 2498 N N . VAL A 1 335 ? -16.755 -9.702 3.421 1.00 97.88 335 VAL A N 1
ATOM 2499 C CA . VAL A 1 335 ? -16.804 -9.889 4.879 1.00 97.88 335 VAL A CA 1
ATOM 2500 C C . VAL A 1 335 ? -17.361 -11.257 5.292 1.00 97.88 335 VAL A C 1
ATOM 2502 O O . VAL A 1 335 ? -17.840 -12.043 4.478 1.00 97.88 335 VAL A O 1
ATOM 2505 N N . GLY A 1 336 ? -17.225 -11.583 6.574 1.00 96.56 336 GLY A N 1
ATOM 2506 C CA . GLY A 1 336 ? -17.615 -12.865 7.150 1.00 96.56 336 GLY A CA 1
ATOM 2507 C C . GLY A 1 336 ? -17.242 -12.944 8.628 1.00 96.56 336 GLY A C 1
ATOM 2508 O O . GLY A 1 336 ? -16.503 -12.102 9.135 1.00 96.56 336 GLY A O 1
ATOM 2509 N N . ALA A 1 337 ? -17.746 -13.964 9.326 1.00 94.44 337 ALA A N 1
ATOM 2510 C CA . ALA A 1 337 ? -17.516 -14.143 10.764 1.00 94.44 337 ALA A CA 1
ATOM 2511 C C . ALA A 1 337 ? -16.036 -14.395 11.124 1.00 94.44 337 ALA A C 1
ATOM 2513 O O . ALA A 1 337 ? -15.607 -14.095 12.235 1.00 94.44 337 ALA A O 1
ATOM 2514 N N . ASP A 1 338 ? -15.267 -14.955 10.192 1.00 94.69 338 ASP A N 1
ATOM 2515 C CA . ASP A 1 338 ? -13.839 -15.262 10.296 1.00 94.69 338 ASP A CA 1
ATOM 2516 C C . ASP A 1 338 ? -12.935 -14.180 9.689 1.00 94.69 338 ASP A C 1
ATOM 2518 O O . ASP A 1 338 ? -11.713 -14.282 9.781 1.00 94.69 338 ASP A O 1
ATOM 2522 N N . LYS A 1 339 ? -13.525 -13.143 9.088 1.00 96.38 339 LYS A N 1
ATOM 2523 C CA . LYS A 1 339 ? -12.797 -12.052 8.447 1.00 96.38 339 LYS A CA 1
ATOM 2524 C C . LYS A 1 339 ? -12.643 -10.851 9.371 1.00 96.38 339 LYS A C 1
ATOM 2526 O O . LYS A 1 339 ? -13.462 -10.607 10.263 1.00 96.38 339 LYS A O 1
ATOM 2531 N N . THR A 1 340 ? -11.599 -10.080 9.094 1.00 98.06 340 THR A N 1
ATOM 2532 C CA . THR A 1 340 ? -11.242 -8.877 9.841 1.00 98.06 340 THR A CA 1
ATOM 2533 C C . THR A 1 340 ? -11.248 -7.677 8.913 1.00 98.06 340 THR A C 1
ATOM 2535 O O . THR A 1 340 ? -10.496 -7.658 7.947 1.00 98.06 340 THR A O 1
ATOM 2538 N N . VAL A 1 341 ? -12.057 -6.667 9.231 1.00 98.50 341 VAL A N 1
ATOM 2539 C CA . VAL A 1 341 ? -12.005 -5.352 8.580 1.00 98.50 341 VAL A CA 1
ATOM 2540 C C . VAL A 1 341 ? -10.988 -4.484 9.313 1.00 98.50 341 VAL A C 1
ATOM 2542 O O . VAL A 1 341 ? -11.098 -4.305 10.527 1.00 98.50 341 VAL A O 1
ATOM 2545 N N . LYS A 1 342 ? -10.002 -3.952 8.587 1.00 98.44 342 LYS A N 1
ATOM 2546 C CA . LYS A 1 342 ? -8.960 -3.067 9.129 1.00 98.44 342 LYS A CA 1
ATOM 2547 C C . LYS A 1 342 ? -9.390 -1.610 8.971 1.00 98.44 342 LYS A C 1
ATOM 2549 O O . LYS A 1 342 ? -9.619 -1.171 7.847 1.00 98.44 342 LYS A O 1
ATOM 2554 N N . LEU A 1 343 ? -9.488 -0.881 10.079 1.00 98.44 343 LEU A N 1
ATOM 2555 C CA . LEU A 1 343 ? -9.953 0.504 10.117 1.00 98.44 343 LEU A CA 1
ATOM 2556 C C . LEU A 1 343 ? -8.958 1.393 10.871 1.00 98.44 343 LEU A C 1
ATOM 2558 O O . LEU A 1 343 ? -8.855 1.324 12.092 1.00 98.44 343 LEU A O 1
ATOM 2562 N N . GLY A 1 344 ? -8.255 2.262 10.156 1.00 98.00 344 GLY A N 1
ATOM 2563 C CA . GLY A 1 344 ? -7.471 3.348 10.732 1.00 98.00 344 GLY A CA 1
ATOM 2564 C C . GLY A 1 344 ? -8.333 4.585 10.964 1.00 98.00 344 GLY A C 1
ATOM 2565 O O . GLY A 1 344 ? -9.098 4.977 10.086 1.00 98.00 344 GLY A O 1
ATOM 2566 N N . LEU A 1 345 ? -8.196 5.225 12.119 1.00 97.00 345 LEU A N 1
ATOM 2567 C CA . LEU A 1 345 ? -8.879 6.479 12.430 1.00 97.00 345 LEU A CA 1
ATOM 2568 C C . LEU A 1 345 ? -7.861 7.535 12.833 1.00 97.00 345 LEU A C 1
ATOM 2570 O O . LEU A 1 345 ? -6.973 7.262 13.644 1.00 97.00 345 LEU A O 1
ATOM 2574 N N . LYS A 1 346 ? -8.010 8.731 12.274 1.00 94.81 346 LYS A N 1
ATOM 2575 C CA . LYS A 1 346 ? -7.206 9.898 12.605 1.00 94.81 346 LYS A CA 1
ATOM 2576 C C . LYS A 1 346 ? -8.112 11.118 12.661 1.00 94.81 346 LYS A C 1
ATOM 2578 O O . LYS A 1 346 ? -8.762 11.456 11.680 1.00 94.81 346 LYS A O 1
ATOM 2583 N N . GLU A 1 347 ? -8.164 11.757 13.824 1.00 92.44 347 GLU A N 1
ATOM 2584 C CA . GLU A 1 347 ? -8.850 13.042 14.002 1.00 92.44 347 GLU A CA 1
ATOM 2585 C C . GLU A 1 347 ? -10.361 12.971 13.676 1.00 92.44 347 GLU A C 1
ATOM 2587 O O . GLU A 1 347 ? -10.952 13.898 13.135 1.00 92.44 347 GLU A O 1
ATOM 2592 N N . VAL A 1 348 ? -11.029 11.863 14.019 1.00 92.56 348 VAL A N 1
ATOM 2593 C CA . VAL A 1 348 ? -12.440 11.623 13.664 1.00 92.56 348 VAL A CA 1
ATOM 2594 C C . VAL A 1 348 ? -13.382 12.052 14.789 1.00 92.56 348 VAL A C 1
ATOM 2596 O O . VAL A 1 348 ? -13.254 11.617 15.936 1.00 92.56 348 VAL A O 1
ATOM 2599 N N . THR A 1 349 ? -14.394 12.865 14.464 1.00 91.81 349 THR A N 1
ATOM 2600 C CA . THR A 1 349 ? -15.422 13.308 15.435 1.00 91.81 349 THR A CA 1
ATOM 2601 C C . THR A 1 349 ? -16.853 12.904 15.073 1.00 91.81 349 THR A C 1
ATOM 2603 O O . THR A 1 349 ? -17.742 12.959 15.929 1.00 91.81 349 THR A O 1
ATOM 2606 N N . GLY A 1 350 ? -17.086 12.500 13.821 1.00 91.75 350 GLY A N 1
ATOM 2607 C CA . GLY A 1 350 ? -18.382 12.081 13.292 1.00 91.75 350 GLY A CA 1
ATOM 2608 C C . GLY A 1 350 ? -18.826 10.677 13.714 1.00 91.75 350 GLY A C 1
ATOM 2609 O O . GLY A 1 350 ? -18.364 10.100 14.703 1.00 91.75 350 GLY A O 1
ATOM 2610 N N . ASN A 1 351 ? -19.779 10.143 12.957 1.00 93.38 351 ASN A N 1
ATOM 2611 C CA . ASN A 1 351 ? -20.298 8.787 13.061 1.00 93.38 351 ASN A CA 1
ATOM 2612 C C . ASN A 1 351 ? -19.609 7.914 12.015 1.00 93.38 351 ASN A C 1
ATOM 2614 O O . ASN A 1 351 ? -19.616 8.245 10.832 1.00 93.38 351 ASN A O 1
ATOM 2618 N N . VAL A 1 352 ? -19.089 6.767 12.432 1.00 96.62 352 VAL A N 1
ATOM 2619 C CA . VAL A 1 352 ? -18.556 5.757 11.519 1.00 96.62 352 VAL A CA 1
ATOM 2620 C C . VAL A 1 352 ? -19.516 4.580 11.488 1.00 96.62 352 VAL A C 1
ATOM 2622 O O . VAL A 1 352 ? -19.896 4.042 12.531 1.00 96.62 352 VAL A O 1
ATOM 2625 N N . LYS A 1 353 ? -19.921 4.177 10.285 1.00 97.31 353 LYS A N 1
ATOM 2626 C CA . LYS A 1 353 ? -20.832 3.061 10.066 1.00 97.31 353 LYS A CA 1
ATOM 2627 C C . LYS A 1 353 ? -20.177 2.020 9.170 1.00 97.31 353 LYS A C 1
ATOM 2629 O O . LYS A 1 353 ? -19.820 2.312 8.036 1.00 97.31 353 LYS A O 1
ATOM 2634 N N . LEU A 1 354 ? -20.065 0.797 9.669 1.00 98.19 354 LEU A N 1
ATOM 2635 C CA . LEU A 1 354 ? -19.620 -0.359 8.905 1.00 98.19 354 LEU A CA 1
ATOM 2636 C C . LEU A 1 354 ? -20.832 -1.263 8.663 1.00 98.19 354 LEU A C 1
ATOM 2638 O O . LEU A 1 354 ? -21.361 -1.858 9.605 1.00 98.19 354 LEU A O 1
ATOM 2642 N N . THR A 1 355 ? -21.305 -1.339 7.425 1.00 97.75 355 THR A N 1
ATOM 2643 C CA . THR A 1 355 ? -22.434 -2.201 7.043 1.00 97.75 355 THR A CA 1
ATOM 2644 C C . THR A 1 355 ? -22.006 -3.269 6.067 1.00 97.75 355 THR A C 1
ATOM 2646 O O . THR A 1 355 ? -20.907 -3.231 5.528 1.00 97.75 355 THR A O 1
ATOM 2649 N N . ALA A 1 356 ? -22.858 -4.265 5.878 1.00 97.06 356 ALA A N 1
ATOM 2650 C CA . ALA A 1 356 ? -22.641 -5.251 4.846 1.00 97.06 356 ALA A CA 1
ATOM 2651 C C . ALA A 1 356 ? -23.967 -5.666 4.224 1.00 97.06 356 ALA A C 1
ATOM 2653 O O . ALA A 1 356 ? -25.032 -5.560 4.846 1.00 97.06 356 ALA A O 1
ATOM 2654 N N . ASP A 1 357 ? -23.871 -6.225 3.027 1.00 95.62 357 ASP A N 1
ATOM 2655 C CA . ASP A 1 357 ? -24.998 -6.788 2.305 1.00 95.62 357 ASP A CA 1
ATOM 2656 C C . ASP A 1 357 ? -25.882 -7.708 3.158 1.00 95.62 357 ASP A C 1
ATOM 2658 O O . ASP A 1 357 ? -25.457 -8.362 4.117 1.00 95.62 357 ASP A O 1
ATOM 2662 N N . VAL A 1 358 ? -27.159 -7.798 2.782 1.00 92.75 358 VAL A N 1
ATOM 2663 C CA . VAL A 1 358 ? -28.165 -8.544 3.547 1.00 92.75 358 VAL A CA 1
ATOM 2664 C C . VAL A 1 358 ? -27.715 -9.989 3.813 1.00 92.75 358 VAL A C 1
ATOM 2666 O O . VAL A 1 358 ? -27.477 -10.790 2.903 1.00 92.75 358 VAL A O 1
ATOM 2669 N N . GLY A 1 359 ? -27.665 -10.344 5.099 1.00 90.56 359 GLY A N 1
ATOM 2670 C CA . GLY A 1 359 ? -27.262 -11.669 5.575 1.00 90.56 359 GLY A CA 1
ATOM 2671 C C . GLY A 1 359 ? -25.750 -11.867 5.713 1.00 90.56 359 GLY A C 1
ATOM 2672 O O . GLY A 1 359 ? -25.336 -12.966 6.081 1.00 90.56 359 GLY A O 1
ATOM 2673 N N . ALA A 1 360 ? -24.942 -10.846 5.428 1.00 96.12 360 ALA A N 1
ATOM 2674 C CA . ALA A 1 360 ? -23.536 -10.786 5.794 1.00 96.12 360 ALA A CA 1
ATOM 2675 C C . ALA A 1 360 ? -23.357 -10.156 7.185 1.00 96.12 360 ALA A C 1
ATOM 2677 O O . ALA A 1 360 ? -24.223 -9.429 7.686 1.00 96.12 360 ALA A O 1
ATOM 2678 N N . VAL A 1 361 ? -22.217 -10.458 7.803 1.00 95.50 361 VAL A N 1
ATOM 2679 C CA . VAL A 1 361 ? -21.779 -9.894 9.083 1.00 95.50 361 VAL A CA 1
ATOM 2680 C C . VAL A 1 361 ? -20.320 -9.486 8.969 1.00 95.50 361 VAL A C 1
ATOM 2682 O O . VAL A 1 361 ? -19.542 -10.133 8.263 1.00 95.50 361 VAL A O 1
ATOM 2685 N N . ILE A 1 362 ? -19.948 -8.443 9.695 1.00 97.44 362 ILE A N 1
ATOM 2686 C CA . ILE A 1 362 ? -18.555 -8.053 9.883 1.00 97.44 362 ILE A CA 1
ATOM 2687 C C . ILE A 1 362 ? -18.082 -8.795 11.131 1.00 97.44 362 ILE A C 1
ATOM 2689 O O . ILE A 1 362 ? -18.525 -8.479 12.219 1.00 97.44 362 ILE A O 1
ATOM 2693 N N . GLY A 1 363 ? -17.270 -9.847 11.001 1.00 96.50 363 GLY A N 1
ATOM 2694 C CA . GLY A 1 363 ? -16.920 -10.692 12.149 1.00 96.50 363 GLY A CA 1
ATOM 2695 C C . GLY A 1 363 ? -16.067 -9.966 13.188 1.00 96.50 363 GLY A C 1
ATOM 2696 O O . GLY A 1 363 ? -16.428 -9.903 14.371 1.00 96.50 363 GLY A O 1
ATOM 2697 N N . THR A 1 364 ? -14.939 -9.429 12.719 1.00 98.38 364 THR A N 1
ATOM 2698 C CA . THR A 1 364 ? -13.958 -8.694 13.524 1.00 98.38 364 THR A CA 1
ATOM 2699 C C . THR A 1 364 ? -13.683 -7.321 12.917 1.00 98.38 364 THR A C 1
ATOM 2701 O O . THR A 1 364 ? -13.488 -7.202 11.706 1.00 98.38 364 THR A O 1
ATOM 2704 N N . VAL A 1 365 ? -13.597 -6.296 13.763 1.00 98.69 365 VAL A N 1
ATOM 2705 C CA . VAL A 1 365 ? -13.061 -4.977 13.402 1.00 98.69 365 VAL A CA 1
ATOM 2706 C C . VAL A 1 365 ? -11.711 -4.804 14.089 1.00 98.69 365 VAL A C 1
ATOM 2708 O O . VAL A 1 365 ? -11.628 -4.876 15.314 1.00 98.69 365 VAL A O 1
ATOM 2711 N N . ALA A 1 366 ? -10.660 -4.582 13.305 1.00 98.62 366 ALA A N 1
ATOM 2712 C CA . ALA A 1 366 ? -9.340 -4.217 13.799 1.00 98.62 366 ALA A CA 1
ATOM 2713 C C . ALA A 1 366 ? -9.126 -2.715 13.617 1.00 98.62 366 ALA A C 1
ATOM 2715 O O . ALA A 1 366 ? -8.889 -2.246 12.505 1.00 98.62 366 ALA A O 1
ATOM 2716 N N . LEU A 1 367 ? -9.250 -1.974 14.714 1.00 98.69 367 LEU A N 1
ATOM 2717 C CA . LEU A 1 367 ? -9.143 -0.525 14.757 1.00 98.69 367 LEU A CA 1
ATOM 2718 C C . LEU A 1 367 ? -7.707 -0.099 15.083 1.00 98.69 367 LEU A C 1
ATOM 2720 O O . LEU A 1 367 ? -7.110 -0.588 16.041 1.00 98.69 367 LEU A O 1
ATOM 2724 N N . THR A 1 368 ? -7.174 0.856 14.325 1.00 98.56 368 THR A N 1
ATOM 2725 C CA . THR A 1 368 ? -5.882 1.495 14.596 1.00 98.56 368 THR A CA 1
ATOM 2726 C C . THR A 1 368 ? -6.074 2.989 14.832 1.00 98.56 368 THR A C 1
ATOM 2728 O O . THR A 1 368 ? -6.641 3.689 13.996 1.00 98.56 368 THR A O 1
ATOM 2731 N N . ILE A 1 369 ? -5.586 3.482 15.968 1.00 98.06 369 ILE A N 1
ATOM 2732 C CA . ILE A 1 369 ? -5.616 4.898 16.339 1.00 98.06 369 ILE A CA 1
ATOM 2733 C C . ILE A 1 369 ? -4.356 5.573 15.786 1.00 98.06 369 ILE A C 1
ATOM 2735 O O . ILE A 1 369 ? -3.242 5.256 16.207 1.00 98.06 369 ILE A O 1
ATOM 2739 N N . ASN A 1 370 ? -4.538 6.529 14.880 1.00 95.88 370 ASN A N 1
ATOM 2740 C CA . ASN A 1 370 ? -3.468 7.260 14.195 1.00 95.88 370 ASN A CA 1
ATOM 2741 C C . ASN A 1 370 ? -3.455 8.761 14.540 1.00 95.88 370 ASN A C 1
ATOM 2743 O O . ASN A 1 370 ? -2.883 9.556 13.801 1.00 95.88 370 ASN A O 1
ATOM 2747 N N . ASP A 1 371 ? -4.086 9.153 15.649 1.00 93.62 371 ASP A N 1
ATOM 2748 C CA . ASP A 1 371 ? -4.251 10.555 16.042 1.00 93.62 371 ASP A CA 1
ATOM 2749 C C . ASP A 1 371 ? -2.931 11.329 16.170 1.00 93.62 371 ASP A C 1
ATOM 2751 O O . ASP A 1 371 ? -1.941 10.857 16.747 1.00 93.62 371 ASP A O 1
ATOM 2755 N N . THR A 1 372 ? -2.961 12.575 15.698 1.00 90.31 372 THR A N 1
ATOM 2756 C CA . THR A 1 372 ? -1.885 13.547 15.891 1.00 90.31 372 THR A CA 1
ATOM 2757 C C . THR A 1 372 ? -2.000 14.198 17.271 1.00 90.31 372 THR A C 1
ATOM 2759 O O . THR A 1 372 ? -3.089 14.452 17.786 1.00 90.31 372 THR A O 1
ATOM 2762 N N . ALA A 1 373 ? -0.866 14.533 17.892 1.00 87.56 373 ALA A N 1
ATOM 2763 C CA . ALA A 1 373 ? -0.863 15.223 19.180 1.00 87.56 373 ALA A CA 1
ATOM 2764 C C . ALA A 1 373 ? -1.656 16.545 19.146 1.00 87.56 373 ALA A C 1
ATOM 2766 O O . ALA A 1 373 ? -1.317 17.457 18.393 1.00 87.56 373 ALA A O 1
ATOM 2767 N N . GLY A 1 374 ? -2.672 16.656 20.011 1.00 84.38 374 GLY A N 1
ATOM 2768 C CA . GLY A 1 374 ? -3.565 17.818 20.102 1.00 84.38 374 GLY A CA 1
ATOM 2769 C C . GLY A 1 374 ? -4.818 17.749 19.221 1.00 84.38 374 GLY A C 1
ATOM 2770 O O . GLY A 1 374 ? -5.619 18.682 19.270 1.00 84.38 374 GLY A O 1
ATOM 2771 N N . PHE A 1 375 ? -4.985 16.672 18.450 1.00 88.44 375 PHE A N 1
ATOM 2772 C CA . PHE A 1 375 ? -6.146 16.419 17.602 1.00 88.44 375 PHE A CA 1
ATOM 2773 C C . PHE A 1 375 ? -6.646 14.988 17.845 1.00 88.44 375 PHE A C 1
ATOM 2775 O O . PHE A 1 375 ? -6.373 14.061 17.091 1.00 88.44 375 PHE A O 1
ATOM 2782 N N . GLU A 1 376 ? -7.324 14.782 18.972 1.00 89.94 376 GLU A N 1
ATOM 2783 C CA . GLU A 1 376 ? -7.825 13.464 19.356 1.00 89.94 376 GLU A CA 1
ATOM 2784 C C . GLU A 1 376 ? -9.118 13.076 18.629 1.00 89.94 376 GLU A C 1
ATOM 2786 O O . GLU A 1 376 ? -10.064 13.867 18.538 1.00 89.94 376 GLU A O 1
ATOM 2791 N N . SER A 1 377 ? -9.215 11.810 18.222 1.00 94.06 377 SER A N 1
ATOM 2792 C CA . SER A 1 377 ? -10.465 11.215 17.763 1.00 94.06 377 SER A CA 1
ATOM 2793 C C . SER A 1 377 ? -11.444 11.060 18.929 1.00 94.06 377 SER A C 1
ATOM 2795 O O . SER A 1 377 ? -11.141 10.500 19.989 1.00 94.06 377 SER A O 1
ATOM 2797 N N . ASN A 1 378 ? -12.667 11.543 18.731 1.00 92.75 378 ASN A N 1
ATOM 2798 C CA . ASN A 1 378 ? -13.749 11.470 19.707 1.00 92.75 378 ASN A CA 1
ATOM 2799 C C . ASN A 1 378 ? -15.087 11.270 18.995 1.00 92.75 378 ASN A C 1
ATOM 2801 O O . ASN A 1 378 ? -15.923 12.181 18.921 1.00 92.75 378 ASN A O 1
ATOM 2805 N N . LEU A 1 379 ? -15.247 10.066 18.453 1.00 94.12 379 LEU A N 1
ATOM 2806 C CA . LEU A 1 379 ? -16.339 9.665 17.585 1.00 94.12 379 LEU A CA 1
ATOM 2807 C C . LEU A 1 379 ? -17.686 9.851 18.286 1.00 94.12 379 LEU A C 1
ATOM 2809 O O . LEU A 1 379 ? -17.871 9.485 19.454 1.00 94.12 379 LEU A O 1
ATOM 2813 N N . ALA A 1 380 ? -18.663 10.359 17.539 1.00 93.75 380 ALA A N 1
ATOM 2814 C CA . ALA A 1 380 ? -20.054 10.364 17.962 1.00 93.75 380 ALA A CA 1
ATOM 2815 C C . ALA A 1 380 ? -20.588 8.929 18.091 1.00 93.75 380 ALA A C 1
ATOM 2817 O O . ALA A 1 380 ? -21.226 8.603 19.093 1.00 93.75 380 ALA A O 1
ATOM 2818 N N . SER A 1 381 ? -20.275 8.054 17.132 1.00 94.56 381 SER A N 1
ATOM 2819 C CA . SER A 1 381 ? -20.578 6.622 17.200 1.00 94.56 381 SER A CA 1
ATOM 2820 C C . SER A 1 381 ? -19.676 5.795 16.280 1.00 94.56 381 SER A C 1
ATOM 2822 O O . SER A 1 381 ? -19.171 6.300 15.278 1.00 94.56 381 SER A O 1
ATOM 2824 N N . LEU A 1 382 ? -19.499 4.517 16.623 1.00 96.81 382 LEU A N 1
ATOM 2825 C CA . LEU A 1 382 ? -18.960 3.483 15.742 1.00 96.81 382 LEU A CA 1
ATOM 2826 C C . LEU A 1 382 ? -19.977 2.342 15.700 1.00 96.81 382 LEU A C 1
ATOM 2828 O O . LEU A 1 382 ? -20.034 1.518 16.611 1.00 96.81 382 LEU A O 1
ATOM 2832 N N . HIS A 1 383 ? -20.806 2.319 14.662 1.00 94.94 383 HIS A N 1
ATOM 2833 C CA . HIS A 1 383 ? -21.758 1.238 14.444 1.00 94.94 383 HIS A CA 1
ATOM 2834 C C . HIS A 1 383 ? -21.172 0.232 13.460 1.00 94.94 383 HIS A C 1
ATOM 2836 O O . HIS A 1 383 ? -20.689 0.611 12.396 1.00 94.94 383 HIS A O 1
ATOM 2842 N N . SER A 1 384 ? -21.252 -1.052 13.787 1.00 95.56 384 SER A N 1
ATOM 2843 C CA . SER A 1 384 ? -20.835 -2.126 12.895 1.00 95.56 384 SER A CA 1
ATOM 2844 C C . SER A 1 384 ? -21.916 -3.197 12.835 1.00 95.56 384 SER A C 1
ATOM 2846 O O . SER A 1 384 ? -22.604 -3.428 13.821 1.00 95.56 384 SER A O 1
ATOM 2848 N N . GLN A 1 385 ? -22.118 -3.812 11.672 1.00 94.44 385 GLN A N 1
ATOM 2849 C CA . GLN A 1 385 ? -23.171 -4.801 11.472 1.00 94.44 385 GLN A CA 1
ATOM 2850 C C . GLN A 1 385 ? -22.721 -6.202 11.904 1.00 94.44 385 GLN A C 1
ATOM 2852 O O . GLN A 1 385 ? -22.080 -6.929 11.138 1.00 94.44 385 GLN A O 1
ATOM 2857 N N . GLY A 1 386 ? -23.146 -6.612 13.102 1.00 93.38 386 GLY A N 1
ATOM 2858 C CA . GLY A 1 386 ? -22.981 -7.984 13.587 1.00 93.38 386 GLY A CA 1
ATOM 2859 C C . GLY A 1 386 ? -21.566 -8.291 14.068 1.00 93.38 386 GLY A C 1
ATOM 2860 O O . GLY A 1 386 ? -21.140 -9.446 13.992 1.00 93.38 386 GLY A O 1
ATOM 2861 N N . THR A 1 387 ? -20.853 -7.269 14.546 1.00 97.00 387 THR A N 1
ATOM 2862 C CA . THR A 1 387 ? -19.478 -7.416 15.018 1.00 97.00 387 THR A CA 1
ATOM 2863 C C . THR A 1 387 ? -19.447 -8.075 16.380 1.00 97.00 387 THR A C 1
ATOM 2865 O O . THR A 1 387 ? -20.086 -7.637 17.330 1.00 97.00 387 THR A O 1
ATOM 2868 N N . THR A 1 388 ? -18.653 -9.142 16.477 1.00 97.50 388 THR A N 1
ATOM 2869 C CA . THR A 1 388 ? -18.492 -9.910 17.721 1.00 97.50 388 THR A CA 1
ATOM 2870 C C . THR A 1 388 ? -17.149 -9.664 18.393 1.00 97.50 388 THR A C 1
ATOM 2872 O O . THR A 1 388 ? -17.007 -9.948 19.586 1.00 97.50 388 THR A O 1
ATOM 2875 N N . LYS A 1 389 ? -16.172 -9.130 17.647 1.00 98.38 389 LYS A N 1
ATOM 2876 C CA . LYS A 1 389 ? -14.816 -8.859 18.124 1.00 98.38 389 LYS A CA 1
ATOM 2877 C C . LYS A 1 389 ? -14.328 -7.491 17.665 1.00 98.38 389 LYS A C 1
ATOM 2879 O O . LYS A 1 389 ? -14.389 -7.175 16.479 1.00 98.38 389 LYS A O 1
ATOM 2884 N N . LEU A 1 390 ? -13.777 -6.728 18.597 1.00 98.62 390 LEU A N 1
ATOM 2885 C CA . LEU A 1 390 ? -13.097 -5.466 18.335 1.00 98.62 390 LEU A CA 1
ATOM 2886 C C . LEU A 1 390 ? -11.668 -5.555 18.872 1.00 98.62 390 LEU A C 1
ATOM 2888 O O . LEU A 1 390 ? -11.477 -5.891 20.038 1.00 98.62 390 LEU A O 1
ATOM 2892 N N . THR A 1 391 ? -10.673 -5.249 18.047 1.00 98.69 391 THR A N 1
ATOM 2893 C CA . THR A 1 391 ? -9.302 -5.020 18.520 1.00 98.69 391 THR A CA 1
ATOM 2894 C C . THR A 1 391 ? -8.941 -3.557 18.331 1.00 98.69 391 THR A C 1
ATOM 2896 O O . THR A 1 391 ? -9.331 -2.969 17.325 1.00 98.69 391 THR A O 1
ATOM 2899 N N . ILE A 1 392 ? -8.214 -2.969 19.276 1.00 98.75 392 ILE A N 1
ATOM 2900 C CA . ILE A 1 392 ? -7.792 -1.566 19.224 1.00 98.75 392 ILE A CA 1
ATOM 2901 C C . ILE A 1 392 ? -6.281 -1.505 19.454 1.00 98.75 392 ILE A C 1
ATOM 2903 O O . ILE A 1 392 ? -5.775 -2.007 20.456 1.00 98.75 392 ILE A O 1
ATOM 2907 N N . ASP A 1 393 ? -5.567 -0.883 18.524 1.00 98.19 393 ASP A N 1
ATOM 2908 C CA . ASP A 1 393 ? -4.116 -0.692 18.580 1.00 98.19 393 ASP A CA 1
ATOM 2909 C C . ASP A 1 393 ? -3.750 0.773 18.292 1.00 98.19 393 ASP A C 1
ATOM 2911 O O . ASP A 1 393 ? -4.546 1.544 17.751 1.00 98.19 393 ASP A O 1
ATOM 2915 N N . GLY A 1 394 ? -2.526 1.157 18.634 1.00 96.62 394 GLY A N 1
ATOM 2916 C CA . GLY A 1 394 ? -1.934 2.440 18.297 1.00 96.62 394 GLY A CA 1
ATOM 2917 C C . GLY A 1 394 ? -2.210 3.524 19.332 1.00 96.62 394 GLY A C 1
ATOM 2918 O O . GLY A 1 394 ? -2.285 3.284 20.541 1.00 96.62 394 GLY A O 1
ATOM 2919 N N . GLY A 1 395 ? -2.301 4.754 18.844 1.00 95.88 395 GLY A N 1
ATOM 2920 C CA . GLY A 1 395 ? -2.450 5.940 19.668 1.00 95.88 395 GLY A CA 1
ATOM 2921 C C . GLY A 1 395 ? -1.152 6.370 20.347 1.00 95.88 395 GLY A C 1
ATOM 2922 O O . GLY A 1 395 ? -0.099 5.725 20.280 1.00 95.88 395 GLY A O 1
ATOM 2923 N N . THR A 1 396 ? -1.241 7.511 21.020 1.00 95.25 396 THR A N 1
ATOM 2924 C CA . THR A 1 396 ? -0.129 8.128 21.747 1.00 95.25 396 THR A CA 1
ATOM 2925 C C . THR A 1 396 ? -0.463 8.209 23.231 1.00 95.25 396 THR A C 1
ATOM 2927 O O . THR A 1 396 ? -1.560 8.629 23.610 1.00 95.25 396 THR A O 1
ATOM 2930 N N . ALA A 1 397 ? 0.499 7.825 24.074 1.00 94.88 397 ALA A N 1
ATOM 2931 C CA . ALA A 1 397 ? 0.353 7.845 25.525 1.00 94.88 397 ALA A CA 1
ATOM 2932 C C . ALA A 1 397 ? -0.027 9.240 26.041 1.00 94.88 397 ALA A C 1
ATOM 2934 O O . ALA A 1 397 ? 0.599 10.240 25.687 1.00 94.88 397 ALA A O 1
ATOM 2935 N N . GLY A 1 398 ? -1.049 9.291 26.895 1.00 91.25 398 GLY A N 1
ATOM 2936 C CA . GLY A 1 398 ? -1.561 10.522 27.498 1.00 91.25 398 GLY A CA 1
ATOM 2937 C C . GLY A 1 398 ? -2.559 11.308 26.643 1.00 91.25 398 GLY A C 1
ATOM 2938 O O . GLY A 1 398 ? -3.227 12.183 27.193 1.00 91.25 398 GLY A O 1
ATOM 2939 N N . LEU A 1 399 ? -2.705 10.992 25.351 1.00 95.31 399 LEU A N 1
ATOM 2940 C CA . LEU A 1 399 ? -3.799 11.510 24.522 1.00 95.31 399 LEU A CA 1
ATOM 2941 C C . LEU A 1 399 ? -5.063 10.679 24.730 1.00 95.31 399 LEU A C 1
ATOM 2943 O O . LEU A 1 399 ? -4.986 9.543 25.193 1.00 95.31 399 LEU A O 1
ATOM 2947 N N . ASN A 1 400 ? -6.218 11.237 24.384 1.00 95.94 400 ASN A N 1
ATOM 2948 C CA . ASN A 1 400 ? -7.503 10.550 24.498 1.00 95.94 400 ASN A CA 1
ATOM 2949 C C . ASN A 1 400 ? -7.918 9.919 23.164 1.00 95.94 400 ASN A C 1
ATOM 2951 O O . ASN A 1 400 ? -7.592 10.442 22.109 1.00 95.94 400 ASN A O 1
ATOM 2955 N N . PHE A 1 401 ? -8.696 8.845 23.229 1.00 97.81 401 PHE A N 1
ATOM 2956 C CA . PHE A 1 401 ? -9.449 8.307 22.098 1.00 97.81 401 PHE A CA 1
ATOM 2957 C C . PHE A 1 401 ? -10.836 7.897 22.593 1.00 97.81 401 PHE A C 1
ATOM 2959 O O . PHE A 1 401 ? -10.957 7.157 23.571 1.00 97.81 401 PHE A O 1
ATOM 2966 N N . GLY A 1 402 ? -11.898 8.394 21.962 1.00 96.31 402 GLY A N 1
ATOM 2967 C CA . GLY A 1 402 ? -13.262 8.202 22.458 1.00 96.31 402 GLY A CA 1
ATOM 2968 C C . GLY A 1 402 ? -14.241 7.689 21.414 1.00 96.31 402 GLY A C 1
ATOM 2969 O O . GLY A 1 402 ? -14.247 8.153 20.279 1.00 96.31 402 GLY A O 1
ATOM 2970 N N . ILE A 1 403 ? -15.134 6.793 21.840 1.00 96.88 403 ILE A N 1
ATOM 2971 C CA . ILE A 1 403 ? -16.347 6.414 21.111 1.00 96.88 403 ILE A CA 1
ATOM 2972 C C . ILE A 1 403 ? -17.529 6.666 22.052 1.00 96.88 403 ILE A C 1
ATOM 2974 O O . ILE A 1 403 ? -17.725 5.944 23.030 1.00 96.88 403 ILE A O 1
ATOM 2978 N N . LYS A 1 404 ? -18.293 7.738 21.801 1.00 93.25 404 LYS A N 1
ATOM 2979 C CA . LYS A 1 404 ? -19.376 8.178 22.704 1.00 93.25 404 LYS A CA 1
ATOM 2980 C C . LYS A 1 404 ? -20.595 7.262 22.644 1.00 93.25 404 LYS A C 1
ATOM 2982 O O . LYS A 1 404 ? -21.155 6.899 23.682 1.00 93.25 404 LYS A O 1
ATOM 2987 N N . GLY A 1 405 ? -21.037 6.950 21.428 1.00 94.00 405 GLY A N 1
ATOM 2988 C CA . GLY A 1 405 ? -22.147 6.038 21.177 1.00 94.00 405 GLY A CA 1
ATOM 2989 C C . GLY A 1 405 ? -21.842 4.638 21.699 1.00 94.00 405 GLY A C 1
ATOM 2990 O O . GLY A 1 405 ? -20.682 4.238 21.766 1.00 94.00 405 GLY A O 1
ATOM 2991 N N . ALA A 1 406 ? -22.887 3.907 22.082 1.00 95.69 406 ALA A N 1
ATOM 2992 C CA . ALA A 1 406 ? -22.733 2.517 22.476 1.00 95.69 406 ALA A CA 1
ATOM 2993 C C . ALA A 1 406 ? -22.187 1.690 21.299 1.00 95.69 406 ALA A C 1
ATOM 2995 O O . ALA A 1 406 ? -22.622 1.846 20.154 1.00 95.69 406 ALA A O 1
ATOM 2996 N N . LEU A 1 407 ? -21.207 0.845 21.599 1.00 96.75 407 LEU A N 1
ATOM 2997 C CA . LEU A 1 407 ? -20.656 -0.157 20.698 1.00 96.75 407 LEU A CA 1
ATOM 2998 C C . LEU A 1 407 ? -21.689 -1.265 20.436 1.00 96.75 407 LEU A C 1
ATOM 3000 O O . LEU A 1 407 ? -22.695 -1.366 21.139 1.00 96.75 407 LEU A O 1
ATOM 3004 N N . ASP A 1 408 ? -21.438 -2.092 19.416 1.00 94.44 408 ASP A N 1
ATOM 3005 C CA . ASP A 1 408 ? -22.358 -3.161 19.004 1.00 94.44 408 ASP A CA 1
ATOM 3006 C C . ASP A 1 408 ? -22.722 -4.079 20.190 1.00 94.44 408 ASP A C 1
ATOM 3008 O O . ASP A 1 408 ? -21.861 -4.625 20.884 1.00 94.44 408 ASP A O 1
ATOM 3012 N N . ALA A 1 409 ? -24.028 -4.247 20.402 1.00 94.94 409 ALA A N 1
ATOM 3013 C CA . ALA A 1 409 ? -24.626 -5.044 21.464 1.00 94.94 409 ALA A CA 1
ATOM 3014 C C . ALA A 1 409 ? -24.233 -6.533 21.423 1.00 94.94 409 ALA A C 1
ATOM 3016 O O . ALA A 1 409 ? -24.411 -7.237 22.422 1.00 94.94 409 ALA A O 1
ATOM 3017 N N . GLY A 1 410 ? -23.765 -7.024 20.269 1.00 95.19 410 GLY A N 1
ATOM 3018 C CA . GLY A 1 410 ? -23.314 -8.401 20.056 1.00 95.19 410 GLY A CA 1
ATOM 3019 C C . GLY A 1 410 ? -21.825 -8.651 20.322 1.00 95.19 410 GLY A C 1
ATOM 3020 O O . GLY A 1 410 ? -21.350 -9.761 20.063 1.00 95.19 410 GLY A O 1
ATOM 3021 N N . LEU A 1 411 ? -21.072 -7.653 20.802 1.00 97.00 411 LEU A N 1
ATOM 3022 C CA . LEU A 1 411 ? -19.654 -7.821 21.117 1.00 97.00 411 LEU A CA 1
ATOM 3023 C C . LEU A 1 411 ? -19.440 -8.851 22.234 1.00 97.00 411 LEU A C 1
ATOM 3025 O O . LEU A 1 411 ? -19.987 -8.758 23.329 1.00 97.00 411 LEU A O 1
ATOM 3029 N N . THR A 1 412 ? -18.554 -9.804 21.958 1.00 97.50 412 THR A N 1
ATOM 3030 C CA . THR A 1 412 ? -18.105 -10.834 22.911 1.00 97.50 412 THR A CA 1
ATOM 3031 C C . THR A 1 412 ? -16.670 -10.606 23.376 1.00 97.50 412 THR A C 1
ATOM 3033 O O . THR A 1 412 ? -16.264 -11.117 24.424 1.00 97.50 412 THR A O 1
ATOM 3036 N N . SER A 1 413 ? -15.889 -9.826 22.620 1.00 98.19 413 SER A N 1
ATOM 3037 C CA . SER A 1 413 ? -14.544 -9.431 23.025 1.00 98.19 413 SER A CA 1
ATOM 3038 C C . SER A 1 413 ? -14.140 -8.048 22.524 1.00 98.19 413 SER A C 1
ATOM 3040 O O . SER A 1 413 ? -14.320 -7.741 21.342 1.00 98.19 413 SER A O 1
ATOM 3042 N N . ILE A 1 414 ? -13.497 -7.279 23.398 1.00 98.62 414 ILE A N 1
ATOM 3043 C CA . ILE A 1 414 ? -12.711 -6.091 23.064 1.00 98.62 414 ILE A CA 1
ATOM 3044 C C . ILE A 1 414 ? -11.280 -6.348 23.539 1.00 98.62 414 ILE A C 1
ATOM 3046 O O . ILE A 1 414 ? -11.072 -6.584 24.725 1.00 98.62 414 ILE A O 1
ATOM 3050 N N . ASP A 1 415 ? -10.304 -6.310 22.634 1.00 98.75 415 ASP A N 1
ATOM 3051 C CA . ASP A 1 415 ? -8.879 -6.376 22.980 1.00 98.75 415 ASP A CA 1
ATOM 3052 C C . ASP A 1 415 ? -8.180 -5.088 22.550 1.00 98.75 415 ASP A C 1
ATOM 3054 O O . ASP A 1 415 ? -7.855 -4.892 21.380 1.00 98.75 415 ASP A O 1
ATOM 3058 N N . ALA A 1 416 ? -7.980 -4.195 23.511 1.00 98.62 416 ALA A N 1
ATOM 3059 C CA . ALA A 1 416 ? -7.280 -2.935 23.342 1.00 98.62 416 ALA A CA 1
ATOM 3060 C C . ALA A 1 416 ? -5.880 -2.952 23.971 1.00 98.62 416 ALA A C 1
ATOM 3062 O O . ALA A 1 416 ? -5.298 -1.898 24.201 1.00 98.62 416 ALA A O 1
ATOM 3063 N N . SER A 1 417 ? -5.313 -4.132 24.246 1.00 97.88 417 SER A N 1
ATOM 3064 C CA . SER A 1 417 ? -4.058 -4.255 25.005 1.00 97.88 417 SER A CA 1
ATOM 3065 C C . SER A 1 417 ? -2.834 -3.603 24.358 1.00 97.88 417 SER A C 1
ATOM 3067 O O . SER A 1 417 ? -1.843 -3.350 25.045 1.00 97.88 417 SER A O 1
ATOM 3069 N N . ALA A 1 418 ? -2.896 -3.326 23.055 1.00 97.94 418 ALA A N 1
ATOM 3070 C CA . ALA A 1 418 ? -1.855 -2.625 22.311 1.00 97.94 418 ALA A CA 1
ATOM 3071 C C . ALA A 1 418 ? -2.099 -1.102 22.203 1.00 97.94 418 ALA A C 1
ATOM 3073 O O . ALA A 1 418 ? -1.201 -0.356 21.805 1.00 97.94 418 ALA A O 1
ATOM 3074 N N . ALA A 1 419 ? -3.279 -0.619 22.605 1.00 98.06 419 ALA A N 1
ATOM 3075 C CA . ALA A 1 419 ? -3.612 0.796 22.608 1.00 98.06 419 ALA A CA 1
ATOM 3076 C C . ALA A 1 419 ? -2.867 1.550 23.721 1.00 98.06 419 ALA A C 1
ATOM 3078 O O . ALA A 1 419 ? -2.797 1.114 24.872 1.00 98.06 419 ALA A O 1
ATOM 3079 N N . LYS A 1 420 ? -2.318 2.717 23.373 1.00 97.12 420 LYS A N 1
ATOM 3080 C CA . LYS A 1 420 ? -1.522 3.553 24.291 1.00 97.12 420 LYS A CA 1
ATOM 3081 C C . LYS A 1 420 ? -2.279 4.761 24.835 1.00 97.12 420 LYS A C 1
ATOM 3083 O O . LYS A 1 420 ? -1.862 5.334 25.839 1.00 97.12 420 LYS A O 1
ATOM 3088 N N . SER A 1 421 ? -3.315 5.202 24.129 1.00 97.12 421 SER A N 1
ATOM 3089 C CA . SER A 1 421 ? -4.130 6.365 24.492 1.00 97.12 421 SER A CA 1
ATOM 3090 C C . SER A 1 421 ? -5.100 6.048 25.628 1.00 97.12 421 SER A C 1
ATOM 3092 O O . SER A 1 421 ? -5.422 4.891 25.851 1.00 97.12 421 SER A O 1
ATOM 3094 N N . ASN A 1 422 ? -5.589 7.086 26.307 1.00 97.88 422 ASN A N 1
ATOM 3095 C CA . ASN A 1 422 ? -6.680 6.992 27.272 1.00 97.88 422 ASN A CA 1
ATOM 3096 C C . ASN A 1 422 ? -7.990 6.737 26.512 1.00 97.88 422 ASN A C 1
ATOM 3098 O O . ASN A 1 422 ? -8.533 7.639 25.861 1.00 97.88 422 ASN A O 1
ATOM 3102 N N . LEU A 1 423 ? -8.486 5.512 26.575 1.00 98.56 423 LEU A N 1
ATOM 3103 C CA . LEU A 1 423 ? -9.686 5.077 25.885 1.00 98.56 423 LEU A CA 1
ATOM 3104 C C . LEU A 1 423 ? -10.941 5.531 26.632 1.00 98.56 423 LEU A C 1
ATOM 3106 O O . LEU A 1 423 ? -10.999 5.552 27.856 1.00 98.56 423 LEU A O 1
ATOM 3110 N N . SER A 1 424 ? -11.990 5.864 25.890 1.00 98.25 424 SER A N 1
ATOM 3111 C CA . SER A 1 424 ? -13.334 6.076 26.423 1.00 98.25 424 SER A CA 1
ATOM 3112 C C . SER A 1 424 ? -14.318 5.257 25.603 1.00 98.25 424 SER A C 1
ATOM 3114 O O . SER A 1 424 ? -14.742 5.693 24.531 1.00 98.25 424 SER A O 1
ATOM 3116 N N . LEU A 1 425 ? -14.668 4.075 26.108 1.00 98.38 425 LEU A N 1
ATOM 3117 C CA . LEU A 1 425 ? -15.474 3.077 25.409 1.00 98.38 425 LEU A CA 1
ATOM 3118 C C . LEU A 1 425 ? -16.827 2.888 26.084 1.00 98.38 425 LEU A C 1
ATOM 3120 O O . LEU A 1 425 ? -16.923 2.819 27.309 1.00 98.38 425 LEU A O 1
ATOM 3124 N N . ASN A 1 426 ? -17.878 2.759 25.282 1.00 97.31 426 ASN A N 1
ATOM 3125 C CA . ASN A 1 426 ? -19.238 2.575 25.764 1.00 97.31 426 ASN A CA 1
ATOM 3126 C C . ASN A 1 426 ? -19.798 1.230 25.296 1.00 97.31 426 ASN A C 1
ATOM 3128 O O . ASN A 1 426 ? -20.067 1.053 24.117 1.00 97.31 426 ASN A O 1
ATOM 3132 N N . ILE A 1 427 ? -19.999 0.298 26.225 1.00 96.94 427 ILE A N 1
ATOM 3133 C CA . ILE A 1 427 ? -20.592 -1.027 25.989 1.00 96.94 427 ILE A CA 1
ATOM 3134 C C . ILE A 1 427 ? -21.965 -1.171 26.659 1.00 96.94 427 ILE A C 1
ATOM 3136 O O . ILE A 1 427 ? -22.423 -2.282 26.902 1.00 96.94 427 ILE A O 1
ATOM 3140 N N . SER A 1 428 ? -22.628 -0.057 26.981 1.00 95.50 428 SER A N 1
ATOM 3141 C CA . SER A 1 428 ? -23.882 -0.060 27.751 1.00 95.50 428 SER A CA 1
ATOM 3142 C C . SER A 1 428 ? -25.061 -0.788 27.097 1.00 95.50 428 SER A C 1
ATOM 3144 O O . SER A 1 428 ? -26.012 -1.125 27.803 1.00 95.50 428 SER A O 1
ATOM 3146 N N . ASP A 1 429 ? -24.980 -1.063 25.794 1.00 94.25 429 ASP A N 1
ATOM 3147 C CA . ASP A 1 429 ? -25.973 -1.834 25.042 1.00 94.25 429 ASP A CA 1
ATOM 3148 C C . ASP A 1 429 ? -25.624 -3.331 24.938 1.00 94.25 429 ASP A C 1
ATOM 3150 O O . ASP A 1 429 ? -26.350 -4.073 24.278 1.00 94.25 429 ASP A O 1
ATOM 3154 N N . SER A 1 430 ? -24.541 -3.805 25.573 1.00 94.12 430 SER A N 1
ATOM 3155 C CA . SER A 1 430 ? -24.133 -5.214 25.505 1.00 94.12 430 SER A CA 1
ATOM 3156 C C . SER A 1 430 ? -25.261 -6.163 25.923 1.00 94.12 430 SER A C 1
ATOM 3158 O O . SER A 1 430 ? -25.897 -6.014 26.969 1.00 94.12 430 SER A O 1
ATOM 3160 N N . THR A 1 431 ? -25.500 -7.186 25.106 1.00 92.19 431 THR A N 1
ATOM 3161 C CA . THR A 1 431 ? -26.523 -8.217 25.355 1.00 92.19 431 THR A CA 1
ATOM 3162 C C . THR A 1 431 ? -25.932 -9.588 25.665 1.00 92.19 431 THR A C 1
ATOM 3164 O O . THR A 1 431 ? -26.676 -10.532 25.943 1.00 92.19 431 THR A O 1
ATOM 3167 N N . THR A 1 432 ? -24.606 -9.706 25.637 1.00 93.19 432 THR A N 1
ATOM 3168 C CA . THR A 1 432 ? -23.863 -10.952 25.828 1.00 93.19 432 THR A CA 1
ATOM 3169 C C . THR A 1 432 ? -22.776 -10.788 26.877 1.00 93.19 432 THR A C 1
ATOM 3171 O O . THR A 1 432 ? -22.314 -9.677 27.129 1.00 93.19 432 THR A O 1
ATOM 3174 N N . ASP A 1 433 ? -22.343 -11.910 27.453 1.00 96.12 433 ASP A N 1
ATOM 3175 C CA . ASP A 1 433 ? -21.136 -11.931 28.275 1.00 96.12 433 ASP A CA 1
ATOM 3176 C C . ASP A 1 433 ? -19.944 -11.458 27.426 1.00 96.12 433 ASP A C 1
ATOM 3178 O O . ASP A 1 433 ? -19.734 -11.957 26.312 1.00 96.12 433 ASP A O 1
ATOM 3182 N N . ILE A 1 434 ? -19.181 -10.493 27.938 1.00 97.75 434 ILE A N 1
ATOM 3183 C CA . ILE A 1 434 ? -18.108 -9.832 27.186 1.00 97.75 434 ILE A CA 1
ATOM 3184 C C . ILE A 1 434 ? -16.769 -9.898 27.921 1.00 97.75 434 ILE A C 1
ATOM 3186 O O . ILE A 1 434 ? -16.692 -9.699 29.132 1.00 97.75 434 ILE A O 1
ATOM 3190 N N . ASN A 1 435 ? -15.698 -10.151 27.166 1.00 98.31 435 ASN A N 1
ATOM 3191 C CA . ASN A 1 435 ? -14.323 -10.030 27.646 1.00 98.31 435 ASN A CA 1
ATOM 3192 C C . ASN A 1 435 ? -13.724 -8.714 27.143 1.00 98.31 435 ASN A C 1
ATOM 3194 O O . ASN A 1 435 ? -13.550 -8.546 25.938 1.00 98.31 435 ASN A O 1
ATOM 3198 N N . VAL A 1 436 ? -13.393 -7.789 28.035 1.00 98.56 436 VAL A N 1
ATOM 3199 C CA . VAL A 1 436 ? -12.766 -6.511 27.680 1.00 98.56 436 VAL A CA 1
ATOM 3200 C C . VAL A 1 436 ? -11.381 -6.453 28.293 1.00 98.56 436 VAL A C 1
ATOM 3202 O O . VAL A 1 436 ? -11.243 -6.542 29.510 1.00 98.56 436 VAL A O 1
ATOM 3205 N N . LYS A 1 437 ? -10.375 -6.258 27.448 1.00 98.56 437 LYS A N 1
ATOM 3206 C CA . LYS A 1 437 ? -9.019 -5.919 27.855 1.00 98.56 437 LYS A CA 1
ATOM 3207 C C . LYS A 1 437 ? -8.691 -4.511 27.380 1.00 98.56 437 LYS A C 1
ATOM 3209 O O . LYS A 1 437 ? -8.787 -4.239 26.184 1.00 98.56 437 LYS A O 1
ATOM 3214 N N . LEU A 1 438 ? -8.354 -3.632 28.312 1.00 98.56 438 LEU A N 1
ATOM 3215 C CA . LEU A 1 438 ? -8.043 -2.228 28.070 1.00 98.56 438 LEU A CA 1
ATOM 3216 C C . LEU A 1 438 ? -6.544 -2.024 27.772 1.00 98.56 438 LEU A C 1
ATOM 3218 O O . LEU A 1 438 ? -5.764 -2.986 27.695 1.00 98.56 438 LEU A O 1
ATOM 3222 N N . GLY A 1 439 ? -6.183 -0.780 27.458 1.00 97.56 439 GLY A N 1
ATOM 3223 C CA . GLY A 1 439 ? -4.857 -0.390 26.994 1.00 97.56 439 GLY A CA 1
ATOM 3224 C C . GLY A 1 439 ? -3.890 -0.088 28.133 1.00 97.56 439 GLY A C 1
ATOM 3225 O O . GLY A 1 439 ? -4.038 -0.564 29.249 1.00 97.56 439 GLY A O 1
ATOM 3226 N N . SER A 1 440 ? -2.837 0.673 27.829 1.00 97.50 440 SER A N 1
ATOM 3227 C CA . SER A 1 440 ? -1.905 1.188 28.845 1.00 97.50 440 SER A CA 1
ATOM 3228 C C . SER A 1 440 ? -2.239 2.618 29.315 1.00 97.50 440 SER A C 1
ATOM 3230 O O . SER A 1 440 ? -1.394 3.271 29.937 1.00 97.50 440 SER A O 1
ATOM 3232 N N . GLY A 1 441 ? -3.374 3.164 28.870 1.00 97.38 441 GLY A N 1
ATOM 3233 C CA . GLY A 1 441 ? -3.838 4.520 29.164 1.00 97.38 441 GLY A CA 1
ATOM 3234 C C . GLY A 1 441 ? -4.672 4.580 30.443 1.00 97.38 441 GLY A C 1
ATOM 3235 O O . GLY A 1 441 ? -4.899 3.581 31.094 1.00 97.38 441 GLY A O 1
ATOM 3236 N N . ASN A 1 442 ? -5.129 5.771 30.835 1.00 98.06 442 ASN A N 1
ATOM 3237 C CA . ASN A 1 442 ? -6.136 5.884 31.897 1.00 98.06 442 ASN A CA 1
ATOM 3238 C C . ASN A 1 442 ? -7.526 5.758 31.273 1.00 98.06 442 ASN A C 1
ATOM 3240 O O . ASN A 1 442 ? -8.112 6.757 30.835 1.00 98.06 442 ASN A O 1
ATOM 3244 N N . ASP A 1 443 ? -8.030 4.538 31.215 1.00 98.56 443 ASP A N 1
ATOM 3245 C CA . ASP A 1 443 ? -9.159 4.182 30.380 1.00 98.56 443 ASP A CA 1
ATOM 3246 C C . ASP A 1 443 ? -10.495 4.314 31.123 1.00 98.56 443 ASP A C 1
ATOM 3248 O O . ASP A 1 443 ? -10.609 4.242 32.351 1.00 98.56 443 ASP A O 1
ATOM 3252 N N . LYS A 1 444 ? -11.552 4.561 30.351 1.00 98.62 444 LYS A N 1
ATOM 3253 C CA . LYS A 1 444 ? -12.929 4.706 30.819 1.00 98.62 444 LYS A CA 1
ATOM 3254 C C . LYS A 1 444 ? -13.818 3.719 30.095 1.00 98.62 444 LYS A C 1
ATOM 3256 O O . LYS A 1 444 ? -13.945 3.770 28.871 1.00 98.62 444 LYS A O 1
ATOM 3261 N N . LEU A 1 445 ? -14.501 2.883 30.866 1.00 98.44 445 LEU A N 1
ATOM 3262 C CA . LEU A 1 445 ? -15.437 1.898 30.346 1.00 98.44 445 LEU A CA 1
ATOM 3263 C C . LEU A 1 445 ? -16.844 2.167 30.876 1.00 98.44 445 LEU A C 1
ATOM 3265 O O . LEU A 1 445 ? -17.100 2.068 32.074 1.00 98.44 445 LEU A O 1
ATOM 3269 N N . TYR A 1 446 ? -17.774 2.487 29.982 1.00 98.06 446 TYR A N 1
ATOM 3270 C CA . TYR A 1 446 ? -19.182 2.689 30.313 1.00 98.06 446 TYR A CA 1
ATOM 3271 C C . TYR A 1 446 ? -19.961 1.406 30.059 1.00 98.06 446 TYR A C 1
ATOM 3273 O O . TYR A 1 446 ? -20.184 1.015 28.918 1.00 98.06 446 TYR A O 1
ATOM 3281 N N . THR A 1 447 ? -20.399 0.768 31.136 1.00 96.06 447 THR A N 1
ATOM 3282 C CA . THR A 1 447 ? -21.083 -0.532 31.105 1.00 96.06 447 THR A CA 1
ATOM 3283 C C . THR A 1 447 ? -22.600 -0.412 31.219 1.00 96.06 447 THR A C 1
ATOM 3285 O O . THR A 1 447 ? -23.324 -1.373 31.015 1.00 96.06 447 THR A O 1
ATOM 3288 N N . GLY A 1 448 ? -23.134 0.772 31.528 1.00 91.56 448 GLY A N 1
ATOM 3289 C CA . GLY A 1 448 ? -24.581 0.945 31.684 1.00 91.56 448 GLY A CA 1
ATOM 3290 C C . GLY A 1 448 ? -25.156 -0.017 32.728 1.00 91.56 448 GLY A C 1
ATOM 3291 O O . GLY A 1 448 ? -24.672 -0.059 33.857 1.00 91.56 448 GLY A O 1
ATOM 3292 N N . ASP A 1 449 ? -26.187 -0.775 32.352 1.00 90.25 449 ASP A N 1
ATOM 3293 C CA . ASP A 1 449 ? -26.800 -1.800 33.209 1.00 90.25 449 ASP A CA 1
ATOM 3294 C C . ASP A 1 449 ? -26.231 -3.210 32.925 1.00 90.25 449 ASP A C 1
ATOM 3296 O O . ASP A 1 449 ? -26.812 -4.218 33.338 1.00 90.25 449 ASP A O 1
ATOM 3300 N N . THR A 1 450 ? -25.114 -3.312 32.195 1.00 75.75 450 THR A N 1
ATOM 3301 C CA . THR A 1 450 ? -24.507 -4.570 31.733 1.00 75.75 450 THR A CA 1
ATOM 3302 C C . THR A 1 450 ? -23.257 -4.874 32.561 1.00 75.75 450 THR A C 1
ATOM 3304 O O . THR A 1 450 ? -22.169 -4.394 32.283 1.00 75.75 450 THR A O 1
ATOM 3307 N N . LEU A 1 451 ? -23.440 -5.633 33.642 1.00 90.25 451 LEU A N 1
ATOM 3308 C CA . LEU A 1 451 ? -22.374 -6.253 34.440 1.00 90.25 451 LEU A CA 1
ATOM 3309 C C . LEU A 1 451 ? -22.849 -7.651 34.837 1.00 90.25 451 LEU A C 1
ATOM 3311 O O . LEU A 1 451 ? -23.358 -7.873 35.938 1.00 90.25 451 LEU A O 1
ATOM 3315 N N . SER A 1 452 ? -22.855 -8.558 33.874 1.00 89.56 452 SER A N 1
ATOM 3316 C CA . SER A 1 452 ? -23.267 -9.946 34.035 1.00 89.56 452 SER A CA 1
ATOM 3317 C C . SER A 1 452 ? -22.279 -10.726 34.922 1.00 89.56 452 SER A C 1
ATOM 3319 O O . SER A 1 452 ? -21.251 -10.217 35.365 1.00 89.56 452 SER A O 1
ATOM 3321 N N . ASN A 1 453 ? -22.596 -11.992 35.207 1.00 90.75 453 ASN A N 1
ATOM 3322 C CA . ASN A 1 453 ? -21.670 -12.881 35.918 1.00 90.75 453 ASN A CA 1
ATOM 3323 C C . ASN A 1 453 ? -20.584 -13.477 35.005 1.00 90.75 453 ASN A C 1
ATOM 3325 O O . ASN A 1 453 ? -19.630 -14.067 35.517 1.00 90.75 453 ASN A O 1
ATOM 3329 N N . GLY A 1 454 ? -20.779 -13.415 33.685 1.00 93.31 454 GLY A N 1
ATOM 3330 C CA . GLY A 1 454 ? -19.832 -13.911 32.691 1.00 93.31 454 GLY A CA 1
ATOM 3331 C C . GLY A 1 454 ? -18.906 -12.829 32.145 1.00 93.31 454 GLY A C 1
ATOM 3332 O O . GLY A 1 454 ? -17.926 -13.176 31.495 1.00 93.31 454 GLY A O 1
ATOM 3333 N N . ASP A 1 455 ? -19.178 -11.555 32.441 1.00 97.62 455 ASP A N 1
ATOM 3334 C CA . ASP A 1 455 ? -18.328 -10.447 32.016 1.00 97.62 455 ASP A CA 1
ATOM 3335 C C . ASP A 1 455 ? -16.954 -10.511 32.691 1.00 97.62 455 ASP A C 1
ATOM 3337 O O . ASP A 1 455 ? -16.835 -10.766 33.900 1.00 97.62 455 ASP A O 1
ATOM 3341 N N . VAL A 1 456 ? -15.920 -10.253 31.894 1.00 98.12 456 VAL A N 1
ATOM 3342 C CA . VAL A 1 456 ? -14.522 -10.213 32.319 1.00 98.12 456 VAL A CA 1
ATOM 3343 C C . VAL A 1 456 ? -13.915 -8.893 31.869 1.00 98.12 456 VAL A C 1
ATOM 3345 O O . VAL A 1 456 ? -13.915 -8.586 30.679 1.00 98.12 456 VAL A O 1
ATOM 3348 N N . PHE A 1 457 ? -13.378 -8.132 32.815 1.00 98.12 457 PHE A N 1
ATOM 3349 C CA . PHE A 1 457 ? -12.727 -6.850 32.571 1.00 98.12 457 PHE A CA 1
ATOM 3350 C C . PHE A 1 457 ? -11.275 -6.903 33.039 1.00 98.12 457 PHE A C 1
ATOM 3352 O O . PHE A 1 457 ? -10.993 -7.365 34.141 1.00 98.12 457 PHE A O 1
ATOM 3359 N N . ASP A 1 458 ? -10.367 -6.424 32.206 1.00 98.31 458 ASP A N 1
ATOM 3360 C CA . ASP A 1 458 ? -8.946 -6.318 32.509 1.00 98.31 458 ASP A CA 1
ATOM 3361 C C . ASP A 1 458 ? -8.483 -4.906 32.149 1.00 98.31 458 ASP A C 1
ATOM 3363 O O . ASP A 1 458 ? -8.502 -4.540 30.971 1.00 98.31 458 ASP A O 1
ATOM 3367 N N . GLY A 1 459 ? -8.151 -4.100 33.159 1.00 96.88 459 GLY A N 1
ATOM 3368 C CA . GLY A 1 459 ? -7.685 -2.724 32.968 1.00 96.88 459 GLY A CA 1
ATOM 3369 C C . GLY A 1 459 ? -6.297 -2.639 32.343 1.00 96.88 459 GLY A C 1
ATOM 3370 O O . GLY A 1 459 ? -6.020 -1.701 31.605 1.00 96.88 459 GLY A O 1
ATOM 3371 N N . ASN A 1 460 ? -5.475 -3.685 32.503 1.00 95.94 460 ASN A N 1
ATOM 3372 C CA . ASN A 1 460 ? -4.097 -3.721 32.030 1.00 95.94 460 ASN A CA 1
ATOM 3373 C C . ASN A 1 460 ? -3.240 -2.638 32.716 1.00 95.94 460 ASN A C 1
ATOM 3375 O O . ASN A 1 460 ? -2.881 -2.768 33.885 1.00 95.94 460 ASN A O 1
ATOM 3379 N N . GLY A 1 461 ? -2.859 -1.571 32.016 1.00 93.50 461 GLY A N 1
ATOM 3380 C CA . GLY A 1 461 ? -1.989 -0.546 32.588 1.00 93.50 461 GLY A CA 1
ATOM 3381 C C . GLY A 1 461 ? -2.695 0.790 32.660 1.00 93.50 461 GLY A C 1
ATOM 3382 O O . GLY A 1 461 ? -3.191 1.246 31.648 1.00 93.50 461 GLY A O 1
ATOM 3383 N N . GLY A 1 462 ? -2.621 1.487 33.791 1.00 96.38 462 GLY A N 1
ATOM 3384 C CA . GLY A 1 462 ? -3.238 2.804 33.890 1.00 96.38 462 GLY A CA 1
ATOM 3385 C C . GLY A 1 462 ? -3.824 3.079 35.259 1.00 96.38 462 GLY A C 1
ATOM 3386 O O . GLY A 1 462 ? -3.387 2.532 36.270 1.00 96.38 462 GLY A O 1
ATOM 3387 N N . ASN A 1 463 ? -4.770 4.010 35.284 1.00 97.50 463 ASN A N 1
ATOM 3388 C CA . ASN A 1 463 ? -5.693 4.213 36.388 1.00 97.50 463 ASN A CA 1
ATOM 3389 C C . ASN A 1 463 ? -7.100 4.226 35.803 1.00 97.50 463 ASN A C 1
ATOM 3391 O O . ASN A 1 463 ? -7.608 5.282 35.399 1.00 97.50 463 ASN A O 1
ATOM 3395 N N . ASP A 1 464 ? -7.694 3.046 35.750 1.00 98.50 464 ASP A N 1
ATOM 3396 C CA . ASP A 1 464 ? -8.867 2.796 34.932 1.00 98.50 464 ASP A CA 1
ATOM 3397 C C . ASP A 1 464 ? -10.155 2.993 35.719 1.00 98.50 464 ASP A C 1
ATOM 3399 O O . ASP A 1 464 ? -10.239 2.784 36.936 1.00 98.50 464 ASP A O 1
ATOM 3403 N N . THR A 1 465 ? -11.186 3.457 35.016 1.00 98.69 465 THR A N 1
ATOM 3404 C CA . THR A 1 465 ? -12.496 3.731 35.603 1.00 98.69 465 THR A CA 1
ATOM 3405 C C . THR A 1 465 ? -13.604 2.997 34.869 1.00 98.69 465 THR A C 1
ATOM 3407 O O . THR A 1 465 ? -13.888 3.259 33.699 1.00 98.69 465 THR A O 1
ATOM 3410 N N . LEU A 1 466 ? -14.307 2.138 35.599 1.00 98.25 466 LEU A N 1
ATOM 3411 C CA . LEU A 1 466 ? -15.541 1.514 35.152 1.00 98.25 466 LEU A CA 1
ATOM 3412 C C . LEU A 1 466 ? -16.741 2.312 35.663 1.00 98.25 466 LEU A C 1
ATOM 3414 O O . LEU A 1 466 ? -16.920 2.495 36.866 1.00 98.25 466 LEU A O 1
ATOM 3418 N N . TYR A 1 467 ? -17.595 2.740 34.739 1.00 98.31 467 TYR A N 1
ATOM 3419 C CA . TYR A 1 467 ? -18.861 3.408 35.017 1.00 98.31 467 TYR A CA 1
ATOM 3420 C C . TYR A 1 467 ? -20.025 2.432 34.840 1.00 98.31 467 TYR A C 1
ATOM 3422 O O . TYR A 1 467 ? -20.174 1.820 33.777 1.00 98.31 467 TYR A O 1
ATOM 3430 N N . ALA A 1 468 ? -20.895 2.328 35.844 1.00 96.94 468 ALA A N 1
ATOM 3431 C CA . ALA A 1 468 ? -22.103 1.506 35.783 1.00 96.94 468 ALA A CA 1
ATOM 3432 C C . ALA A 1 468 ? -23.324 2.257 36.326 1.00 96.94 468 ALA A C 1
ATOM 3434 O O . ALA A 1 468 ? -23.257 2.971 37.325 1.00 96.94 468 ALA A O 1
ATOM 3435 N N . THR A 1 469 ? -24.474 2.084 35.678 1.00 95.75 469 THR A N 1
ATOM 3436 C CA . THR A 1 469 ? -25.765 2.606 36.139 1.00 95.75 469 THR A CA 1
ATOM 3437 C C . THR A 1 469 ? -26.781 1.476 36.197 1.00 95.75 469 THR A C 1
ATOM 3439 O O . THR A 1 469 ? -27.321 1.055 35.178 1.00 95.75 469 THR A O 1
ATOM 3442 N N . PHE A 1 470 ? -27.104 1.032 37.408 1.00 95.19 470 PHE A N 1
ATOM 3443 C CA . PHE A 1 470 ? -28.045 -0.058 37.634 1.00 95.19 470 PHE A CA 1
ATOM 3444 C C . PHE A 1 470 ? -29.482 0.453 37.628 1.00 95.19 470 PHE A C 1
ATOM 3446 O O . PHE A 1 470 ? -29.933 1.101 38.581 1.00 95.19 470 PHE A O 1
ATOM 3453 N N . THR A 1 471 ? -30.211 0.162 36.553 1.00 95.25 471 THR A N 1
ATOM 3454 C CA . THR A 1 471 ? -31.628 0.535 36.401 1.00 95.25 471 THR A CA 1
ATOM 3455 C C . THR A 1 471 ? -32.581 -0.610 36.721 1.00 95.25 471 THR A C 1
ATOM 3457 O O . THR A 1 471 ? -33.767 -0.385 36.965 1.00 95.25 471 THR A O 1
ATOM 3460 N N . THR A 1 472 ? -32.053 -1.829 36.794 1.00 94.25 472 THR A N 1
ATOM 3461 C CA . THR A 1 472 ? -32.771 -3.055 37.135 1.00 94.25 472 THR A CA 1
ATOM 3462 C C . THR A 1 472 ? -32.257 -3.648 38.447 1.00 94.25 472 THR A C 1
ATOM 3464 O O . THR A 1 472 ? -31.120 -3.422 38.856 1.00 94.25 472 THR A O 1
ATOM 3467 N N . GLY A 1 473 ? -33.122 -4.373 39.164 1.00 92.62 473 GLY A N 1
ATOM 3468 C CA . GLY A 1 473 ? -32.716 -5.097 40.371 1.00 92.62 473 GLY A CA 1
ATOM 3469 C C . GLY A 1 473 ? -31.998 -6.408 40.044 1.00 92.62 473 GLY A C 1
ATOM 3470 O O . GLY A 1 473 ? -32.082 -6.908 38.926 1.00 92.62 473 GLY A O 1
ATOM 3471 N N . GLY A 1 474 ? -31.340 -7.000 41.040 1.00 91.81 474 GLY A N 1
ATOM 3472 C CA . GLY A 1 474 ? -30.654 -8.291 40.904 1.00 91.81 474 GLY A CA 1
ATOM 3473 C C . GLY A 1 474 ? -29.184 -8.247 41.309 1.00 91.81 474 GLY A C 1
ATOM 3474 O O . GLY A 1 474 ? -28.644 -7.191 41.634 1.00 91.81 474 GLY A O 1
ATOM 3475 N N . THR A 1 475 ? -28.541 -9.413 41.326 1.00 93.44 475 THR A N 1
ATOM 3476 C CA . THR A 1 475 ? -27.126 -9.551 41.693 1.00 93.44 475 THR A CA 1
ATOM 3477 C C . THR A 1 475 ? -26.249 -9.585 40.447 1.00 93.44 475 THR A C 1
ATOM 3479 O O . THR A 1 475 ? -26.515 -10.359 39.532 1.00 93.44 475 THR A O 1
ATOM 3482 N N . ARG A 1 476 ? -25.201 -8.762 40.443 1.00 93.75 476 ARG A N 1
ATOM 3483 C CA . ARG A 1 476 ? -24.156 -8.650 39.421 1.00 93.75 476 ARG A CA 1
ATOM 3484 C C . ARG A 1 476 ? -22.844 -9.158 40.008 1.00 93.75 476 ARG A C 1
ATOM 3486 O O . ARG A 1 476 ? -22.536 -8.804 41.145 1.00 93.75 476 ARG A O 1
ATOM 3493 N N . ALA A 1 477 ? -22.098 -9.993 39.295 1.00 95.44 477 ALA A N 1
ATOM 3494 C CA . ALA A 1 477 ? -20.840 -10.559 39.789 1.00 95.44 477 ALA A CA 1
ATOM 3495 C C . ALA A 1 477 ? -19.800 -10.709 38.662 1.00 95.44 477 ALA A C 1
ATOM 3497 O O . ALA A 1 477 ? -19.430 -11.845 38.345 1.00 95.44 477 ALA A O 1
ATOM 3498 N N . PRO A 1 478 ? -19.350 -9.594 38.053 1.00 96.62 478 PRO A N 1
ATOM 3499 C CA . PRO A 1 478 ? -18.332 -9.641 37.011 1.00 96.62 478 PRO A CA 1
ATOM 3500 C C . PRO A 1 478 ? -16.990 -10.125 37.573 1.00 96.62 478 PRO A C 1
ATOM 3502 O O . PRO A 1 478 ? -16.748 -10.091 38.785 1.00 96.62 478 PRO A O 1
ATOM 3505 N N . THR A 1 479 ? -16.106 -10.561 36.681 1.00 98.00 479 THR A N 1
ATOM 3506 C CA . THR A 1 479 ? -14.683 -10.742 36.989 1.00 98.00 479 THR A CA 1
ATOM 3507 C C . THR A 1 479 ? -13.941 -9.492 36.538 1.00 98.00 479 THR A C 1
ATOM 3509 O O . THR A 1 479 ? -14.162 -9.035 35.422 1.00 98.00 479 THR A O 1
ATOM 3512 N N . SER A 1 480 ? -13.094 -8.920 37.389 1.00 97.50 480 SER A N 1
ATOM 3513 C CA . SER A 1 480 ? -12.341 -7.711 37.046 1.00 97.50 480 SER A CA 1
ATOM 3514 C C . SER A 1 480 ? -10.946 -7.742 37.656 1.00 97.50 480 SER A C 1
ATOM 3516 O O . SER A 1 480 ? -10.817 -8.048 38.840 1.00 97.50 480 SER A O 1
ATOM 3518 N N . THR A 1 481 ? -9.937 -7.375 36.875 1.00 98.00 481 THR A N 1
ATOM 3519 C CA . THR A 1 481 ? -8.549 -7.147 37.310 1.00 98.00 481 THR A CA 1
ATOM 3520 C C . THR A 1 481 ? -8.077 -5.791 36.816 1.00 98.00 481 THR A C 1
ATOM 3522 O O . THR A 1 481 ? -8.593 -5.300 35.813 1.00 98.00 481 THR A O 1
ATOM 3525 N N . GLU A 1 482 ? -7.138 -5.173 37.532 1.00 97.62 482 GLU A N 1
ATOM 3526 C CA . GLU A 1 482 ? -6.472 -3.930 37.108 1.00 97.62 482 GLU A CA 1
ATOM 3527 C C . GLU A 1 482 ? -7.429 -2.750 36.807 1.00 97.62 482 GLU A C 1
ATOM 3529 O O . GLU A 1 482 ? -7.049 -1.802 36.144 1.00 97.62 482 GLU A O 1
ATOM 3534 N N . ILE A 1 483 ? -8.666 -2.761 37.330 1.00 98.06 483 ILE A N 1
ATOM 3535 C CA . ILE A 1 483 ? -9.585 -1.609 37.292 1.00 98.06 483 ILE A CA 1
ATOM 3536 C C . ILE A 1 483 ? -9.577 -0.920 38.658 1.00 98.06 483 ILE A C 1
ATOM 3538 O O . ILE A 1 483 ? -10.143 -1.421 39.634 1.00 98.06 483 ILE A O 1
ATOM 3542 N N . GLU A 1 484 ? -8.982 0.267 38.741 1.00 98.50 484 GLU A N 1
ATOM 3543 C CA . GLU A 1 484 ? -8.820 0.979 40.010 1.00 98.50 484 GLU A CA 1
ATOM 3544 C C . GLU A 1 484 ? -10.090 1.609 40.567 1.00 98.50 484 GLU A C 1
ATOM 3546 O O . GLU A 1 484 ? -10.230 1.729 41.792 1.00 98.50 484 GLU A O 1
ATOM 3551 N N . THR A 1 485 ? -10.966 2.101 39.693 1.00 98.62 485 THR A N 1
ATOM 3552 C CA . THR A 1 485 ? -12.105 2.926 40.094 1.00 98.62 485 THR A CA 1
ATOM 3553 C C . THR A 1 485 ? -13.409 2.356 39.562 1.00 98.62 485 THR A C 1
ATOM 3555 O O . THR A 1 485 ? -13.602 2.216 38.360 1.00 98.62 485 THR A O 1
ATOM 3558 N N . PHE A 1 486 ? -14.348 2.102 40.470 1.00 98.31 486 PHE A N 1
ATOM 3559 C CA . PHE A 1 486 ? -15.736 1.804 40.129 1.00 98.31 486 PHE A CA 1
ATOM 3560 C C . PHE A 1 486 ? -16.598 3.021 40.463 1.00 98.31 486 PHE A C 1
ATOM 3562 O O . PHE A 1 486 ? -16.703 3.411 41.627 1.00 98.31 486 PHE A O 1
ATOM 3569 N N . ASP A 1 487 ? -17.216 3.619 39.449 1.00 98.25 487 ASP A N 1
ATOM 3570 C CA . ASP A 1 487 ? -18.157 4.730 39.581 1.00 98.25 487 ASP A CA 1
ATOM 3571 C C . ASP A 1 487 ? -19.578 4.225 39.305 1.00 98.25 487 ASP A C 1
ATOM 3573 O O . ASP A 1 487 ? -19.945 3.864 38.180 1.00 98.25 487 ASP A O 1
ATOM 3577 N N . LEU A 1 488 ? -20.352 4.091 40.379 1.00 97.31 488 LEU A N 1
ATOM 3578 C CA . LEU A 1 488 ? -21.575 3.309 40.403 1.00 97.31 488 LEU A CA 1
ATOM 3579 C C . LEU A 1 488 ? -22.772 4.201 40.696 1.00 97.31 488 LEU A C 1
ATOM 3581 O O . LEU A 1 488 ? -22.807 4.924 41.679 1.00 97.31 488 LEU A O 1
ATOM 3585 N N . THR A 1 489 ? -23.820 4.077 39.891 1.00 97.25 489 THR A N 1
ATOM 3586 C CA . THR A 1 489 ? -25.107 4.728 40.145 1.00 97.25 489 THR A CA 1
ATOM 3587 C C . THR A 1 489 ? -26.196 3.677 40.337 1.00 97.25 489 THR A C 1
ATOM 3589 O O . THR A 1 489 ? -26.490 2.905 39.426 1.00 97.25 489 THR A O 1
ATOM 3592 N N . PHE A 1 490 ? -26.862 3.670 41.494 1.00 96.44 490 PHE A N 1
ATOM 3593 C CA . PHE A 1 490 ? -27.962 2.742 41.790 1.00 96.44 490 PHE A CA 1
ATOM 3594 C C . PHE A 1 490 ? -29.323 3.437 41.664 1.00 96.44 490 PHE A C 1
ATOM 3596 O O . PHE A 1 490 ? -29.678 4.294 42.471 1.00 96.44 490 PHE A O 1
ATOM 3603 N N . LYS A 1 491 ? -30.117 3.044 40.660 1.00 96.56 491 LYS A N 1
ATOM 3604 C CA . LYS A 1 491 ? -31.512 3.497 40.466 1.00 96.56 491 LYS A CA 1
ATOM 3605 C C . LYS A 1 491 ? -32.546 2.409 40.778 1.00 96.56 491 LYS A C 1
ATOM 3607 O O . LYS A 1 491 ? -33.744 2.684 40.782 1.00 96.56 491 LYS A O 1
ATOM 3612 N N . ALA A 1 492 ? -32.089 1.193 41.064 1.00 94.94 492 ALA A N 1
ATOM 3613 C CA . ALA A 1 492 ? -32.895 0.053 41.481 1.00 94.94 492 ALA A CA 1
ATOM 3614 C C . ALA A 1 492 ? -32.194 -0.728 42.605 1.00 94.94 492 ALA A C 1
ATOM 3616 O O . ALA A 1 492 ? -31.043 -0.458 42.947 1.00 94.94 492 ALA A O 1
ATOM 3617 N N . ASN A 1 493 ? -32.893 -1.711 43.183 1.00 94.62 493 ASN A N 1
ATOM 3618 C CA . ASN A 1 493 ? -32.347 -2.592 44.220 1.00 94.62 493 ASN A CA 1
ATOM 3619 C C . ASN A 1 493 ? -31.408 -3.653 43.609 1.00 94.62 493 ASN A C 1
ATOM 3621 O O . ASN A 1 493 ? -31.755 -4.835 43.518 1.00 94.62 493 ASN A O 1
ATOM 3625 N N . ALA A 1 494 ? -30.257 -3.201 43.113 1.00 94.25 494 ALA A N 1
ATOM 3626 C CA . ALA A 1 494 ? -29.191 -4.036 42.576 1.00 94.25 494 ALA A CA 1
ATOM 3627 C C . ALA A 1 494 ? -28.129 -4.330 43.643 1.00 94.25 494 ALA A C 1
ATOM 3629 O O . ALA A 1 494 ? -27.934 -3.572 44.590 1.00 94.25 494 ALA A O 1
ATOM 3630 N N . THR A 1 495 ? -27.423 -5.443 43.485 1.00 94.00 495 THR A N 1
ATOM 3631 C CA . THR A 1 495 ? -26.279 -5.827 44.316 1.00 94.00 495 THR A CA 1
ATOM 3632 C C . THR A 1 495 ? -25.096 -6.098 43.404 1.00 94.00 495 THR A C 1
ATOM 3634 O O . THR A 1 495 ? -25.197 -6.971 42.551 1.00 94.00 495 THR A O 1
ATOM 3637 N N . LEU A 1 496 ? -23.978 -5.401 43.602 1.00 94.06 496 LEU A N 1
ATOM 3638 C CA . LEU A 1 496 ? -22.718 -5.706 42.925 1.00 94.06 496 LEU A CA 1
ATOM 3639 C C . LEU A 1 496 ? -21.823 -6.524 43.865 1.00 94.06 496 LEU A C 1
ATOM 3641 O O . LEU A 1 496 ? -21.532 -6.103 44.983 1.00 94.06 496 LEU A O 1
ATOM 3645 N N . ASN A 1 497 ? -21.430 -7.716 43.428 1.00 94.56 497 ASN A N 1
ATOM 3646 C CA . ASN A 1 497 ? -20.596 -8.647 44.172 1.00 94.56 497 ASN A CA 1
ATOM 3647 C C . ASN A 1 497 ? -19.137 -8.536 43.717 1.00 94.56 497 ASN A C 1
ATOM 3649 O O . ASN A 1 497 ? -18.803 -8.926 42.603 1.00 94.56 497 ASN A O 1
ATOM 3653 N N . PHE A 1 498 ? -18.274 -8.081 44.623 1.00 95.00 498 PHE A N 1
ATOM 3654 C CA . PHE A 1 498 ? -16.843 -7.875 44.385 1.00 95.00 498 PHE A CA 1
ATOM 3655 C C . PHE A 1 498 ? -15.985 -9.133 44.615 1.00 95.00 498 PHE A C 1
ATOM 3657 O O . PHE A 1 498 ? -14.766 -9.052 44.621 1.00 95.00 498 PHE A O 1
ATOM 3664 N N . ALA A 1 499 ? -16.578 -10.319 44.803 1.00 96.44 499 ALA A N 1
ATOM 3665 C CA . ALA A 1 499 ? -15.822 -11.538 45.121 1.00 96.44 499 ALA A CA 1
ATOM 3666 C C . ALA A 1 499 ? -14.763 -11.943 44.073 1.00 96.44 499 ALA A C 1
ATOM 3668 O O . ALA A 1 499 ? -13.871 -12.721 44.402 1.00 96.44 499 ALA A O 1
ATOM 3669 N N . LYS A 1 500 ? -14.882 -11.464 42.829 1.00 96.81 500 LYS A N 1
ATOM 3670 C CA . LYS A 1 500 ? -13.928 -11.688 41.728 1.00 96.81 500 LYS A CA 1
ATOM 3671 C C . LYS A 1 500 ? -13.401 -10.377 41.130 1.00 96.81 500 LYS A C 1
ATOM 3673 O O . LYS A 1 500 ? -13.026 -10.342 39.962 1.00 96.81 500 LYS A O 1
ATOM 3678 N N . VAL A 1 501 ? -13.454 -9.303 41.907 1.00 96.38 501 VAL A N 1
ATOM 3679 C CA . VAL A 1 501 ? -12.966 -7.984 41.516 1.00 96.38 501 VAL A CA 1
ATOM 3680 C C . VAL A 1 501 ? -11.706 -7.723 42.337 1.00 96.38 501 VAL A C 1
ATOM 3682 O O . VAL A 1 501 ? -11.774 -7.729 43.567 1.00 96.38 501 VAL A O 1
ATOM 3685 N N . ASP A 1 502 ? -10.577 -7.546 41.661 1.00 94.94 502 ASP A N 1
ATOM 3686 C CA . ASP A 1 502 ? -9.272 -7.261 42.265 1.00 94.94 502 ASP A CA 1
ATOM 3687 C C . ASP A 1 502 ? -8.815 -5.824 41.953 1.00 94.94 502 ASP A C 1
ATOM 3689 O O . ASP A 1 502 ? -9.440 -5.127 41.155 1.00 94.94 502 ASP A O 1
ATOM 3693 N N . ASP A 1 503 ? -7.757 -5.368 42.626 1.00 95.75 503 ASP A N 1
ATOM 3694 C CA . ASP A 1 503 ? -7.037 -4.101 42.375 1.00 95.75 503 ASP A CA 1
ATOM 3695 C C . ASP A 1 503 ? -7.815 -2.784 42.586 1.00 95.75 503 ASP A C 1
ATOM 3697 O O . ASP A 1 503 ? -7.250 -1.693 42.462 1.00 95.75 503 ASP A O 1
ATOM 3701 N N . VAL A 1 504 ? -9.084 -2.853 42.999 1.00 96.44 504 VAL A N 1
ATOM 3702 C CA . VAL A 1 504 ? -9.927 -1.670 43.233 1.00 96.44 504 VAL A CA 1
ATOM 3703 C C . VAL A 1 504 ? -9.375 -0.807 44.363 1.00 96.44 504 VAL A C 1
ATOM 3705 O O . VAL A 1 504 ? -9.232 -1.238 45.511 1.00 96.44 504 VAL A O 1
ATOM 3708 N N . LYS A 1 505 ? -9.149 0.469 44.054 1.00 97.38 505 LYS A N 1
ATOM 3709 C CA . LYS A 1 505 ? -8.680 1.498 44.990 1.00 97.38 505 LYS A CA 1
ATOM 3710 C C . LYS A 1 505 ? -9.817 2.417 45.429 1.00 97.38 505 LYS A C 1
ATOM 3712 O O . LYS A 1 505 ? -9.839 2.845 46.584 1.00 97.38 505 LYS A O 1
ATOM 3717 N N . THR A 1 506 ? -10.757 2.711 44.529 1.00 97.88 506 THR A N 1
ATOM 3718 C CA . THR A 1 506 ? -11.838 3.679 44.758 1.00 97.88 506 THR A CA 1
ATOM 3719 C C . THR A 1 506 ? -13.188 3.121 44.317 1.00 97.88 506 THR A C 1
ATOM 3721 O O . THR A 1 506 ? -13.323 2.584 43.221 1.00 97.88 506 THR A O 1
ATOM 3724 N N . VAL A 1 507 ? -14.213 3.298 45.155 1.00 97.38 507 VAL A N 1
ATOM 3725 C CA . VAL A 1 507 ? -15.612 3.028 44.798 1.00 97.38 507 VAL A CA 1
ATOM 3726 C C . VAL A 1 507 ? -16.440 4.274 45.098 1.00 97.38 507 VAL A C 1
ATOM 3728 O O . VAL A 1 507 ? -16.566 4.664 46.261 1.00 97.38 507 VAL A O 1
ATOM 3731 N N . ASN A 1 508 ? -16.998 4.883 44.054 1.00 97.56 508 ASN A N 1
ATOM 3732 C CA . ASN A 1 508 ? -17.939 5.997 44.146 1.00 97.56 508 ASN A CA 1
ATOM 3733 C C . ASN A 1 508 ? -19.364 5.450 43.997 1.00 97.56 508 ASN A C 1
ATOM 3735 O O . ASN A 1 508 ? -19.610 4.626 43.115 1.00 97.56 508 ASN A O 1
ATOM 3739 N N . VAL A 1 509 ? -20.283 5.881 44.867 1.00 93.88 509 VAL A N 1
ATOM 3740 C CA . VAL A 1 509 ? -21.691 5.437 44.893 1.00 93.88 509 VAL A CA 1
ATOM 3741 C C . VAL A 1 509 ? -22.629 6.623 45.049 1.00 93.88 509 VAL A C 1
ATOM 3743 O O . VAL A 1 509 ? -22.304 7.498 45.888 1.00 93.88 509 VAL A O 1
#

Sequence (509 aa):
SMALDPAVVAANYKAILRVTPTQSQVNALAGTYDTVQELQDILITAARGSVNPVVQLYQAVFGRVPDSAGLDFWVQSYTQANVGGKLTLGNLSTAFAVSQEFQDQYDSLPDAAVVAKMYVNVLGREGEPAGVQFWTAALGQWTQEVGREEALARLVLSFSQSPEFTSASQEYIAGFLEAAADGQPVYTGTLFNPDFLPPEPQPEPEVIALTSGVDILNIHDGDVVRGGTGTLTAGDIITGHSGTVELEFTSGGYDGQTITNVDLIKVGTSDAAGTGPVTVDTRRWTDIDAIALDTLRVDTALNNLQSSDTVYSIDDDVTSNGTLTTTLDFDKQAVGADKTVKLGLKEVTGNVKLTADVGAVIGTVALTINDTAGFESNLASLHSQGTTKLTIDGGTAGLNFGIKGALDAGLTSIDASAAKSNLSLNISDSTTDINVKLGSGNDKLYTGDTLSNGDVFDGNGGNDTLYATFTTGGTRAPTSTEIETFDLTFKANATLNFAKVDDVKTVNV